Protein AF-A0A9W6WMD6-F1 (afdb_monomer)

Nearest PDB structures (foldseek):
  9f63-assembly1_A  TM=8.349E-01  e=1.220E-15  Saccharomyces cerevisiae
  4ami-assembly1_A  TM=2.349E-01  e=6.934E-01  Meleagris gallopavo
  8pm6-assembly1_A  TM=1.075E-01  e=9.274E-01  Homo sapiens
  7n6g-assembly1_1T  TM=1.368E-01  e=2.967E+00  Chlamydomonas reinhardtii

Structure (mmCIF, N/CA/C/O backbone):
data_AF-A0A9W6WMD6-F1
#
_entry.id   AF-A0A9W6WMD6-F1
#
loop_
_atom_site.group_PDB
_atom_site.id
_atom_site.type_symbol
_atom_site.label_atom_id
_atom_site.label_alt_id
_atom_site.label_comp_id
_atom_site.label_asym_id
_atom_site.label_entity_id
_atom_site.label_seq_id
_atom_site.pdbx_PDB_ins_code
_atom_site.Cartn_x
_atom_site.Cartn_y
_atom_site.Cartn_z
_atom_site.occupancy
_atom_site.B_iso_or_equiv
_atom_site.auth_seq_id
_atom_site.auth_comp_id
_atom_site.auth_asym_id
_atom_site.auth_atom_id
_atom_site.pdbx_PDB_model_num
ATOM 1 N N . MET A 1 1 ? -36.675 10.263 27.219 1.00 34.88 1 MET A N 1
ATOM 2 C CA . MET A 1 1 ? -35.386 9.554 27.094 1.00 34.88 1 MET A CA 1
ATOM 3 C C . MET A 1 1 ? -35.619 8.378 26.158 1.00 34.88 1 MET A C 1
ATOM 5 O O . MET A 1 1 ? -36.039 7.318 26.591 1.00 34.88 1 MET A O 1
ATOM 9 N N . SER A 1 2 ? -35.518 8.624 24.855 1.00 25.06 2 SER A N 1
ATOM 10 C CA . SER A 1 2 ? -35.662 7.608 23.813 1.00 25.06 2 SER A CA 1
ATOM 11 C C . SER A 1 2 ? -34.266 7.113 23.465 1.00 25.06 2 SER A C 1
ATOM 13 O O . SER A 1 2 ? -33.444 7.885 22.971 1.00 25.06 2 SER A O 1
ATOM 15 N N . THR A 1 3 ? -33.990 5.852 23.770 1.00 29.08 3 THR A N 1
ATOM 16 C CA . THR A 1 3 ? -32.829 5.122 23.265 1.00 29.08 3 THR A CA 1
ATOM 17 C C . THR A 1 3 ? -32.753 5.292 21.743 1.00 29.08 3 THR A C 1
ATOM 19 O O . THR A 1 3 ? -33.758 5.073 21.061 1.00 29.08 3 THR A O 1
ATOM 22 N N . PRO A 1 4 ? -31.610 5.698 21.161 1.00 32.50 4 PRO A N 1
ATOM 23 C CA . PRO A 1 4 ? -31.456 5.586 19.725 1.00 32.50 4 PRO A CA 1
ATOM 24 C C . PRO A 1 4 ? -31.417 4.089 19.426 1.00 32.50 4 PRO A C 1
ATOM 26 O O . PRO A 1 4 ? -30.513 3.378 19.859 1.00 32.50 4 PRO A O 1
ATOM 29 N N . SER A 1 5 ? -32.452 3.605 18.741 1.00 28.19 5 SER A N 1
ATOM 30 C CA . SER A 1 5 ? -32.507 2.254 18.201 1.00 28.19 5 SER A CA 1
ATOM 31 C C . SER A 1 5 ? -31.181 1.959 17.506 1.00 28.19 5 SER A C 1
ATOM 33 O O . SER A 1 5 ? -30.829 2.656 16.546 1.00 28.19 5 SER A O 1
ATOM 35 N N . SER A 1 6 ? -30.460 0.944 17.971 1.00 34.94 6 SER A N 1
ATOM 36 C CA . SER A 1 6 ? -29.386 0.323 17.214 1.00 34.94 6 SER A CA 1
ATOM 37 C C . SER A 1 6 ? -29.980 -0.124 15.880 1.00 34.94 6 SER A C 1
ATOM 39 O O . SER A 1 6 ? -30.645 -1.155 15.774 1.00 34.94 6 SER A O 1
ATOM 41 N N . ARG A 1 7 ? -29.808 0.696 14.836 1.00 35.81 7 ARG A N 1
ATOM 42 C CA . ARG A 1 7 ? -30.034 0.253 13.464 1.00 35.81 7 ARG A CA 1
ATOM 43 C C . ARG A 1 7 ? -28.945 -0.766 13.193 1.00 35.81 7 ARG A C 1
ATOM 45 O O . ARG A 1 7 ? -27.846 -0.421 12.780 1.00 35.81 7 ARG A O 1
ATOM 52 N N . THR A 1 8 ? -29.259 -2.016 13.496 1.00 41.47 8 THR A N 1
ATOM 53 C CA . THR A 1 8 ? -28.548 -3.179 12.997 1.00 41.47 8 THR A CA 1
ATOM 54 C C . THR A 1 8 ? -28.477 -3.023 11.484 1.00 41.47 8 THR A C 1
ATOM 56 O O . THR A 1 8 ? -29.483 -3.133 10.782 1.00 41.47 8 THR A O 1
ATOM 59 N N . SER A 1 9 ? -27.294 -2.677 10.974 1.00 45.41 9 SER A N 1
ATOM 60 C CA . SER A 1 9 ? -27.034 -2.748 9.542 1.00 45.41 9 SER A CA 1
ATOM 61 C C . SER A 1 9 ? -27.447 -4.153 9.086 1.00 45.41 9 SER A C 1
ATOM 63 O O . SER A 1 9 ? -27.055 -5.131 9.732 1.00 45.41 9 SER A O 1
ATOM 65 N N . PRO A 1 10 ? -28.312 -4.285 8.063 1.00 44.44 10 PRO A N 1
ATOM 66 C CA . PRO A 1 10 ? -28.894 -5.568 7.707 1.00 44.44 10 PRO A CA 1
ATOM 67 C C . PRO A 1 10 ? -27.770 -6.551 7.387 1.00 44.44 10 PRO A C 1
ATOM 69 O O . PRO A 1 10 ? -27.011 -6.346 6.438 1.00 44.44 10 PRO A O 1
ATOM 72 N N . ARG A 1 11 ? -27.663 -7.602 8.210 1.00 51.34 11 ARG A N 1
ATOM 73 C CA . ARG A 1 11 ? -26.670 -8.672 8.074 1.00 51.34 11 ARG A CA 1
ATOM 74 C C . ARG A 1 11 ? -26.679 -9.145 6.620 1.00 51.34 11 ARG A C 1
ATOM 76 O O . ARG A 1 11 ? -27.739 -9.502 6.101 1.00 51.34 11 ARG A O 1
ATOM 83 N N . ALA A 1 12 ? -25.525 -9.094 5.953 1.00 56.69 12 ALA A N 1
ATOM 84 C CA . ALA A 1 12 ? -25.414 -9.499 4.557 1.00 56.69 12 ALA A CA 1
ATOM 85 C C . ALA A 1 12 ? -25.984 -10.918 4.391 1.00 56.69 12 ALA A C 1
ATOM 87 O O . ALA A 1 12 ? -25.672 -11.810 5.183 1.00 56.69 12 ALA A O 1
ATOM 88 N N . LYS A 1 13 ? -26.837 -11.133 3.380 1.00 53.50 13 LYS A N 1
ATOM 89 C CA . LYS A 1 13 ? -27.330 -12.478 3.046 1.00 53.50 13 LYS A CA 1
ATOM 90 C C . LYS A 1 13 ? -26.119 -13.380 2.788 1.00 53.50 13 LYS A C 1
ATOM 92 O O . LYS A 1 13 ? -25.241 -12.997 2.017 1.00 53.50 13 LYS A O 1
ATOM 97 N N . ALA A 1 14 ? -26.078 -14.548 3.430 1.00 56.84 14 ALA A N 1
ATOM 98 C CA . ALA A 1 14 ? -25.009 -15.527 3.266 1.00 56.84 14 ALA A CA 1
ATOM 99 C C . ALA A 1 14 ? -24.943 -15.987 1.797 1.00 56.84 14 ALA A C 1
ATOM 101 O O . ALA A 1 14 ? -25.773 -16.770 1.346 1.00 56.84 14 ALA A O 1
ATOM 102 N N . GLY A 1 15 ? -23.997 -15.444 1.032 1.00 68.69 15 GLY A N 1
ATOM 103 C CA 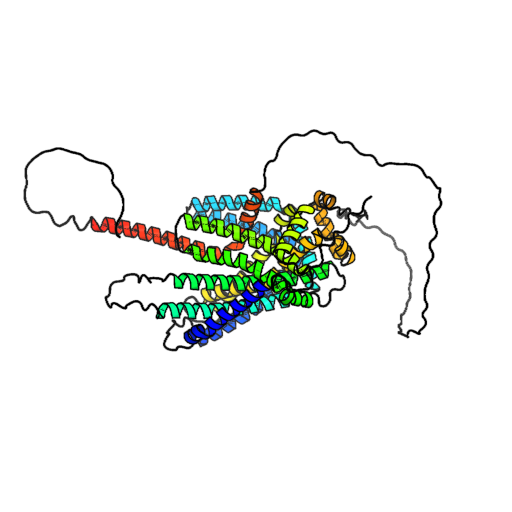. GLY A 1 15 ? -23.802 -15.739 -0.385 1.00 68.69 15 GLY A CA 1
ATOM 104 C C . GLY A 1 15 ? -22.586 -15.002 -0.943 1.00 68.69 15 GLY A C 1
ATOM 105 O O . GLY A 1 15 ? -22.137 -14.014 -0.358 1.00 68.69 15 GLY A O 1
ATOM 106 N N . CYS A 1 16 ? -22.042 -15.490 -2.062 1.00 77.19 16 CYS A N 1
ATOM 107 C CA . CYS A 1 16 ? -20.940 -14.831 -2.762 1.00 77.19 16 CYS A CA 1
ATOM 108 C C . CYS A 1 16 ? -21.403 -13.475 -3.306 1.00 77.19 16 CYS A C 1
ATOM 110 O O . CYS A 1 16 ? -22.264 -13.406 -4.188 1.00 77.19 16 CYS A O 1
ATOM 112 N N . GLN A 1 17 ? -20.841 -12.397 -2.767 1.00 82.00 17 GLN A N 1
ATOM 113 C CA . GLN A 1 17 ? -21.137 -11.044 -3.213 1.00 82.00 17 GLN A CA 1
ATOM 114 C C . GLN A 1 17 ? -20.379 -10.746 -4.503 1.00 82.00 17 GLN A C 1
ATOM 116 O O . GLN A 1 17 ? -19.211 -11.107 -4.642 1.00 82.00 17 GLN A O 1
ATOM 121 N N . ASP A 1 18 ? -21.063 -10.092 -5.445 1.00 87.94 18 ASP A N 1
ATOM 122 C CA . ASP A 1 18 ? -20.480 -9.613 -6.702 1.00 87.94 18 ASP A CA 1
ATOM 123 C C . ASP A 1 18 ? -19.714 -10.717 -7.480 1.00 87.94 18 ASP A C 1
ATOM 125 O O . ASP A 1 18 ? -18.700 -10.467 -8.130 1.00 87.94 18 ASP A O 1
ATOM 129 N N . TRP A 1 19 ? -20.227 -11.959 -7.430 1.00 91.12 19 TRP A N 1
ATOM 130 C CA . TRP A 1 19 ? -19.601 -13.155 -8.017 1.00 91.12 19 TRP A CA 1
ATOM 131 C C . TRP A 1 19 ? -19.220 -13.055 -9.510 1.00 91.12 19 TRP A C 1
ATOM 133 O O . TRP A 1 19 ? -18.208 -13.663 -9.869 1.00 91.12 19 TRP A O 1
ATOM 143 N N . PRO A 1 20 ? -19.916 -12.293 -10.389 1.00 94.50 20 PRO A N 1
ATOM 144 C CA . PRO A 1 20 ? -19.503 -12.186 -11.789 1.00 94.50 20 PRO A CA 1
ATOM 145 C C . PRO A 1 20 ? -18.105 -11.580 -11.948 1.00 94.50 20 PRO A C 1
ATOM 147 O O . PRO A 1 20 ? -17.362 -11.977 -12.839 1.00 94.50 20 PRO A O 1
ATOM 150 N N . PHE A 1 21 ? -17.707 -10.667 -11.056 1.00 94.44 21 PHE A N 1
ATOM 151 C CA . PHE A 1 21 ? -16.378 -10.054 -11.096 1.00 94.44 21 PHE A CA 1
ATOM 152 C C . PHE A 1 21 ? -15.286 -10.996 -10.593 1.00 94.44 21 PHE A C 1
ATOM 154 O O . PHE A 1 21 ? -14.163 -10.938 -11.089 1.00 94.44 21 PHE A O 1
ATOM 161 N N . ALA A 1 22 ? -15.619 -11.896 -9.663 1.00 93.75 22 ALA A N 1
ATOM 162 C CA . ALA A 1 22 ? -14.725 -12.986 -9.283 1.00 93.75 22 ALA A CA 1
ATOM 163 C C . ALA A 1 22 ? -14.488 -13.935 -10.466 1.00 93.75 22 ALA A C 1
ATOM 165 O O . ALA A 1 22 ? -13.342 -14.262 -10.763 1.00 93.75 22 ALA A O 1
ATOM 166 N N . LEU A 1 23 ? -15.554 -14.328 -11.178 1.00 95.50 23 LEU A N 1
ATOM 167 C CA . LEU A 1 23 ? -15.430 -15.164 -12.373 1.00 95.50 23 LEU A CA 1
ATOM 168 C C . LEU A 1 23 ? -14.595 -14.466 -13.454 1.00 95.50 23 LEU A C 1
ATOM 170 O O . LEU A 1 23 ? -13.681 -15.074 -14.004 1.00 95.50 23 LEU A O 1
ATOM 174 N N . LEU A 1 24 ? -14.862 -13.183 -13.717 1.00 96.12 24 LEU A N 1
ATOM 175 C CA . LEU A 1 24 ? -14.116 -12.394 -14.698 1.00 96.12 24 LEU A CA 1
ATOM 176 C C . LEU A 1 24 ? -12.618 -12.334 -14.363 1.00 96.12 24 LEU A C 1
ATOM 178 O O . LEU A 1 24 ? -11.784 -12.456 -15.256 1.00 96.12 24 LEU A O 1
ATOM 182 N N . PHE A 1 25 ? -12.270 -12.185 -13.082 1.00 96.50 25 PHE A N 1
ATOM 183 C CA . PHE A 1 25 ? -10.875 -12.174 -12.652 1.00 96.50 25 PHE A CA 1
ATOM 184 C C . PHE A 1 25 ? -10.200 -13.536 -12.848 1.00 96.50 25 PHE A C 1
ATOM 186 O O . PHE A 1 25 ? -9.080 -13.596 -13.349 1.00 96.50 25 PHE A O 1
ATOM 193 N N . VAL A 1 26 ? -10.885 -14.635 -12.519 1.00 96.06 26 VAL A N 1
ATOM 194 C CA . VAL A 1 26 ? -10.361 -15.994 -12.740 1.00 96.06 26 VAL A CA 1
ATOM 195 C C . VAL A 1 26 ? -10.146 -16.267 -14.230 1.00 96.06 26 VAL A C 1
ATOM 197 O O . VAL A 1 26 ? -9.105 -16.804 -14.604 1.00 96.06 26 VAL A O 1
ATOM 200 N N . VAL A 1 27 ? -11.078 -15.843 -15.090 1.00 96.75 27 VAL A N 1
ATOM 201 C CA . VAL A 1 27 ? -10.913 -15.925 -16.551 1.00 96.75 27 VAL A CA 1
ATOM 202 C C . VAL A 1 27 ? -9.700 -15.114 -17.002 1.00 96.75 27 VAL A C 1
ATOM 204 O O . VAL A 1 27 ? -8.876 -15.632 -17.748 1.00 96.75 27 VAL A O 1
ATOM 207 N N . ASN A 1 28 ? -9.536 -13.883 -16.509 1.00 96.38 28 ASN A N 1
ATOM 208 C CA . ASN A 1 28 ? -8.366 -13.058 -16.808 1.00 96.38 28 ASN A CA 1
ATOM 209 C C . ASN A 1 28 ? -7.047 -13.749 -16.415 1.00 96.38 28 ASN A C 1
ATOM 211 O O . ASN A 1 28 ? -6.125 -13.806 -17.224 1.00 96.38 28 ASN A O 1
ATOM 215 N N . VAL A 1 29 ? -6.966 -14.324 -15.211 1.00 95.94 29 VAL A N 1
ATOM 216 C CA . VAL A 1 29 ? -5.791 -15.096 -14.769 1.00 95.94 29 VAL A CA 1
ATOM 217 C C . VAL A 1 29 ? -5.531 -16.280 -15.708 1.00 95.94 29 VAL A C 1
ATOM 219 O O . VAL A 1 29 ? -4.394 -16.481 -16.130 1.00 95.94 29 VAL A O 1
ATOM 222 N N . GLY A 1 30 ? -6.577 -17.021 -16.088 1.00 96.06 30 GLY A N 1
ATOM 223 C CA . GLY A 1 30 ? -6.475 -18.130 -17.039 1.00 96.06 30 GLY A CA 1
ATOM 224 C C . GLY A 1 30 ? -5.957 -17.701 -18.414 1.00 96.06 30 GLY A C 1
ATOM 225 O O . GLY A 1 30 ? -5.091 -18.372 -18.971 1.00 96.06 30 GLY A O 1
ATOM 226 N N . VAL A 1 31 ? -6.418 -16.557 -18.932 1.00 95.38 31 VAL A N 1
ATOM 227 C CA . VAL A 1 31 ? -5.947 -15.991 -20.208 1.00 95.38 31 VAL A CA 1
ATOM 228 C C . VAL A 1 31 ? -4.462 -15.634 -20.142 1.00 95.38 31 VAL A C 1
ATOM 230 O O . VAL A 1 31 ? -3.716 -16.016 -21.037 1.00 95.38 31 VAL A O 1
ATOM 233 N N . ILE A 1 32 ? -3.999 -14.959 -19.085 1.00 95.38 32 ILE A N 1
ATOM 234 C CA . ILE A 1 32 ? -2.576 -14.599 -18.956 1.00 95.38 32 ILE A CA 1
ATOM 235 C C . ILE A 1 32 ? -1.691 -15.844 -18.832 1.00 95.38 32 ILE A C 1
ATOM 237 O O . ILE A 1 32 ? -0.639 -15.911 -19.466 1.00 95.38 32 ILE A O 1
ATOM 241 N N . ILE A 1 33 ? -2.121 -16.850 -18.065 1.00 94.12 33 ILE A N 1
ATOM 242 C CA . ILE A 1 33 ? -1.393 -18.122 -17.958 1.00 94.12 33 ILE A CA 1
ATOM 243 C C . ILE A 1 33 ? -1.339 -18.829 -19.319 1.00 94.12 33 ILE A C 1
ATOM 245 O O . ILE A 1 33 ? -0.288 -19.351 -19.684 1.00 94.12 33 ILE A O 1
ATOM 249 N N . ALA A 1 34 ? -2.430 -18.813 -20.091 1.00 93.62 34 ALA A N 1
ATOM 250 C CA . ALA A 1 34 ? -2.449 -19.378 -21.436 1.00 93.62 34 ALA A CA 1
ATOM 251 C C . ALA A 1 34 ? -1.499 -18.633 -22.389 1.00 93.62 34 ALA A C 1
ATOM 253 O O . ALA A 1 34 ? -0.728 -19.282 -23.089 1.00 93.62 34 ALA A O 1
ATOM 254 N N . LEU A 1 35 ? -1.486 -17.294 -22.381 1.00 91.38 35 LEU A N 1
ATOM 255 C CA . LEU A 1 35 ? -0.550 -16.493 -23.187 1.00 91.38 35 LEU A CA 1
ATOM 256 C C . LEU A 1 35 ? 0.912 -16.782 -22.820 1.00 91.38 35 LEU A C 1
ATOM 258 O O . LEU A 1 35 ? 1.757 -16.958 -23.699 1.00 91.38 35 LEU A O 1
ATOM 262 N N . MET A 1 36 ? 1.201 -16.894 -21.523 1.00 90.31 36 MET A N 1
ATOM 263 C CA . MET A 1 36 ? 2.520 -17.285 -21.031 1.00 90.31 36 MET A CA 1
ATOM 264 C C . MET A 1 36 ? 2.911 -18.687 -21.517 1.00 90.31 36 MET A C 1
ATOM 266 O O . MET A 1 36 ? 4.003 -18.853 -22.049 1.00 90.31 36 MET A O 1
ATOM 270 N N . ALA A 1 37 ? 2.027 -19.680 -21.400 1.00 89.31 37 ALA A N 1
ATOM 271 C CA . ALA A 1 37 ? 2.329 -21.055 -21.794 1.00 89.31 37 ALA A CA 1
ATOM 272 C C . ALA A 1 37 ? 2.463 -21.233 -23.317 1.00 89.31 37 ALA A C 1
ATOM 274 O O . ALA A 1 37 ? 3.301 -22.006 -23.776 1.00 89.31 37 ALA A O 1
ATOM 275 N N . LEU A 1 38 ? 1.641 -20.535 -24.105 1.00 88.62 38 LEU A N 1
ATOM 276 C CA . LEU A 1 38 ? 1.599 -20.691 -25.560 1.00 88.62 38 LEU A CA 1
ATOM 277 C C . LEU A 1 38 ? 2.711 -19.915 -26.269 1.00 88.62 38 LEU A C 1
ATOM 279 O O . LEU A 1 38 ? 3.313 -20.451 -27.203 1.00 88.62 38 LEU A O 1
ATOM 283 N N . TRP A 1 39 ? 2.956 -18.669 -25.855 1.00 83.81 39 TRP A N 1
ATOM 284 C CA . TRP A 1 39 ? 3.850 -17.735 -26.553 1.00 83.81 39 TRP A CA 1
ATOM 285 C C . TRP A 1 39 ? 5.066 -17.344 -25.707 1.00 83.81 39 TRP A C 1
ATOM 287 O O . TRP A 1 39 ? 6.182 -17.281 -26.220 1.00 83.81 39 TRP A O 1
ATOM 297 N N . GLY A 1 40 ? 4.877 -17.139 -24.400 1.00 79.69 40 GLY A N 1
ATOM 298 C CA . GLY A 1 40 ? 5.961 -16.759 -23.486 1.00 79.69 40 GLY A CA 1
ATOM 299 C C . GLY A 1 40 ? 7.013 -17.856 -23.298 1.00 79.69 40 GLY A C 1
ATOM 300 O O . GLY A 1 40 ? 8.206 -17.580 -23.376 1.00 79.69 40 GLY A O 1
ATOM 301 N N . ALA A 1 41 ? 6.593 -19.108 -23.100 1.00 77.38 41 ALA A N 1
ATOM 302 C CA . ALA A 1 41 ? 7.511 -20.226 -22.880 1.00 77.38 41 ALA A CA 1
ATOM 303 C C . ALA A 1 41 ? 8.403 -20.479 -24.103 1.00 77.38 41 ALA A C 1
ATOM 305 O O . ALA A 1 41 ? 9.611 -20.602 -23.945 1.00 77.38 41 ALA A O 1
ATOM 306 N N . LYS A 1 42 ? 7.820 -20.464 -25.311 1.00 77.00 42 LYS A N 1
ATOM 307 C CA . LYS A 1 42 ? 8.557 -20.639 -26.573 1.00 77.00 42 LYS A CA 1
ATOM 308 C C . LYS A 1 42 ? 9.631 -19.572 -26.755 1.00 77.00 42 LYS A C 1
ATOM 310 O O . LYS A 1 42 ? 10.782 -19.901 -27.003 1.00 77.00 42 LYS A O 1
ATOM 315 N N . THR A 1 43 ? 9.255 -18.318 -26.505 1.00 71.06 43 THR A N 1
ATOM 316 C CA . THR A 1 43 ? 10.150 -17.156 -26.570 1.00 71.06 43 THR A CA 1
ATOM 317 C C . THR A 1 43 ? 11.389 -17.313 -25.687 1.00 71.06 43 THR A C 1
ATOM 319 O O . THR A 1 43 ? 12.474 -16.910 -26.087 1.00 71.06 43 THR A O 1
ATOM 322 N N . VAL A 1 44 ? 11.237 -17.881 -24.487 1.00 69.75 44 VAL A N 1
ATOM 323 C CA . VAL A 1 44 ? 12.347 -18.062 -23.536 1.00 69.75 44 VAL A CA 1
ATOM 324 C C . VAL A 1 44 ? 13.192 -19.297 -23.868 1.00 69.75 44 VAL A C 1
ATOM 326 O O . VAL A 1 44 ? 14.366 -19.343 -23.517 1.00 69.75 44 VAL A O 1
ATOM 329 N N . THR A 1 45 ? 12.612 -20.311 -24.515 1.00 68.81 45 THR A N 1
ATOM 330 C CA . THR A 1 45 ? 13.302 -21.574 -24.822 1.00 68.81 45 THR A CA 1
ATOM 331 C C . THR A 1 45 ? 13.967 -21.622 -26.194 1.00 68.81 45 THR A C 1
ATOM 333 O O . THR A 1 45 ? 14.757 -22.538 -26.416 1.00 68.81 45 THR A O 1
ATOM 336 N N . ASP A 1 46 ? 13.649 -20.705 -27.113 1.00 66.81 46 ASP A N 1
ATOM 337 C CA . ASP A 1 46 ? 14.219 -20.719 -28.464 1.00 66.81 46 ASP A CA 1
ATOM 338 C C . ASP A 1 46 ? 15.692 -20.259 -28.465 1.00 66.81 46 ASP A C 1
ATOM 340 O O . ASP A 1 46 ? 15.969 -19.100 -28.153 1.00 66.81 46 ASP A O 1
ATOM 344 N N . PRO A 1 47 ? 16.646 -21.132 -28.849 1.00 54.09 47 PRO A N 1
ATOM 345 C CA . PRO A 1 47 ? 18.081 -20.838 -28.801 1.00 54.09 47 PRO A CA 1
ATOM 346 C C . PRO A 1 47 ? 18.545 -19.826 -29.863 1.00 54.09 47 PRO A C 1
ATOM 348 O O . PRO A 1 47 ? 19.629 -19.266 -29.731 1.00 54.09 47 PRO A O 1
ATOM 351 N N . ASP A 1 48 ? 17.739 -19.582 -30.902 1.00 55.72 48 ASP A N 1
ATOM 352 C CA . ASP A 1 48 ? 18.066 -18.654 -31.995 1.00 55.72 48 ASP A CA 1
ATOM 353 C C . ASP A 1 48 ? 17.703 -17.195 -31.670 1.00 55.72 48 ASP A C 1
ATOM 355 O O . ASP A 1 48 ? 18.256 -16.259 -32.261 1.00 55.72 48 ASP A O 1
ATOM 359 N N . ASN A 1 49 ? 16.824 -16.979 -30.685 1.00 53.72 49 ASN A N 1
ATOM 360 C CA . ASN A 1 49 ? 16.568 -15.659 -30.128 1.00 53.72 49 ASN A CA 1
ATOM 361 C C . ASN A 1 49 ? 17.718 -15.307 -29.185 1.00 53.72 49 ASN A C 1
ATOM 363 O O . ASN A 1 49 ? 17.623 -15.446 -27.969 1.00 53.72 49 ASN A O 1
ATOM 367 N N . ASN A 1 50 ? 18.809 -14.808 -29.768 1.00 44.31 50 ASN A N 1
ATOM 368 C CA . ASN A 1 50 ? 19.870 -14.099 -29.059 1.00 44.31 50 ASN A CA 1
ATOM 369 C C . ASN A 1 50 ? 19.303 -12.802 -28.450 1.00 44.31 50 ASN A C 1
ATOM 371 O O . ASN A 1 50 ? 19.665 -11.695 -28.855 1.00 44.31 50 ASN A O 1
ATOM 375 N N . SER A 1 51 ? 18.386 -12.904 -27.485 1.00 46.06 51 SER A N 1
ATOM 376 C CA . SER A 1 51 ? 18.192 -11.834 -26.523 1.00 46.06 51 SER A CA 1
ATOM 377 C C . SER A 1 51 ? 19.544 -11.674 -25.863 1.00 46.06 51 SER A C 1
ATOM 379 O O . SER A 1 51 ? 20.006 -12.617 -25.228 1.00 46.06 51 SER A O 1
ATOM 381 N N . SER A 1 52 ? 20.200 -10.540 -26.098 1.00 43.81 52 SER A N 1
ATOM 382 C CA . SER A 1 52 ? 21.473 -10.172 -25.493 1.00 43.81 52 SER A CA 1
ATOM 383 C C . SER A 1 52 ? 21.455 -10.601 -24.027 1.00 43.81 52 SER A C 1
ATOM 385 O O . SER A 1 52 ? 20.786 -9.948 -23.224 1.00 43.81 52 SER A O 1
ATOM 387 N N . GLU A 1 53 ? 22.086 -11.735 -23.698 1.00 52.34 53 GLU A N 1
ATOM 388 C CA . GLU A 1 53 ? 22.141 -12.240 -22.330 1.00 52.34 53 GLU A CA 1
ATOM 389 C C . GLU A 1 53 ? 22.914 -11.181 -21.555 1.00 52.34 53 GLU A C 1
ATOM 391 O O . GLU A 1 53 ? 24.134 -11.062 -21.638 1.00 52.34 53 GLU A O 1
ATOM 396 N N . LEU A 1 54 ? 22.166 -10.308 -20.885 1.00 50.06 54 LEU A N 1
ATOM 397 C CA . LEU A 1 54 ? 22.713 -9.154 -20.186 1.00 50.06 54 LEU A CA 1
ATOM 398 C C . LEU A 1 54 ? 23.548 -9.607 -18.973 1.00 50.06 54 LEU A C 1
ATOM 400 O O . LEU A 1 54 ? 24.284 -8.810 -18.401 1.00 50.06 54 LEU A O 1
ATOM 404 N N . LEU A 1 55 ? 23.433 -10.889 -18.606 1.00 58.97 55 LEU A N 1
ATOM 405 C CA . LEU A 1 55 ? 24.156 -11.594 -17.559 1.00 58.97 55 LEU A CA 1
ATOM 406 C C . LEU A 1 55 ? 24.494 -13.005 -18.055 1.00 58.97 55 LEU A C 1
ATOM 408 O O . LEU A 1 55 ? 23.628 -13.671 -18.618 1.00 58.97 55 LEU A O 1
ATOM 412 N N . SER A 1 56 ? 25.716 -13.477 -17.797 1.00 66.69 56 SER A N 1
ATOM 413 C CA . SER A 1 56 ? 26.078 -14.881 -18.023 1.00 66.69 56 SER A CA 1
ATOM 414 C C . SER A 1 56 ? 25.211 -15.801 -17.150 1.00 66.69 56 SER A C 1
ATOM 416 O O . SER A 1 56 ? 24.770 -15.411 -16.062 1.00 66.69 56 SER A O 1
ATOM 418 N N . GLY A 1 57 ? 24.968 -17.042 -17.581 1.00 70.75 57 GLY A N 1
ATOM 419 C CA . GLY A 1 57 ? 24.177 -18.014 -16.813 1.00 70.75 57 GLY A CA 1
ATOM 420 C C . GLY A 1 57 ? 24.700 -18.255 -15.386 1.00 70.75 57 GLY A C 1
ATOM 421 O O . GLY A 1 57 ? 23.914 -18.524 -14.474 1.00 70.75 57 GLY A O 1
ATOM 422 N N . ASP A 1 58 ? 26.008 -18.102 -15.161 1.00 75.12 58 ASP A N 1
ATOM 423 C CA . ASP A 1 58 ? 26.609 -18.191 -13.825 1.00 75.12 58 ASP A CA 1
ATOM 424 C C . ASP A 1 58 ? 26.434 -16.901 -13.005 1.00 75.12 58 ASP A C 1
ATOM 426 O O . ASP A 1 58 ? 26.078 -16.982 -11.826 1.00 75.12 58 ASP A O 1
ATOM 430 N N . ASP A 1 59 ? 26.524 -15.722 -13.630 1.00 76.56 59 ASP A N 1
ATOM 431 C CA . ASP A 1 59 ? 26.220 -14.436 -12.981 1.00 76.56 59 ASP A CA 1
ATOM 432 C C . ASP A 1 59 ? 24.748 -14.359 -12.565 1.00 76.56 59 ASP A C 1
ATOM 434 O O . ASP A 1 59 ? 24.416 -13.860 -11.491 1.00 76.56 59 ASP A O 1
ATOM 438 N N . THR A 1 60 ? 23.845 -14.917 -13.375 1.00 79.06 60 THR A N 1
ATOM 439 C CA . THR A 1 60 ? 22.408 -14.957 -13.077 1.00 79.06 60 THR A CA 1
ATOM 440 C C . THR A 1 60 ? 22.121 -15.754 -11.803 1.00 79.06 60 THR A C 1
ATOM 442 O O . THR A 1 60 ? 21.341 -15.306 -10.960 1.00 79.06 60 THR A O 1
ATOM 445 N N . LYS A 1 61 ? 22.784 -16.903 -11.598 1.00 81.94 61 LYS A N 1
ATOM 446 C CA . LYS A 1 61 ? 22.638 -17.695 -10.359 1.00 81.94 61 LYS A CA 1
ATOM 447 C C . LYS A 1 61 ? 23.113 -16.909 -9.138 1.00 81.94 61 LYS A C 1
ATOM 449 O O . LYS A 1 61 ? 22.437 -16.915 -8.108 1.00 81.94 61 LYS A O 1
ATOM 454 N N . VAL A 1 62 ? 24.247 -16.220 -9.262 1.00 84.81 62 VAL A N 1
ATOM 455 C CA . VAL A 1 62 ? 24.813 -15.386 -8.192 1.00 84.81 62 VAL A CA 1
ATOM 456 C C . VAL A 1 62 ? 23.886 -14.211 -7.875 1.00 84.81 62 VAL A C 1
ATOM 458 O O . VAL A 1 62 ? 23.541 -14.002 -6.712 1.00 84.81 62 VAL A O 1
ATOM 461 N N . VAL A 1 63 ? 23.401 -13.492 -8.889 1.00 84.94 63 VAL A N 1
ATOM 462 C CA . VAL A 1 63 ? 22.469 -12.364 -8.728 1.00 84.94 63 VAL A CA 1
ATOM 463 C C . VAL A 1 63 ? 21.162 -12.812 -8.074 1.00 84.94 63 VAL A C 1
ATOM 465 O O . VAL A 1 63 ? 20.670 -12.132 -7.173 1.00 84.94 63 VAL A O 1
ATOM 468 N N . VAL A 1 64 ? 20.616 -13.970 -8.456 1.00 86.31 64 VAL A N 1
ATOM 469 C CA . VAL A 1 64 ? 19.414 -14.534 -7.819 1.00 86.31 64 VAL A CA 1
ATOM 470 C C . VAL A 1 64 ? 19.680 -14.894 -6.354 1.00 86.31 64 VAL A C 1
ATOM 472 O O . VAL A 1 64 ? 18.861 -14.571 -5.492 1.00 86.31 64 VAL A O 1
ATOM 475 N N . ALA A 1 65 ? 20.827 -15.499 -6.034 1.00 87.19 65 ALA A N 1
ATOM 476 C CA . ALA A 1 65 ? 21.194 -15.805 -4.650 1.00 87.19 65 ALA A CA 1
ATOM 477 C C . ALA A 1 65 ? 21.336 -14.529 -3.793 1.00 87.19 65 ALA A C 1
ATOM 479 O O . ALA A 1 65 ? 20.822 -14.462 -2.668 1.00 87.19 65 ALA A O 1
ATOM 480 N N . ILE A 1 66 ? 21.965 -13.484 -4.340 1.00 87.44 66 ILE A N 1
ATOM 481 C CA . ILE A 1 66 ? 22.071 -12.166 -3.699 1.00 87.44 66 ILE A CA 1
ATOM 482 C C . ILE A 1 66 ? 20.676 -11.542 -3.521 1.00 87.44 66 ILE A C 1
ATOM 484 O O . ILE A 1 66 ? 20.346 -11.076 -2.433 1.00 87.44 66 ILE A O 1
ATOM 488 N N . ALA A 1 67 ? 19.803 -11.597 -4.527 1.00 88.06 67 ALA A N 1
ATOM 489 C CA . ALA A 1 67 ? 18.439 -11.074 -4.433 1.00 88.06 67 ALA A CA 1
ATOM 490 C C . ALA A 1 67 ? 17.612 -11.765 -3.333 1.00 88.06 67 ALA A C 1
ATOM 492 O O . ALA A 1 67 ? 16.953 -11.091 -2.536 1.00 88.06 67 ALA A O 1
ATOM 493 N N . VAL A 1 68 ? 17.673 -13.098 -3.244 1.00 88.62 68 VAL A N 1
ATOM 494 C CA . VAL A 1 68 ? 16.956 -13.874 -2.217 1.00 88.62 68 VAL A CA 1
ATOM 495 C C . VAL A 1 68 ? 17.499 -13.568 -0.820 1.00 88.62 68 VAL A C 1
ATOM 497 O O . VAL A 1 68 ? 16.716 -13.323 0.100 1.00 88.62 68 VAL A O 1
ATOM 500 N N . SER A 1 69 ? 18.823 -13.522 -0.648 1.00 88.88 69 SER A N 1
ATOM 501 C CA . SER A 1 69 ? 19.423 -13.159 0.644 1.00 88.88 69 SER A CA 1
ATOM 502 C C . SER A 1 69 ? 19.058 -11.729 1.072 1.00 88.88 69 SER A C 1
ATOM 504 O O . SER A 1 69 ? 18.655 -11.521 2.219 1.00 88.88 69 SER A O 1
ATOM 506 N N . MET A 1 70 ? 19.071 -10.760 0.150 1.00 90.19 70 MET A N 1
ATOM 507 C CA . MET A 1 70 ? 18.611 -9.390 0.413 1.00 90.19 70 MET A CA 1
ATOM 508 C C . MET A 1 70 ? 17.120 -9.330 0.762 1.00 90.19 70 MET A C 1
ATOM 510 O O . MET A 1 70 ? 16.728 -8.543 1.625 1.00 90.19 70 MET A O 1
ATOM 514 N N . ALA A 1 71 ? 16.275 -10.168 0.157 1.00 90.44 71 ALA A N 1
ATOM 515 C CA . ALA A 1 71 ? 14.855 -10.247 0.505 1.00 90.44 71 ALA A CA 1
ATOM 516 C C . ALA A 1 71 ? 14.641 -10.728 1.955 1.00 90.44 71 ALA A C 1
ATOM 518 O O . ALA A 1 71 ? 13.802 -10.188 2.677 1.00 90.44 71 ALA A O 1
ATOM 519 N N . VAL A 1 72 ? 15.439 -11.691 2.423 1.00 90.88 72 VAL A N 1
ATOM 520 C CA . VAL A 1 72 ? 15.380 -12.168 3.817 1.00 90.88 72 VAL A CA 1
ATOM 521 C C . VAL A 1 72 ? 15.868 -11.091 4.792 1.00 90.88 72 VAL A C 1
ATOM 523 O O . VAL A 1 72 ? 15.192 -10.803 5.784 1.00 90.88 72 VAL A O 1
ATOM 526 N N . VAL A 1 73 ? 17.004 -10.450 4.497 1.00 91.88 73 VAL A N 1
ATOM 527 C CA . VAL A 1 73 ? 17.563 -9.373 5.335 1.00 91.88 73 VAL A CA 1
ATOM 528 C C . VAL A 1 73 ? 16.618 -8.169 5.393 1.00 91.88 73 VAL A C 1
ATOM 530 O O . VAL A 1 73 ? 16.353 -7.642 6.475 1.00 91.88 73 VAL A O 1
ATOM 533 N N . SER A 1 74 ? 16.057 -7.759 4.254 1.00 93.25 74 SER A N 1
ATOM 534 C CA . SER A 1 74 ? 15.092 -6.655 4.189 1.00 93.25 74 SER A CA 1
ATOM 535 C C . SER A 1 74 ? 13.807 -6.959 4.955 1.00 93.25 74 SER A C 1
ATOM 537 O O . SER A 1 74 ? 13.284 -6.062 5.611 1.00 93.25 74 SER A O 1
ATOM 539 N N . MET A 1 75 ? 13.328 -8.209 4.965 1.00 92.31 75 MET A N 1
ATOM 540 C CA . MET A 1 75 ? 12.170 -8.598 5.778 1.00 92.31 75 MET A CA 1
ATOM 541 C C . MET A 1 75 ? 12.459 -8.451 7.274 1.00 92.31 75 MET A C 1
ATOM 543 O O . MET A 1 75 ? 11.652 -7.876 8.007 1.00 92.31 75 MET A O 1
ATOM 547 N N . ALA A 1 76 ? 13.620 -8.923 7.735 1.00 92.56 76 ALA A N 1
ATOM 548 C CA . ALA A 1 76 ? 14.028 -8.764 9.129 1.00 92.56 76 ALA A CA 1
ATOM 549 C C . ALA A 1 76 ? 14.140 -7.277 9.513 1.00 92.56 76 ALA A C 1
ATOM 551 O O . ALA A 1 76 ? 13.609 -6.854 10.544 1.00 92.56 76 ALA A O 1
ATOM 552 N N . LEU A 1 77 ? 14.754 -6.469 8.644 1.00 93.25 77 LEU A N 1
ATOM 553 C CA . LEU A 1 77 ? 14.874 -5.025 8.828 1.00 93.25 77 LEU A CA 1
ATOM 554 C C . LEU A 1 77 ? 13.507 -4.322 8.821 1.00 93.25 77 LEU A C 1
ATOM 556 O O . LEU A 1 77 ? 13.280 -3.415 9.619 1.00 93.25 77 LEU A O 1
ATOM 560 N N . ALA A 1 78 ? 12.568 -4.755 7.982 1.00 93.00 78 ALA A N 1
ATOM 561 C CA . ALA A 1 78 ? 11.218 -4.204 7.929 1.00 93.00 78 ALA A CA 1
ATOM 562 C C . ALA A 1 78 ? 10.413 -4.502 9.203 1.00 93.00 78 ALA A C 1
ATOM 564 O O . ALA A 1 78 ? 9.750 -3.609 9.734 1.00 93.00 78 ALA A O 1
ATOM 565 N N . LEU A 1 79 ? 10.501 -5.724 9.738 1.00 91.56 79 LEU A N 1
ATOM 566 C CA . LEU A 1 79 ? 9.875 -6.081 11.017 1.00 91.56 79 LEU A CA 1
ATOM 567 C C . LEU A 1 79 ? 10.491 -5.298 12.188 1.00 91.56 79 LEU A C 1
ATOM 569 O O . LEU A 1 79 ? 9.763 -4.833 13.072 1.00 91.56 79 LEU A O 1
ATOM 573 N N . LEU A 1 80 ? 11.812 -5.090 12.168 1.00 92.44 80 LEU A N 1
ATOM 574 C CA . LEU A 1 80 ? 12.497 -4.219 13.124 1.00 92.44 80 LEU A CA 1
ATOM 575 C C . LEU A 1 80 ? 12.001 -2.771 13.010 1.00 92.44 80 LEU A C 1
ATOM 577 O O . LEU A 1 80 ? 11.686 -2.153 14.027 1.00 92.44 80 LEU A O 1
ATOM 581 N N . MET A 1 81 ? 11.871 -2.246 11.788 1.00 91.00 81 MET A N 1
ATOM 582 C CA . MET A 1 81 ? 11.350 -0.897 11.551 1.00 91.00 81 MET A CA 1
ATOM 583 C C . MET A 1 81 ? 9.916 -0.743 12.042 1.00 91.00 81 MET A C 1
ATOM 585 O O . MET A 1 81 ? 9.598 0.269 12.655 1.00 91.00 81 MET A O 1
ATOM 589 N N . VAL A 1 82 ? 9.063 -1.751 11.871 1.00 91.12 82 VAL A N 1
ATOM 590 C CA . VAL A 1 82 ? 7.717 -1.745 12.456 1.00 91.12 82 VAL A CA 1
ATOM 591 C C . VAL A 1 82 ? 7.767 -1.612 13.979 1.00 91.12 82 VAL A C 1
ATOM 593 O O . VAL A 1 82 ? 7.080 -0.758 14.545 1.00 91.12 82 VAL A O 1
ATOM 596 N N . LYS A 1 83 ? 8.605 -2.407 14.652 1.00 90.50 83 LYS A N 1
ATOM 597 C CA . LYS A 1 83 ? 8.764 -2.316 16.111 1.00 90.50 83 LYS A CA 1
ATOM 598 C C . LYS A 1 83 ? 9.298 -0.951 16.543 1.00 90.50 83 LYS A C 1
ATOM 600 O O . LYS A 1 83 ? 8.801 -0.387 17.517 1.00 90.50 83 LYS A O 1
ATOM 605 N N . LEU A 1 84 ? 10.237 -0.387 15.789 1.00 91.44 84 LEU A N 1
ATOM 606 C CA . LEU A 1 84 ? 10.793 0.942 16.033 1.00 91.44 84 LEU A CA 1
ATOM 607 C C . LEU A 1 84 ? 9.753 2.059 15.836 1.00 91.44 84 LEU A C 1
ATOM 609 O O . LEU A 1 84 ? 9.668 2.961 16.671 1.00 91.44 84 LEU A O 1
ATOM 613 N N . ILE A 1 85 ? 8.923 1.974 14.789 1.00 90.69 85 ILE A N 1
ATOM 614 C CA . ILE A 1 85 ? 7.830 2.922 14.524 1.00 90.69 85 ILE A CA 1
ATOM 615 C C . ILE A 1 85 ? 6.828 2.917 15.667 1.00 90.69 85 ILE A C 1
ATOM 617 O O . ILE A 1 85 ? 6.396 3.985 16.077 1.00 90.69 85 ILE A O 1
ATOM 621 N N . VAL A 1 86 ? 6.459 1.757 16.208 1.00 88.00 86 VAL A N 1
ATOM 622 C CA . VAL A 1 86 ? 5.489 1.714 17.310 1.00 88.00 86 VAL A CA 1
ATOM 623 C C . VAL A 1 86 ? 6.121 2.182 18.625 1.00 88.00 86 VAL A C 1
ATOM 625 O O . VAL A 1 86 ? 5.523 3.000 19.330 1.00 88.00 86 VAL A O 1
ATOM 628 N N . ALA A 1 87 ? 7.342 1.736 18.936 1.00 90.69 87 ALA A N 1
ATOM 629 C CA . ALA A 1 87 ? 8.039 2.106 20.169 1.00 90.69 87 ALA A CA 1
ATOM 630 C C . ALA A 1 87 ? 8.313 3.617 20.254 1.00 90.69 87 ALA A C 1
ATOM 632 O O . ALA A 1 87 ? 8.091 4.241 21.294 1.00 90.69 87 ALA A O 1
ATOM 633 N N . TYR A 1 88 ? 8.733 4.224 19.141 1.00 92.00 88 TYR A N 1
ATOM 634 C CA . TYR A 1 88 ? 9.101 5.637 19.057 1.00 92.00 88 TYR A CA 1
ATOM 635 C C . TYR A 1 88 ? 8.189 6.427 18.110 1.00 92.00 88 TYR A C 1
ATOM 637 O O . TYR A 1 88 ? 8.639 7.371 17.458 1.00 92.00 88 TYR A O 1
ATOM 645 N N . ALA A 1 89 ? 6.893 6.095 18.070 1.00 90.44 89 ALA A N 1
ATOM 646 C CA . ALA A 1 89 ? 5.923 6.668 17.129 1.00 90.44 89 ALA A CA 1
ATOM 647 C C . ALA A 1 89 ? 5.955 8.199 17.073 1.00 90.44 89 ALA A C 1
ATOM 649 O O . ALA A 1 89 ? 6.037 8.784 15.995 1.00 90.44 89 ALA A O 1
ATOM 650 N N . ARG A 1 90 ? 5.985 8.869 18.234 1.00 91.69 90 ARG A N 1
ATOM 651 C CA . ARG A 1 90 ? 6.062 10.337 18.299 1.00 91.69 90 ARG A CA 1
ATOM 652 C C . ARG A 1 90 ? 7.333 10.879 17.640 1.00 91.69 90 ARG A C 1
ATOM 654 O O . ARG A 1 90 ? 7.256 11.850 16.892 1.00 91.69 90 ARG A O 1
ATOM 661 N N . ALA A 1 91 ? 8.485 10.276 17.930 1.00 91.56 91 ALA A N 1
ATOM 662 C CA . ALA A 1 91 ? 9.768 10.719 17.394 1.00 91.56 91 ALA A CA 1
ATOM 663 C C . ALA A 1 91 ? 9.860 10.452 15.887 1.00 91.56 91 ALA A C 1
ATOM 665 O O . ALA A 1 91 ? 10.289 11.331 15.150 1.00 91.56 91 ALA A O 1
ATOM 666 N N . MET A 1 92 ? 9.385 9.293 15.422 1.00 90.00 92 MET A N 1
ATOM 667 C CA . MET A 1 92 ? 9.359 8.940 13.999 1.00 90.00 92 MET A CA 1
ATOM 668 C C . MET A 1 92 ? 8.438 9.853 13.188 1.00 90.00 92 MET A C 1
ATOM 670 O O . MET A 1 92 ? 8.856 10.371 12.154 1.00 90.00 92 MET A O 1
ATOM 674 N N . ILE A 1 93 ? 7.218 10.126 13.672 1.00 90.12 93 ILE A N 1
ATOM 675 C CA . ILE A 1 93 ? 6.296 11.062 13.007 1.00 90.12 93 ILE A CA 1
ATOM 676 C C . ILE A 1 93 ? 6.931 12.461 12.909 1.00 90.12 93 ILE A C 1
ATOM 678 O O . ILE A 1 93 ? 6.880 13.085 11.849 1.00 90.12 93 ILE A O 1
ATOM 682 N N . LEU A 1 94 ? 7.562 12.946 13.988 1.00 91.69 94 LEU A N 1
ATOM 683 C CA . LEU A 1 94 ? 8.264 14.235 13.988 1.00 91.69 94 LEU A CA 1
ATOM 684 C C . LEU A 1 94 ? 9.459 14.241 13.032 1.00 91.69 94 LEU A C 1
ATOM 686 O O . LEU A 1 94 ? 9.621 15.203 12.282 1.00 91.69 94 LEU A O 1
ATOM 690 N N . PHE A 1 95 ? 10.269 13.181 13.043 1.00 91.12 95 PHE A N 1
ATOM 691 C CA . PHE A 1 95 ? 11.420 13.034 12.161 1.00 91.12 95 PHE A CA 1
ATOM 692 C C . PHE A 1 95 ? 10.991 13.107 10.699 1.00 91.12 95 PHE A C 1
ATOM 694 O O . PHE A 1 95 ? 11.490 13.960 9.979 1.00 91.12 95 PHE A O 1
ATOM 701 N N . VAL A 1 96 ? 10.018 12.295 10.276 1.00 88.75 96 VAL A N 1
ATOM 702 C CA . VAL A 1 96 ? 9.528 12.271 8.887 1.00 88.75 96 VAL A CA 1
ATOM 703 C C . VAL A 1 96 ? 9.015 13.641 8.447 1.00 88.75 96 VAL A C 1
ATOM 705 O O . VAL A 1 96 ? 9.320 14.113 7.352 1.00 88.75 96 VAL A O 1
ATOM 708 N N . LEU A 1 97 ? 8.256 14.305 9.314 1.00 89.19 97 LEU A N 1
ATOM 709 C CA . LEU A 1 97 ? 7.669 15.607 9.033 1.00 89.19 97 LEU A CA 1
ATOM 710 C C . LEU A 1 97 ? 8.737 16.699 8.868 1.00 89.19 97 LEU A C 1
ATOM 712 O O . LEU A 1 97 ? 8.680 17.460 7.903 1.00 89.19 97 LEU A O 1
ATOM 716 N N . TRP A 1 98 ? 9.737 16.754 9.751 1.00 91.62 98 TRP A N 1
ATOM 717 C CA . TRP A 1 98 ? 10.834 17.723 9.640 1.00 91.62 98 TRP A CA 1
ATOM 718 C C . TRP A 1 98 ? 11.839 17.368 8.547 1.00 91.62 98 TRP A C 1
ATOM 720 O O . TRP A 1 98 ? 12.355 18.263 7.882 1.00 91.62 98 TRP A O 1
ATOM 730 N N . PHE A 1 99 ? 12.082 16.082 8.314 1.00 90.81 99 PHE A N 1
ATOM 731 C CA . PHE A 1 99 ? 12.939 15.598 7.240 1.00 90.81 99 PHE A CA 1
ATOM 732 C C . PHE A 1 99 ? 12.373 15.977 5.867 1.00 90.81 99 PHE A C 1
ATOM 734 O O . PHE A 1 99 ? 13.103 16.486 5.023 1.00 90.81 99 PHE A O 1
ATOM 741 N N . ASN A 1 100 ? 11.058 15.842 5.672 1.00 88.75 100 ASN A N 1
ATOM 742 C CA . ASN A 1 100 ? 10.371 16.294 4.460 1.00 88.75 100 ASN A CA 1
ATOM 743 C C . ASN A 1 100 ? 10.513 17.817 4.241 1.00 88.75 100 ASN A C 1
ATOM 745 O O . ASN A 1 100 ? 10.830 18.274 3.138 1.00 88.75 100 ASN A O 1
ATOM 749 N N . VAL A 1 101 ? 10.367 18.614 5.307 1.00 91.50 101 VAL A N 1
ATOM 750 C CA . VAL A 1 101 ? 10.651 20.060 5.258 1.00 91.50 101 VAL A CA 1
ATOM 751 C C . VAL A 1 101 ? 12.110 20.307 4.856 1.00 91.50 101 VAL A C 1
ATOM 753 O O . VAL A 1 101 ? 12.361 21.098 3.950 1.00 91.50 101 VAL A O 1
ATOM 756 N N . GLY A 1 102 ? 13.058 19.592 5.466 1.00 92.75 102 GLY A N 1
ATOM 757 C CA . GLY A 1 102 ? 14.488 19.686 5.162 1.00 92.75 102 GLY A CA 1
ATOM 758 C C . GLY A 1 102 ? 14.817 19.379 3.700 1.00 92.75 102 GLY A C 1
ATOM 759 O O . GLY A 1 102 ? 15.479 20.186 3.051 1.00 92.75 102 GLY A O 1
ATOM 760 N N . ILE A 1 103 ? 14.292 18.276 3.151 1.00 90.50 103 ILE A N 1
ATOM 761 C CA . ILE A 1 103 ? 14.449 17.920 1.728 1.00 90.50 103 ILE A CA 1
ATOM 762 C C . ILE A 1 103 ? 13.896 19.025 0.825 1.00 90.50 103 ILE A C 1
ATOM 764 O O . ILE A 1 103 ? 14.522 19.383 -0.170 1.00 90.50 103 ILE A O 1
ATOM 768 N N . SER A 1 104 ? 12.746 19.601 1.176 1.00 90.69 104 SER A N 1
ATOM 769 C CA . SER A 1 104 ? 12.135 20.670 0.379 1.00 90.69 104 SER A CA 1
ATOM 770 C C . SER A 1 104 ? 13.009 21.930 0.342 1.00 90.69 104 SER A C 1
ATOM 772 O O . SER A 1 104 ? 13.172 22.542 -0.713 1.00 90.69 104 SER A O 1
ATOM 774 N N . PHE A 1 105 ? 13.619 22.300 1.474 1.00 93.50 105 PHE A N 1
ATOM 775 C CA . PHE A 1 105 ? 14.587 23.401 1.527 1.00 93.50 105 PHE A CA 1
ATOM 776 C C . PHE A 1 105 ? 15.874 23.083 0.758 1.00 93.50 105 PHE A C 1
ATOM 778 O O . PHE A 1 105 ? 16.393 23.957 0.065 1.00 93.50 105 PHE A O 1
ATOM 785 N N . ALA A 1 106 ? 16.364 21.843 0.830 1.00 93.50 106 ALA A N 1
ATOM 786 C CA . ALA A 1 106 ? 17.532 21.407 0.067 1.00 93.50 106 ALA A CA 1
ATOM 787 C C . ALA A 1 106 ? 17.285 21.496 -1.449 1.00 93.50 106 ALA A C 1
ATOM 789 O O . ALA A 1 106 ? 18.140 21.996 -2.177 1.00 93.50 106 ALA A O 1
ATOM 790 N N . LEU A 1 107 ? 16.094 21.103 -1.917 1.00 90.38 107 LEU A N 1
ATOM 791 C CA . LEU A 1 107 ? 15.699 21.238 -3.322 1.00 90.38 107 LEU A CA 1
ATOM 792 C C . LEU A 1 107 ? 15.659 22.708 -3.770 1.00 90.38 107 LEU A C 1
ATOM 794 O O . LEU A 1 107 ? 16.131 23.036 -4.858 1.00 90.38 107 LEU A O 1
ATOM 798 N N . ALA A 1 108 ? 15.145 23.607 -2.923 1.00 92.88 108 ALA A N 1
ATOM 799 C CA . ALA A 1 108 ? 15.150 25.042 -3.204 1.00 92.88 108 ALA A CA 1
ATOM 800 C C . ALA A 1 108 ? 16.585 25.590 -3.321 1.00 92.88 108 ALA A C 1
ATOM 802 O O . ALA A 1 108 ? 16.905 26.279 -4.290 1.00 92.88 108 ALA A O 1
ATOM 803 N N . ALA A 1 109 ? 17.461 25.240 -2.371 1.00 93.88 109 ALA A N 1
ATOM 804 C CA . ALA A 1 109 ? 18.868 25.641 -2.373 1.00 93.88 109 ALA A CA 1
ATOM 805 C C . ALA A 1 109 ? 19.626 25.105 -3.599 1.00 93.88 109 ALA A C 1
ATOM 807 O O . ALA A 1 109 ? 20.389 25.842 -4.221 1.00 93.88 109 ALA A O 1
ATOM 808 N N . TYR A 1 110 ? 19.366 23.856 -3.990 1.00 93.19 110 TYR A N 1
ATOM 809 C CA . TYR A 1 110 ? 19.928 23.251 -5.197 1.00 93.19 110 TYR A CA 1
ATOM 810 C C . TYR A 1 110 ? 19.508 24.002 -6.471 1.00 93.19 110 TYR A C 1
ATOM 812 O O . TYR A 1 110 ? 20.344 24.278 -7.331 1.00 93.19 110 TYR A O 1
ATOM 820 N N . GLY A 1 111 ? 18.241 24.424 -6.561 1.00 91.62 111 GLY A N 1
ATOM 821 C CA . GLY A 1 111 ? 17.759 25.268 -7.658 1.00 91.62 111 GLY A CA 1
ATOM 822 C C . GLY A 1 111 ? 18.509 26.601 -7.761 1.00 91.62 111 GLY A C 1
ATOM 823 O O . GLY A 1 111 ? 18.886 27.010 -8.861 1.00 91.62 111 GLY A O 1
ATOM 824 N N . PHE A 1 112 ? 18.786 27.248 -6.621 1.00 93.19 112 PHE A N 1
ATOM 825 C CA . PHE A 1 112 ? 19.603 28.467 -6.582 1.00 93.19 112 PHE A CA 1
ATOM 826 C C . PHE A 1 112 ? 21.058 28.210 -6.992 1.00 93.19 112 PHE A C 1
ATOM 828 O O . PHE A 1 112 ? 21.619 29.012 -7.734 1.00 93.19 112 PHE A O 1
ATOM 835 N N . ALA A 1 113 ? 21.653 27.091 -6.566 1.00 94.38 113 ALA A N 1
ATOM 836 C CA . ALA A 1 113 ? 23.040 26.746 -6.883 1.00 94.38 113 ALA A CA 1
ATOM 837 C C . ALA A 1 113 ? 23.280 26.530 -8.389 1.00 94.38 113 ALA A C 1
ATOM 839 O O . ALA A 1 113 ? 24.325 26.915 -8.904 1.00 94.38 113 ALA A O 1
ATOM 840 N N . ILE A 1 114 ? 22.303 25.964 -9.106 1.00 93.38 114 ILE A N 1
ATOM 841 C CA . ILE A 1 114 ? 22.368 25.753 -10.567 1.00 93.38 114 ILE A CA 1
ATOM 842 C C . ILE A 1 114 ? 22.014 27.028 -11.358 1.00 93.38 114 ILE A C 1
ATOM 844 O O . ILE A 1 114 ? 22.188 27.082 -12.573 1.00 93.38 114 ILE A O 1
ATOM 848 N N . GLY A 1 115 ? 21.518 28.076 -10.692 1.00 91.88 115 GLY A N 1
ATOM 849 C CA . GLY A 1 115 ? 21.038 29.297 -11.347 1.00 91.88 115 GLY A CA 1
ATOM 850 C C . GLY A 1 115 ? 19.670 29.139 -12.025 1.00 91.88 115 GLY A C 1
ATOM 851 O O . GLY A 1 115 ? 19.226 30.036 -12.743 1.00 91.88 115 GLY A O 1
ATOM 852 N N . ASN A 1 116 ? 18.963 28.026 -11.793 1.00 92.50 116 ASN A N 1
ATOM 853 C CA . ASN A 1 116 ? 17.635 27.795 -12.353 1.00 92.50 116 ASN A CA 1
ATOM 854 C C . ASN A 1 116 ? 16.550 28.384 -11.438 1.00 92.50 116 ASN A C 1
ATOM 856 O O . ASN A 1 116 ? 16.037 27.731 -10.524 1.00 92.50 116 ASN A O 1
ATOM 860 N N . ILE A 1 117 ? 16.168 29.629 -11.733 1.00 92.50 117 ILE A N 1
ATOM 861 C CA . ILE A 1 117 ? 15.182 30.404 -10.963 1.00 92.50 117 ILE A CA 1
ATOM 862 C C . ILE A 1 117 ? 13.828 29.679 -10.864 1.00 92.50 117 ILE A C 1
ATOM 864 O O . ILE A 1 117 ? 13.153 29.772 -9.840 1.00 92.50 117 ILE A O 1
ATOM 868 N N . PHE A 1 118 ? 13.427 28.915 -11.884 1.00 90.31 118 PHE A N 1
ATOM 869 C CA . PHE A 1 118 ? 12.139 28.216 -11.884 1.00 90.31 118 PHE A CA 1
ATOM 870 C C . PHE A 1 118 ? 12.082 27.112 -10.818 1.00 90.31 118 PHE A C 1
ATOM 872 O O . PHE A 1 118 ? 11.140 27.067 -10.024 1.00 90.31 118 PHE A O 1
ATOM 879 N N . ILE A 1 119 ? 13.115 26.264 -10.756 1.00 89.94 119 ILE A N 1
ATOM 880 C CA . ILE A 1 119 ? 13.227 25.204 -9.738 1.00 89.94 119 ILE A CA 1
ATOM 881 C C . ILE A 1 119 ? 13.347 25.827 -8.346 1.00 89.94 119 ILE A C 1
ATOM 883 O O . ILE A 1 119 ? 12.700 25.362 -7.409 1.00 89.94 119 ILE A O 1
ATOM 887 N N . ALA A 1 120 ? 14.110 26.915 -8.220 1.00 91.56 120 ALA A N 1
ATOM 888 C CA . ALA A 1 120 ? 14.279 27.622 -6.957 1.00 91.56 120 ALA A CA 1
ATOM 889 C C . ALA A 1 120 ? 12.947 28.174 -6.408 1.00 91.56 120 ALA A C 1
ATOM 891 O O . ALA A 1 120 ? 12.632 27.959 -5.237 1.00 91.56 120 ALA A O 1
ATOM 892 N N . ILE A 1 121 ? 12.129 28.825 -7.249 1.00 93.12 121 ILE A N 1
ATOM 893 C CA . ILE A 1 121 ? 10.822 29.373 -6.842 1.00 93.12 121 ILE A CA 1
ATOM 894 C C . ILE A 1 121 ? 9.851 28.253 -6.452 1.00 93.12 121 ILE A C 1
ATOM 896 O O . ILE A 1 121 ? 9.207 28.338 -5.403 1.00 93.12 121 ILE A O 1
ATOM 900 N N . ILE A 1 122 ? 9.747 27.196 -7.264 1.00 91.94 122 ILE A N 1
ATOM 901 C CA . ILE A 1 122 ? 8.857 26.064 -6.964 1.00 91.94 122 ILE A CA 1
ATOM 902 C C . ILE A 1 122 ? 9.303 25.356 -5.683 1.00 91.94 122 ILE A C 1
ATOM 904 O O . ILE A 1 122 ? 8.474 25.097 -4.809 1.00 91.94 122 ILE A O 1
ATOM 908 N N . GLY A 1 123 ? 10.603 25.096 -5.536 1.00 90.81 123 GLY A N 1
ATOM 909 C CA . GLY A 1 123 ? 11.178 24.497 -4.336 1.00 90.81 123 GLY A CA 1
ATOM 910 C C . GLY A 1 123 ? 10.901 25.335 -3.089 1.00 90.81 123 GLY A C 1
ATOM 911 O O . GLY A 1 123 ? 10.460 24.795 -2.076 1.00 90.81 123 GLY A O 1
ATOM 912 N N . ALA A 1 124 ? 11.067 26.659 -3.167 1.00 92.56 124 ALA A N 1
ATOM 913 C CA . ALA A 1 124 ? 10.779 27.567 -2.057 1.00 92.56 124 ALA A CA 1
ATOM 914 C C . ALA A 1 124 ? 9.287 27.578 -1.678 1.00 92.56 124 ALA A C 1
ATOM 916 O O . ALA A 1 124 ? 8.954 27.543 -0.491 1.00 92.56 124 ALA A O 1
ATOM 917 N N . LEU A 1 125 ? 8.382 27.567 -2.665 1.00 93.75 125 LEU A N 1
ATOM 918 C CA . LEU A 1 125 ? 6.937 27.486 -2.430 1.00 93.75 125 LEU A CA 1
ATOM 919 C C . LEU A 1 125 ? 6.556 26.171 -1.731 1.00 93.75 125 LEU A C 1
ATOM 921 O O . LEU A 1 125 ? 5.812 26.188 -0.746 1.00 93.75 125 LEU A O 1
ATOM 925 N N . ILE A 1 126 ? 7.087 25.042 -2.210 1.00 91.12 126 ILE A N 1
ATOM 926 C CA . ILE A 1 126 ? 6.864 23.718 -1.610 1.00 91.12 126 ILE A CA 1
ATOM 927 C C . ILE A 1 126 ? 7.435 23.674 -0.188 1.00 91.12 126 ILE A C 1
ATOM 929 O O . ILE A 1 126 ? 6.751 23.215 0.725 1.00 91.12 126 ILE A O 1
ATOM 933 N N . ALA A 1 127 ? 8.643 24.199 0.034 1.00 92.31 127 ALA A N 1
ATOM 934 C CA . ALA A 1 127 ? 9.269 24.254 1.353 1.00 92.31 127 ALA A CA 1
ATOM 935 C C . ALA A 1 127 ? 8.452 25.089 2.348 1.00 92.31 127 ALA A C 1
ATOM 937 O O . ALA A 1 127 ? 8.224 24.653 3.479 1.00 92.31 127 ALA A O 1
ATOM 938 N N . MET A 1 128 ? 7.944 26.250 1.922 1.00 93.56 128 MET A N 1
ATOM 939 C CA . MET A 1 128 ? 7.080 27.091 2.751 1.00 93.56 128 MET A CA 1
ATOM 940 C C . MET A 1 128 ? 5.764 26.382 3.087 1.00 93.56 128 MET A C 1
ATOM 942 O O . MET A 1 128 ? 5.344 26.376 4.246 1.00 93.56 128 MET A O 1
ATOM 946 N N . LEU A 1 129 ? 5.139 25.727 2.104 1.00 91.31 129 LEU A N 1
ATOM 947 C CA . LEU A 1 129 ? 3.909 24.964 2.310 1.00 91.31 129 LEU A CA 1
ATOM 948 C C . LEU A 1 129 ? 4.126 23.782 3.265 1.00 91.31 129 LEU A C 1
ATOM 950 O O . LEU A 1 129 ? 3.336 23.601 4.195 1.00 91.31 129 LEU A O 1
ATOM 954 N N . ASN A 1 130 ? 5.218 23.031 3.095 1.00 89.44 130 ASN A N 1
ATOM 955 C CA . ASN A 1 130 ? 5.587 21.927 3.979 1.00 89.44 130 ASN A CA 1
ATOM 956 C C . ASN A 1 130 ? 5.905 22.415 5.396 1.00 89.44 130 ASN A C 1
ATOM 958 O O . ASN A 1 130 ? 5.497 21.767 6.356 1.00 89.44 130 ASN A O 1
ATOM 962 N N . LEU A 1 131 ? 6.544 23.577 5.562 1.00 92.81 131 LEU A N 1
ATOM 963 C CA . LEU A 1 131 ? 6.793 24.176 6.877 1.00 92.81 131 LEU A CA 1
ATOM 964 C C . LEU A 1 131 ? 5.491 24.616 7.568 1.00 92.81 131 LEU A C 1
ATOM 966 O O . LEU A 1 131 ? 5.302 24.371 8.764 1.00 92.81 131 LEU A O 1
ATOM 970 N N . CYS A 1 132 ? 4.574 25.245 6.829 1.00 92.00 132 CYS A N 1
ATOM 971 C CA . CYS A 1 132 ? 3.252 25.605 7.342 1.00 92.00 132 CYS A CA 1
ATOM 972 C C . CYS A 1 132 ? 2.456 24.358 7.751 1.00 92.00 132 CYS A C 1
ATOM 974 O O . CYS A 1 132 ? 1.865 24.333 8.832 1.00 92.00 132 CYS A O 1
ATOM 976 N N . TYR A 1 133 ? 2.480 23.311 6.924 1.00 88.69 133 TYR A N 1
ATOM 977 C CA . TYR A 1 133 ? 1.844 22.027 7.213 1.00 88.69 133 TYR A CA 1
ATOM 978 C C . TYR A 1 133 ? 2.447 21.351 8.450 1.00 88.69 133 TYR A C 1
ATOM 980 O O . TYR A 1 133 ? 1.717 20.960 9.363 1.00 88.69 133 TYR A O 1
ATOM 988 N N . ALA A 1 134 ? 3.778 21.292 8.514 1.00 88.00 134 ALA A N 1
ATOM 989 C CA . ALA A 1 134 ? 4.545 20.728 9.614 1.00 88.00 134 ALA A CA 1
ATOM 990 C C . ALA A 1 134 ? 4.141 21.330 10.960 1.00 88.00 134 ALA A C 1
ATOM 992 O O . ALA A 1 134 ? 3.915 20.590 11.914 1.00 88.00 134 ALA A O 1
ATOM 993 N N . ARG A 1 135 ? 3.991 22.659 11.033 1.00 89.88 135 ARG A N 1
ATOM 994 C CA . ARG A 1 135 ? 3.520 23.337 12.250 1.00 89.88 135 ARG A CA 1
ATOM 995 C C . ARG A 1 135 ? 2.036 23.122 12.516 1.00 89.88 135 ARG A C 1
ATOM 997 O O . ARG A 1 135 ? 1.655 22.907 13.662 1.00 89.88 135 ARG A O 1
ATOM 1004 N N . ALA A 1 136 ? 1.205 23.150 11.476 1.00 87.44 136 ALA A N 1
ATOM 1005 C CA . ALA A 1 136 ? -0.234 22.979 11.628 1.00 87.44 136 ALA A CA 1
ATOM 1006 C C . ALA A 1 136 ? -0.600 21.601 12.190 1.00 87.44 136 ALA A C 1
ATOM 1008 O O . ALA A 1 136 ? -1.562 21.503 12.938 1.00 87.44 136 ALA A O 1
ATOM 1009 N N . VAL A 1 137 ? 0.148 20.545 11.870 1.00 87.06 137 VAL A N 1
ATOM 1010 C CA . VAL A 1 137 ? -0.259 19.167 12.180 1.00 87.06 137 VAL A CA 1
ATOM 1011 C C . VAL A 1 137 ? 0.302 18.613 13.502 1.00 87.06 137 VAL A C 1
ATOM 1013 O O . VAL A 1 137 ? -0.117 17.547 13.946 1.00 87.06 137 VAL A O 1
ATOM 1016 N N . GLN A 1 138 ? 1.192 19.342 14.191 1.00 85.44 138 GLN A N 1
ATOM 1017 C CA . GLN A 1 138 ? 1.854 18.855 15.419 1.00 85.44 138 GLN A CA 1
ATOM 1018 C C . GLN A 1 138 ? 0.874 18.467 16.532 1.00 85.44 138 GLN A C 1
ATOM 1020 O O . GLN A 1 138 ? 1.102 17.494 17.249 1.00 85.44 138 GLN A O 1
ATOM 1025 N N . HIS A 1 139 ? -0.238 19.195 16.643 1.00 86.62 139 HIS A N 1
ATOM 1026 C CA . HIS A 1 139 ? -1.278 18.929 17.636 1.00 86.62 139 HIS A CA 1
ATOM 1027 C C . HIS A 1 139 ? -1.987 17.577 17.424 1.00 86.62 139 HIS A C 1
ATOM 1029 O O . HIS A 1 139 ? -2.607 17.065 18.348 1.00 86.62 139 HIS A O 1
ATOM 1035 N N . ARG A 1 140 ? -1.858 16.963 16.238 1.00 86.06 140 ARG A N 1
ATOM 1036 C CA . ARG A 1 140 ? -2.492 15.683 15.875 1.00 86.06 140 ARG A CA 1
ATOM 1037 C C . ARG A 1 140 ? -1.599 14.463 16.107 1.00 86.06 140 ARG A C 1
ATOM 1039 O O . ARG A 1 140 ? -2.044 13.329 15.960 1.00 86.06 140 ARG A O 1
ATOM 1046 N N . ILE A 1 141 ? -0.331 14.670 16.462 1.00 89.50 141 ILE A N 1
ATOM 1047 C CA . ILE A 1 141 ? 0.636 13.578 16.641 1.00 89.50 141 ILE A CA 1
ATOM 1048 C C . ILE A 1 141 ? 0.237 12.630 17.789 1.00 89.50 141 ILE A C 1
ATOM 1050 O O . ILE A 1 141 ? 0.287 11.422 17.566 1.00 89.50 141 ILE A O 1
ATOM 1054 N N . PRO A 1 142 ? -0.191 13.103 18.982 1.00 90.06 142 PRO A N 1
ATOM 1055 C CA . PRO A 1 142 ? -0.602 12.208 20.073 1.00 90.06 142 PRO A CA 1
ATOM 1056 C C . PRO A 1 142 ? -1.748 11.270 19.675 1.00 90.06 142 PRO A C 1
ATOM 1058 O O . PRO A 1 142 ? -1.706 10.073 19.952 1.00 90.06 142 PRO A O 1
ATOM 1061 N N . PHE A 1 143 ? -2.704 11.795 18.910 1.00 89.38 143 PHE A N 1
ATOM 1062 C CA . PHE A 1 143 ? -3.806 11.035 18.337 1.00 89.38 143 PHE A CA 1
ATOM 1063 C C . PHE A 1 143 ? -3.330 9.925 17.388 1.00 89.38 143 PHE A C 1
ATOM 1065 O O . PHE A 1 143 ? -3.748 8.773 17.514 1.00 89.38 143 PHE A O 1
ATOM 1072 N N . ALA A 1 144 ? -2.412 10.228 16.465 1.00 90.50 144 ALA A N 1
ATOM 1073 C CA . ALA A 1 144 ? -1.832 9.214 15.581 1.00 90.50 144 ALA A CA 1
ATOM 1074 C C . ALA A 1 144 ? -1.079 8.126 16.373 1.00 90.50 144 ALA A C 1
ATOM 1076 O O . ALA A 1 144 ? -1.202 6.939 16.071 1.00 90.50 144 ALA A O 1
ATOM 1077 N N . VAL A 1 145 ? -0.354 8.512 17.430 1.00 92.06 145 VAL A N 1
ATOM 1078 C CA . VAL A 1 145 ? 0.362 7.578 18.317 1.00 92.06 145 VAL A CA 1
ATOM 1079 C C . VAL A 1 145 ? -0.601 6.628 19.034 1.00 92.06 145 VAL A C 1
ATOM 1081 O O . VAL A 1 145 ? -0.315 5.434 19.119 1.00 92.06 145 VAL A O 1
ATOM 1084 N N . ALA A 1 146 ? -1.741 7.118 19.527 1.00 92.06 146 ALA A N 1
ATOM 1085 C CA . ALA A 1 146 ? -2.734 6.271 20.187 1.00 92.06 146 ALA A CA 1
ATOM 1086 C C . ALA A 1 146 ? -3.313 5.212 19.234 1.00 92.06 146 ALA A C 1
ATOM 1088 O O . ALA A 1 146 ? -3.350 4.031 19.578 1.00 92.06 146 ALA A O 1
ATOM 1089 N N . ASN A 1 147 ? -3.665 5.604 18.005 1.00 93.19 147 ASN A N 1
ATOM 1090 C CA . ASN A 1 147 ? -4.153 4.669 16.986 1.00 93.19 147 ASN A CA 1
ATOM 1091 C C . ASN A 1 147 ? -3.088 3.625 16.596 1.00 93.19 147 ASN A C 1
ATOM 1093 O O . ASN A 1 147 ? -3.403 2.444 16.464 1.00 93.19 147 ASN A O 1
ATOM 1097 N N . LEU A 1 148 ? -1.816 4.029 16.479 1.00 93.25 148 LEU A N 1
ATOM 1098 C CA . LEU A 1 148 ? -0.705 3.107 16.207 1.00 93.25 148 LEU A CA 1
ATOM 1099 C C . LEU A 1 148 ? -0.495 2.075 17.322 1.00 93.25 148 LEU A C 1
ATOM 1101 O O . LEU A 1 148 ? -0.197 0.919 17.029 1.00 93.25 148 LEU A O 1
ATOM 1105 N N . ARG A 1 149 ? -0.673 2.458 18.592 1.00 92.88 149 ARG A N 1
ATOM 1106 C CA . ARG A 1 149 ? -0.566 1.525 19.729 1.00 92.88 149 ARG A CA 1
ATOM 1107 C C . ARG A 1 149 ? -1.683 0.489 19.733 1.00 92.88 149 ARG A C 1
ATOM 1109 O O . ARG A 1 149 ? -1.422 -0.684 19.974 1.00 92.88 149 ARG A O 1
ATOM 1116 N N . VAL A 1 150 ? -2.912 0.901 19.426 1.00 94.12 150 VAL A N 1
ATOM 1117 C CA . VAL A 1 150 ? -4.038 -0.038 19.297 1.00 94.12 150 VAL A CA 1
ATOM 1118 C C . VAL A 1 150 ? -3.823 -0.976 18.108 1.00 94.12 150 VAL A C 1
ATOM 1120 O O . VAL A 1 150 ? -4.048 -2.181 18.230 1.00 94.12 150 VAL A O 1
ATOM 1123 N N . ALA A 1 151 ? -3.318 -0.452 16.986 1.00 94.50 151 ALA A N 1
ATOM 1124 C CA . ALA A 1 151 ? -2.957 -1.265 15.829 1.00 94.50 151 ALA A CA 1
ATOM 1125 C C . ALA A 1 151 ? -1.885 -2.302 16.186 1.00 94.50 151 ALA A C 1
ATOM 1127 O O . ALA A 1 151 ? -2.013 -3.466 15.809 1.00 94.50 151 ALA A O 1
ATOM 1128 N N . GLU A 1 152 ? -0.860 -1.917 16.951 1.00 92.50 152 GLU A N 1
ATOM 1129 C CA . GLU A 1 152 ? 0.149 -2.865 17.421 1.00 92.50 152 GLU A CA 1
ATOM 1130 C C . GLU A 1 152 ? -0.435 -3.913 18.368 1.00 92.50 152 GLU A C 1
ATOM 1132 O O . GLU A 1 152 ? -0.131 -5.087 18.193 1.00 92.50 152 GLU A O 1
ATOM 1137 N N . GLY A 1 153 ? -1.308 -3.536 19.306 1.00 92.06 153 GLY A N 1
ATOM 1138 C CA . GLY A 1 153 ? -1.982 -4.492 20.190 1.00 92.06 153 GLY A CA 1
ATOM 1139 C C . GLY A 1 153 ? -2.757 -5.561 19.410 1.00 92.06 153 GLY A C 1
ATOM 1140 O O . GLY A 1 153 ? -2.611 -6.758 19.673 1.00 92.06 153 GLY A O 1
ATOM 1141 N N . ALA A 1 154 ? -3.498 -5.142 18.379 1.00 93.38 154 ALA A N 1
ATOM 1142 C CA . ALA A 1 154 ? -4.229 -6.051 17.498 1.00 93.38 154 ALA A CA 1
ATOM 1143 C C . ALA A 1 154 ? -3.290 -6.998 16.729 1.00 93.38 154 ALA A C 1
ATOM 1145 O O . ALA A 1 154 ? -3.532 -8.205 16.643 1.00 93.38 154 ALA A O 1
ATOM 1146 N N . ILE A 1 155 ? -2.194 -6.461 16.186 1.00 93.19 155 ILE A N 1
ATOM 1147 C CA . ILE A 1 155 ? -1.230 -7.229 15.392 1.00 93.19 155 ILE A CA 1
ATOM 1148 C C . ILE A 1 155 ? -0.380 -8.158 16.273 1.00 93.19 155 ILE A C 1
ATOM 1150 O O . ILE A 1 155 ? -0.100 -9.287 15.876 1.00 93.19 155 ILE A O 1
ATOM 1154 N N . ALA A 1 156 ? 0.010 -7.729 17.474 1.00 91.31 156 ALA A N 1
ATOM 1155 C CA . ALA A 1 156 ? 0.796 -8.525 18.415 1.00 91.31 156 ALA A CA 1
ATOM 1156 C C . ALA A 1 156 ? 0.031 -9.778 18.858 1.00 91.31 156 ALA A C 1
ATOM 1158 O O . ALA A 1 156 ? 0.616 -10.858 18.950 1.00 91.31 156 ALA A O 1
ATOM 1159 N N . LYS A 1 157 ? -1.289 -9.661 19.048 1.00 91.94 157 LYS A N 1
ATOM 1160 C CA . LYS A 1 157 ? -2.159 -10.811 19.323 1.00 91.94 157 LYS A CA 1
ATOM 1161 C C . LYS A 1 157 ? -2.356 -11.712 18.098 1.00 91.94 157 LYS A C 1
ATOM 1163 O O . LYS A 1 157 ? -2.524 -12.923 18.235 1.00 91.94 157 LYS A O 1
ATOM 1168 N N . HIS A 1 158 ? -2.308 -11.143 16.892 1.00 93.19 158 HIS A N 1
ATOM 1169 C CA . HIS A 1 158 ? -2.511 -11.851 15.627 1.00 93.19 158 HIS A CA 1
ATOM 1170 C C . HIS A 1 158 ? -1.312 -11.726 14.680 1.00 93.19 158 HIS A C 1
ATOM 1172 O O . HIS A 1 158 ? -1.437 -11.212 13.567 1.00 93.19 158 HIS A O 1
ATOM 1178 N N . TRP A 1 159 ? -0.160 -12.280 15.077 1.00 91.88 159 TRP A N 1
ATOM 1179 C CA . TRP A 1 159 ? 1.054 -12.293 14.243 1.00 91.88 159 TRP A CA 1
ATOM 1180 C C . TRP A 1 159 ? 0.848 -12.966 12.872 1.00 91.88 159 TRP A C 1
ATOM 1182 O O . TRP A 1 159 ? 1.548 -12.661 11.908 1.00 91.88 159 TRP A O 1
ATOM 1192 N N . SER A 1 160 ? -0.167 -13.832 12.760 1.00 92.94 160 SER A N 1
ATOM 1193 C CA . SER A 1 160 ? -0.602 -14.454 11.506 1.00 92.94 160 SER A CA 1
ATOM 1194 C C . SER A 1 160 ? -1.014 -13.447 10.425 1.00 92.94 160 SER A C 1
ATOM 1196 O O . SER A 1 160 ? -0.982 -13.793 9.247 1.00 92.94 160 SER A O 1
ATOM 1198 N N . THR A 1 161 ? -1.339 -12.200 10.780 1.00 92.81 161 THR A N 1
ATOM 1199 C CA . THR A 1 161 ? -1.580 -11.117 9.806 1.00 92.81 161 THR A CA 1
ATOM 1200 C C . THR A 1 161 ? -0.340 -10.796 8.968 1.00 92.81 161 THR A C 1
ATOM 1202 O O . THR A 1 161 ? -0.469 -10.573 7.763 1.00 92.81 161 THR A O 1
ATOM 1205 N N . TYR A 1 162 ? 0.864 -10.862 9.552 1.00 92.50 162 TYR A N 1
ATOM 1206 C CA . TYR A 1 162 ? 2.108 -10.722 8.793 1.00 92.50 162 TYR A CA 1
ATOM 1207 C C . TYR A 1 162 ? 2.315 -11.885 7.833 1.00 92.50 162 TYR A C 1
ATOM 1209 O O . TYR A 1 162 ? 2.673 -11.650 6.685 1.00 92.50 162 TYR A O 1
ATOM 1217 N N . ILE A 1 163 ? 2.029 -13.119 8.262 1.00 92.81 163 ILE A N 1
ATOM 1218 C CA . ILE A 1 163 ? 2.138 -14.300 7.392 1.00 92.81 163 ILE A CA 1
ATOM 1219 C C . ILE A 1 163 ? 1.227 -14.137 6.175 1.00 92.81 163 ILE A C 1
ATOM 1221 O O . ILE A 1 163 ? 1.674 -14.339 5.051 1.00 92.81 163 ILE A O 1
ATOM 1225 N N . VAL A 1 164 ? -0.029 -13.722 6.382 1.00 93.81 164 VAL A N 1
ATOM 1226 C CA . VAL A 1 164 ? -0.959 -13.460 5.275 1.00 93.81 164 VAL A CA 1
ATOM 1227 C C . VAL A 1 164 ? -0.397 -12.398 4.333 1.00 93.81 164 VAL A C 1
ATOM 1229 O O . VAL A 1 164 ? -0.394 -12.618 3.125 1.00 93.81 164 VAL A O 1
ATOM 1232 N N . SER A 1 165 ? 0.113 -11.283 4.863 1.00 92.38 165 SER A N 1
ATOM 1233 C CA . SER A 1 165 ? 0.709 -10.226 4.037 1.00 92.38 165 SER A CA 1
ATOM 1234 C C . SER A 1 165 ? 1.880 -10.758 3.200 1.00 92.38 165 SER A C 1
ATOM 1236 O O . SER A 1 165 ? 1.897 -10.576 1.987 1.00 92.38 165 SER A O 1
ATOM 1238 N N . VAL A 1 166 ? 2.800 -11.517 3.810 1.00 91.38 166 VAL A N 1
ATOM 1239 C CA . VAL A 1 166 ? 3.944 -12.135 3.114 1.00 91.38 166 VAL A CA 1
ATOM 1240 C C . VAL A 1 166 ? 3.491 -13.105 2.027 1.00 91.38 166 VAL A C 1
ATOM 1242 O O . VAL A 1 166 ? 4.010 -13.051 0.914 1.00 91.38 166 VAL A O 1
ATOM 1245 N N . VAL A 1 167 ? 2.501 -13.957 2.304 1.00 93.88 167 VAL A N 1
ATOM 1246 C CA . VAL A 1 167 ? 1.958 -14.895 1.311 1.00 93.88 167 VAL A CA 1
ATOM 1247 C C . VAL A 1 167 ? 1.383 -14.144 0.110 1.00 93.88 167 VAL A C 1
ATOM 1249 O O . VAL A 1 167 ? 1.705 -14.488 -1.024 1.00 93.88 167 VAL A O 1
ATOM 1252 N N . PHE A 1 168 ? 0.583 -13.095 0.326 1.00 93.50 168 PHE A N 1
ATOM 1253 C CA . PHE A 1 168 ? 0.034 -12.313 -0.786 1.00 93.50 168 PHE A CA 1
ATOM 1254 C C . PHE A 1 168 ? 1.094 -11.497 -1.529 1.00 93.50 168 PHE A C 1
ATOM 1256 O O . PHE A 1 168 ? 0.975 -11.358 -2.744 1.00 93.50 168 PHE A O 1
ATOM 1263 N N . THR A 1 169 ? 2.156 -11.040 -0.861 1.00 89.81 169 THR A N 1
ATOM 1264 C CA . THR A 1 169 ? 3.316 -10.438 -1.536 1.00 89.81 169 THR A CA 1
ATOM 1265 C C . THR A 1 169 ? 4.025 -11.454 -2.433 1.00 89.81 169 THR A C 1
ATOM 1267 O O . THR A 1 169 ? 4.342 -11.138 -3.577 1.00 89.81 169 THR A O 1
ATOM 1270 N N . VAL A 1 170 ? 4.229 -12.694 -1.975 1.00 90.56 170 VAL A N 1
ATOM 1271 C CA . VAL A 1 170 ? 4.809 -13.761 -2.813 1.00 90.56 170 VAL A CA 1
ATOM 1272 C C . VAL A 1 170 ? 3.906 -14.062 -4.010 1.00 90.56 170 VAL A C 1
ATOM 1274 O O . VAL A 1 170 ? 4.391 -14.120 -5.138 1.00 90.56 170 VAL A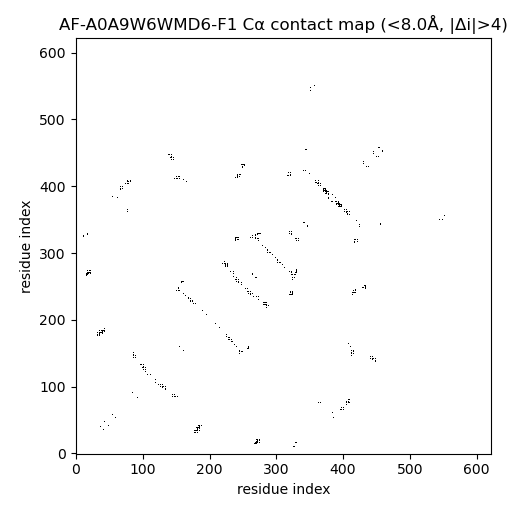 O 1
ATOM 1277 N N . VAL A 1 171 ? 2.591 -14.175 -3.800 1.00 93.31 171 VAL A N 1
ATOM 1278 C CA . VAL A 1 171 ? 1.616 -14.343 -4.893 1.00 93.31 171 VAL A CA 1
ATOM 1279 C C . VAL A 1 171 ? 1.686 -13.174 -5.880 1.00 93.31 171 VAL A C 1
ATOM 1281 O O . VAL A 1 171 ? 1.635 -13.388 -7.089 1.00 93.31 171 VAL A O 1
ATOM 1284 N N . GLN A 1 172 ? 1.858 -11.946 -5.389 1.00 91.44 172 GLN A N 1
ATOM 1285 C CA . GLN A 1 172 ? 2.009 -10.758 -6.224 1.00 91.44 172 GLN A CA 1
ATOM 1286 C C . GLN A 1 172 ? 3.299 -10.799 -7.057 1.00 91.44 172 GLN A C 1
ATOM 1288 O O . GLN A 1 172 ? 3.257 -10.463 -8.237 1.00 91.44 172 GLN A O 1
ATOM 1293 N N . ILE A 1 173 ? 4.423 -11.253 -6.492 1.00 88.94 173 ILE A N 1
ATOM 1294 C CA . ILE A 1 173 ? 5.682 -11.444 -7.234 1.00 88.94 173 ILE A CA 1
ATOM 1295 C C . ILE A 1 173 ? 5.502 -12.504 -8.326 1.00 88.94 173 ILE A C 1
ATOM 1297 O O . ILE A 1 173 ? 5.849 -12.260 -9.480 1.00 88.94 173 ILE A O 1
ATOM 1301 N N . VAL A 1 174 ? 4.906 -13.652 -7.989 1.00 91.62 174 VAL A N 1
ATOM 1302 C CA . VAL A 1 174 ? 4.611 -14.721 -8.959 1.00 91.62 174 VAL A CA 1
ATOM 1303 C C . VAL A 1 174 ? 3.723 -14.196 -10.088 1.00 91.62 174 VAL A C 1
ATOM 1305 O O . VAL A 1 174 ? 3.991 -14.466 -11.257 1.00 91.62 174 VAL A O 1
ATOM 1308 N N . TRP A 1 175 ? 2.711 -13.391 -9.764 1.00 94.62 175 TRP A N 1
ATOM 1309 C CA . TRP A 1 175 ? 1.863 -12.743 -10.761 1.00 94.62 175 TRP A CA 1
ATOM 1310 C C . TRP A 1 175 ? 2.646 -11.821 -11.699 1.00 94.62 175 TRP A C 1
ATOM 1312 O O . TRP A 1 175 ? 2.453 -11.896 -12.909 1.00 94.62 175 TRP A O 1
ATOM 1322 N N . VAL A 1 176 ? 3.547 -10.986 -11.168 1.00 91.44 176 VAL A N 1
ATOM 1323 C CA . VAL A 1 176 ? 4.402 -10.104 -11.982 1.00 91.44 176 VAL A CA 1
ATOM 1324 C C . VAL A 1 176 ? 5.274 -10.921 -12.936 1.00 91.44 176 VAL A C 1
ATOM 1326 O O . VAL A 1 176 ? 5.377 -10.560 -14.104 1.00 91.44 176 VAL A O 1
ATOM 1329 N N . VAL A 1 177 ? 5.854 -12.033 -12.473 1.00 88.94 177 VAL A N 1
ATOM 1330 C CA . VAL A 1 177 ? 6.688 -12.919 -13.303 1.00 88.94 177 VAL A CA 1
ATOM 1331 C C . VAL A 1 177 ? 5.865 -13.578 -14.413 1.00 88.94 177 VAL A C 1
ATOM 1333 O O . VAL A 1 177 ? 6.247 -13.509 -15.580 1.00 88.94 177 VAL A O 1
ATOM 1336 N N . ILE A 1 178 ? 4.708 -14.161 -14.077 1.00 91.12 178 ILE A N 1
ATOM 1337 C CA . ILE A 1 178 ? 3.791 -14.763 -15.060 1.00 91.12 178 ILE A CA 1
ATOM 1338 C C . ILE A 1 178 ? 3.363 -13.723 -16.101 1.00 91.12 178 ILE A C 1
ATOM 1340 O O . ILE A 1 178 ? 3.390 -13.995 -17.302 1.00 91.12 178 ILE A O 1
ATOM 1344 N N . TRP A 1 179 ? 3.000 -12.523 -15.649 1.00 94.75 179 TRP A N 1
ATOM 1345 C CA . TRP A 1 179 ? 2.595 -11.435 -16.527 1.00 94.75 179 TRP A CA 1
ATOM 1346 C C . TRP A 1 179 ? 3.740 -10.946 -17.424 1.00 94.75 179 TRP A C 1
ATOM 1348 O O . TRP A 1 179 ? 3.517 -10.719 -18.610 1.00 94.75 179 TRP A O 1
ATOM 1358 N N . ALA A 1 180 ? 4.961 -10.824 -16.896 1.00 88.44 180 ALA A N 1
ATOM 1359 C CA . ALA A 1 180 ? 6.126 -10.399 -17.669 1.00 88.44 180 ALA A CA 1
ATOM 1360 C C . ALA A 1 180 ? 6.445 -11.395 -18.794 1.00 88.44 180 ALA A C 1
ATOM 1362 O O . ALA A 1 180 ? 6.664 -10.980 -19.929 1.00 88.44 180 ALA A O 1
ATOM 1363 N N . MET A 1 181 ? 6.386 -12.702 -18.516 1.00 85.81 181 MET A N 1
ATOM 1364 C CA . MET A 1 181 ? 6.554 -13.737 -19.545 1.00 85.81 181 MET A CA 1
ATOM 1365 C C . MET A 1 181 ? 5.449 -13.678 -20.609 1.00 85.81 181 MET A C 1
ATOM 1367 O O . MET A 1 181 ? 5.734 -13.811 -21.798 1.00 85.81 181 MET A O 1
ATOM 1371 N N . ALA A 1 182 ? 4.195 -13.440 -20.207 1.00 90.44 182 ALA A N 1
ATOM 1372 C CA . ALA A 1 182 ? 3.095 -13.250 -21.153 1.00 90.44 182 ALA A CA 1
ATOM 1373 C C . ALA A 1 182 ? 3.299 -12.004 -22.034 1.00 90.44 182 ALA A C 1
ATOM 1375 O O . ALA A 1 182 ? 3.079 -12.072 -23.241 1.00 90.44 182 ALA A O 1
ATOM 1376 N N . LEU A 1 183 ? 3.751 -10.885 -21.454 1.00 89.38 183 LEU A N 1
ATOM 1377 C CA . LEU A 1 183 ? 4.059 -9.662 -22.196 1.00 89.38 183 LEU A CA 1
ATOM 1378 C C . LEU A 1 183 ? 5.155 -9.901 -23.238 1.00 89.38 183 LEU A C 1
ATOM 1380 O O . LEU A 1 183 ? 4.981 -9.491 -24.381 1.00 89.38 183 LEU A O 1
ATOM 1384 N N . LEU A 1 184 ? 6.254 -10.560 -22.854 1.00 85.19 184 LEU A N 1
ATOM 1385 C CA . LEU A 1 184 ? 7.353 -10.879 -23.769 1.00 85.19 184 LEU A CA 1
ATOM 1386 C C . LEU A 1 184 ? 6.873 -11.752 -24.935 1.00 85.19 184 LEU A C 1
ATOM 1388 O O . LEU A 1 184 ? 7.153 -11.432 -26.087 1.00 85.19 184 LEU A O 1
ATOM 1392 N N . GLY A 1 185 ? 6.083 -12.793 -24.652 1.00 85.25 185 GLY A N 1
ATOM 1393 C CA . GLY A 1 185 ? 5.520 -13.659 -25.691 1.00 85.25 185 GLY A CA 1
ATOM 1394 C C . GLY A 1 185 ? 4.605 -12.915 -26.668 1.00 85.25 185 GLY A C 1
ATOM 1395 O O . GLY A 1 185 ? 4.721 -13.085 -27.877 1.00 85.25 185 GLY A O 1
ATOM 1396 N N . VAL A 1 186 ? 3.720 -12.049 -26.161 1.00 87.44 186 VAL A N 1
ATOM 1397 C CA . VAL A 1 186 ? 2.836 -11.229 -27.010 1.00 87.44 186 VAL A CA 1
ATOM 1398 C C . VAL A 1 186 ? 3.635 -10.207 -27.825 1.00 87.44 186 VAL A C 1
ATOM 1400 O O . VAL A 1 186 ? 3.342 -10.004 -29.001 1.00 87.44 186 VAL A O 1
ATOM 1403 N N . ALA A 1 187 ? 4.644 -9.570 -27.227 1.00 84.12 187 ALA A N 1
ATOM 1404 C CA . ALA A 1 187 ? 5.481 -8.591 -27.914 1.00 84.12 187 ALA A CA 1
ATOM 1405 C C . ALA A 1 187 ? 6.264 -9.221 -29.078 1.00 84.12 187 ALA A C 1
ATOM 1407 O O . ALA A 1 187 ? 6.308 -8.636 -30.161 1.00 84.12 187 ALA A O 1
ATOM 1408 N N . ASN A 1 188 ? 6.814 -10.422 -28.879 1.00 82.56 188 ASN A N 1
ATOM 1409 C CA . ASN A 1 188 ? 7.535 -11.151 -29.920 1.00 82.56 188 ASN A CA 1
ATOM 1410 C C . ASN A 1 188 ? 6.615 -11.621 -31.046 1.00 82.56 188 ASN A C 1
ATOM 1412 O O . ASN A 1 188 ? 6.926 -11.382 -32.207 1.00 82.56 188 ASN A O 1
ATOM 1416 N N . GLN A 1 189 ? 5.447 -12.183 -30.722 1.00 82.38 189 GLN A N 1
ATOM 1417 C CA . GLN A 1 189 ? 4.479 -12.605 -31.739 1.00 82.38 189 GLN A CA 1
ATOM 1418 C C . GLN A 1 189 ? 4.053 -11.434 -32.642 1.00 82.38 189 GLN A C 1
ATOM 1420 O O . GLN A 1 189 ? 4.028 -11.554 -33.862 1.00 82.38 189 GLN A O 1
ATOM 1425 N N . ILE A 1 190 ? 3.780 -10.262 -32.054 1.00 80.06 190 ILE A N 1
ATOM 1426 C CA . ILE A 1 190 ? 3.417 -9.058 -32.819 1.00 80.06 190 ILE A CA 1
ATOM 1427 C C . ILE A 1 190 ? 4.573 -8.594 -33.723 1.00 80.06 190 ILE A C 1
ATOM 1429 O O . ILE A 1 190 ? 4.322 -8.065 -34.812 1.00 80.06 190 ILE A O 1
ATOM 1433 N N . ALA A 1 191 ? 5.822 -8.762 -33.278 1.00 76.06 191 ALA A N 1
ATOM 1434 C CA . ALA A 1 191 ? 7.008 -8.430 -34.063 1.00 76.06 191 ALA A CA 1
ATOM 1435 C C . ALA A 1 191 ? 7.217 -9.406 -35.234 1.00 76.06 191 ALA A C 1
ATOM 1437 O O . ALA A 1 191 ? 7.553 -8.962 -36.332 1.00 76.06 191 ALA A O 1
ATOM 1438 N N . GLU A 1 192 ? 6.970 -10.701 -35.025 1.00 75.75 192 GLU A N 1
ATOM 1439 C CA . GLU A 1 192 ? 7.039 -11.735 -36.067 1.00 75.75 192 GLU A CA 1
ATOM 1440 C C . GLU A 1 192 ? 5.948 -11.571 -37.130 1.00 75.75 192 GLU A C 1
ATOM 1442 O O . GLU A 1 192 ? 6.238 -11.691 -38.319 1.00 75.75 192 GLU A O 1
ATOM 1447 N N . ASP A 1 193 ? 4.718 -11.233 -36.727 1.00 71.88 193 ASP A N 1
ATOM 1448 C CA . ASP A 1 193 ? 3.586 -11.037 -37.645 1.00 71.88 193 ASP A CA 1
ATOM 1449 C C . ASP A 1 193 ? 3.722 -9.756 -38.496 1.00 71.88 193 ASP A C 1
ATOM 1451 O O . ASP A 1 193 ? 3.070 -9.613 -39.534 1.00 71.88 193 ASP A O 1
ATOM 1455 N N . ASN A 1 194 ? 4.590 -8.820 -38.091 1.00 64.75 194 ASN A N 1
ATOM 1456 C CA . ASN A 1 194 ? 4.912 -7.599 -38.834 1.00 64.75 194 ASN A CA 1
ATOM 1457 C C . ASN A 1 194 ? 6.415 -7.534 -39.145 1.00 64.75 194 ASN A C 1
ATOM 1459 O O . ASN A 1 194 ? 7.092 -6.613 -38.668 1.00 64.75 194 ASN A O 1
ATOM 1463 N N . PRO A 1 195 ? 6.958 -8.465 -39.955 1.00 59.00 195 PRO A N 1
ATOM 1464 C CA . PRO A 1 195 ? 8.364 -8.433 -40.300 1.00 59.00 195 PRO A CA 1
ATOM 1465 C C . PRO A 1 195 ? 8.605 -7.139 -41.068 1.00 59.00 195 PRO A C 1
ATOM 1467 O O . PRO A 1 195 ? 8.073 -6.928 -42.162 1.00 59.00 195 PRO A O 1
ATOM 1470 N N . SER A 1 196 ? 9.375 -6.225 -40.477 1.00 52.50 196 SER A N 1
ATOM 1471 C CA . SER A 1 196 ? 9.848 -5.054 -41.201 1.00 52.50 196 SER A CA 1
ATOM 1472 C C . SER A 1 196 ? 10.505 -5.562 -42.478 1.00 52.50 196 SER A C 1
ATOM 1474 O O . SER A 1 196 ? 11.460 -6.334 -42.402 1.00 52.50 196 SER A O 1
ATOM 1476 N N . SER A 1 197 ? 9.973 -5.176 -43.638 1.00 42.00 197 SER A N 1
ATOM 1477 C CA . SER A 1 197 ? 10.596 -5.468 -44.920 1.00 42.00 197 SER A CA 1
ATOM 1478 C C . SER A 1 197 ? 12.012 -4.908 -44.862 1.00 42.00 197 SER A C 1
ATOM 1480 O O . SER A 1 197 ? 12.204 -3.690 -44.891 1.00 42.00 197 SER A O 1
ATOM 1482 N N . SER A 1 198 ? 12.993 -5.791 -44.716 1.00 41.34 198 SER A N 1
ATOM 1483 C CA . SER A 1 198 ? 14.409 -5.481 -44.784 1.00 41.34 198 SER A CA 1
ATOM 1484 C C . SER A 1 198 ? 14.740 -5.078 -46.218 1.00 41.34 198 SER A C 1
ATOM 1486 O O . SER A 1 198 ? 15.254 -5.853 -47.017 1.00 41.34 198 SER A O 1
ATOM 1488 N N . SER A 1 199 ? 14.437 -3.832 -46.579 1.00 37.31 199 SER A N 1
ATOM 1489 C CA . SER A 1 199 ? 15.086 -3.208 -47.721 1.00 37.31 199 SER A CA 1
ATOM 1490 C C . SER A 1 199 ? 16.517 -2.898 -47.301 1.00 37.31 199 SER A C 1
ATOM 1492 O O . SER A 1 199 ? 16.781 -1.921 -46.598 1.00 37.31 199 SER A O 1
ATOM 1494 N N . THR A 1 200 ? 17.435 -3.770 -47.706 1.00 40.78 200 THR A N 1
ATOM 1495 C CA . THR A 1 200 ? 18.879 -3.559 -47.690 1.00 40.78 200 THR A CA 1
ATOM 1496 C C . THR A 1 200 ? 19.211 -2.245 -48.393 1.00 40.78 200 THR A C 1
ATOM 1498 O O . THR A 1 200 ? 19.389 -2.210 -49.605 1.00 40.78 200 THR A O 1
ATOM 1501 N N . THR A 1 201 ? 19.289 -1.135 -47.665 1.00 36.94 201 THR A N 1
ATOM 1502 C CA . THR A 1 201 ? 20.065 0.035 -48.085 1.00 36.94 201 THR A CA 1
ATOM 1503 C C . THR A 1 201 ? 20.507 0.799 -46.846 1.00 36.94 201 THR A C 1
ATOM 1505 O O . THR A 1 201 ? 19.706 1.297 -46.060 1.00 36.94 201 THR A O 1
ATOM 1508 N N . THR A 1 202 ? 21.821 0.869 -46.677 1.00 41.31 202 THR A N 1
ATOM 1509 C CA . THR A 1 202 ? 22.558 1.713 -45.740 1.00 41.31 202 THR A CA 1
ATOM 1510 C C . THR A 1 202 ? 22.126 3.176 -45.848 1.00 41.31 202 THR A C 1
ATOM 1512 O O . THR A 1 202 ? 22.711 3.939 -46.606 1.00 41.31 202 THR A O 1
ATOM 1515 N N . THR A 1 203 ? 21.108 3.591 -45.098 1.00 41.97 203 THR A N 1
ATOM 1516 C CA . THR A 1 203 ? 20.925 4.967 -44.613 1.00 41.97 203 THR A CA 1
ATOM 1517 C C . THR A 1 203 ? 19.997 4.910 -43.403 1.00 41.97 203 THR A C 1
ATOM 1519 O O . THR A 1 203 ? 18.878 4.409 -43.494 1.00 41.97 203 THR A O 1
ATOM 1522 N N . SER A 1 204 ? 20.484 5.395 -42.261 1.00 44.78 204 SER A N 1
ATOM 1523 C CA . SER A 1 204 ? 19.834 5.411 -40.949 1.00 44.78 204 SER A CA 1
ATOM 1524 C C . SER A 1 204 ? 18.467 6.102 -40.982 1.00 44.78 204 SER A C 1
ATOM 1526 O O . SER A 1 204 ? 18.337 7.280 -40.652 1.00 44.78 204 SER A O 1
ATOM 1528 N N . THR A 1 205 ? 17.433 5.362 -41.367 1.00 37.59 205 THR A N 1
ATOM 1529 C CA . THR A 1 205 ? 16.049 5.826 -41.364 1.00 37.59 205 THR A CA 1
ATOM 1530 C C . THR A 1 205 ? 15.326 5.025 -40.299 1.00 37.59 205 THR A C 1
ATOM 1532 O O . THR A 1 205 ? 15.195 3.810 -40.402 1.00 37.59 205 THR A O 1
ATOM 1535 N N . ARG A 1 206 ? 14.935 5.715 -39.224 1.00 39.78 206 ARG A N 1
ATOM 1536 C CA . ARG A 1 206 ? 14.149 5.198 -38.101 1.00 39.78 206 ARG A CA 1
ATOM 1537 C C . ARG A 1 206 ? 13.010 4.321 -38.639 1.00 39.78 206 ARG A C 1
ATOM 1539 O O . ARG A 1 206 ? 12.070 4.837 -39.239 1.00 39.78 206 ARG A O 1
ATOM 1546 N N . SER A 1 207 ? 13.112 3.011 -38.423 1.00 38.56 207 SER A N 1
ATOM 1547 C CA . SER A 1 207 ? 12.067 2.036 -38.723 1.00 38.56 207 SER A CA 1
ATOM 1548 C C . SER A 1 207 ? 10.796 2.456 -37.991 1.00 38.56 207 SER A C 1
ATOM 1550 O O . SER A 1 207 ? 10.700 2.372 -36.766 1.00 38.56 207 SER A O 1
ATOM 1552 N N . THR A 1 208 ? 9.844 3.003 -38.741 1.00 41.06 208 THR A N 1
ATOM 1553 C CA . THR A 1 208 ? 8.547 3.410 -38.208 1.00 41.06 208 THR A CA 1
ATOM 1554 C C . THR A 1 208 ? 7.666 2.176 -38.290 1.00 41.06 208 THR A C 1
ATOM 1556 O O . THR A 1 208 ? 7.119 1.872 -39.347 1.00 41.06 208 THR A O 1
ATOM 1559 N N . TYR A 1 209 ? 7.618 1.407 -37.200 1.00 45.81 209 TYR A N 1
ATOM 1560 C CA . TYR A 1 209 ? 6.696 0.285 -37.059 1.00 45.81 209 TYR A CA 1
ATOM 1561 C C . TYR A 1 209 ? 5.283 0.795 -37.344 1.00 45.81 209 TYR A C 1
ATOM 1563 O O . TYR A 1 209 ? 4.783 1.682 -36.649 1.00 45.81 209 TYR A O 1
ATOM 1571 N N . LYS A 1 210 ? 4.645 0.278 -38.397 1.00 41.28 210 LYS A N 1
ATOM 1572 C CA . LYS A 1 210 ? 3.252 0.594 -38.712 1.00 41.28 210 LYS A CA 1
ATOM 1573 C C . LYS A 1 210 ? 2.382 -0.210 -37.745 1.00 41.28 210 LYS A C 1
ATOM 1575 O O . LYS A 1 210 ? 1.930 -1.301 -38.062 1.00 41.28 210 LYS A O 1
ATOM 1580 N N . GLN A 1 211 ? 2.257 0.292 -36.521 1.00 55.09 211 GLN A N 1
ATOM 1581 C CA . GLN A 1 211 ? 1.582 -0.398 -35.428 1.00 55.09 211 GLN A CA 1
ATOM 1582 C C . GLN A 1 211 ? 0.086 -0.540 -35.747 1.00 55.09 211 GLN A C 1
ATOM 1584 O O . GLN A 1 211 ? -0.623 0.457 -35.892 1.00 55.09 211 GLN A O 1
ATOM 1589 N N . SER A 1 212 ? -0.389 -1.776 -35.911 1.00 61.34 212 SER A N 1
ATOM 1590 C CA . SER A 1 212 ? -1.805 -2.068 -36.150 1.00 61.34 212 SER A CA 1
ATOM 1591 C C . SER A 1 212 ? -2.645 -1.706 -34.915 1.00 61.34 212 SER A C 1
ATOM 1593 O O . SER A 1 212 ? -2.181 -1.808 -33.778 1.00 61.34 212 SER A O 1
ATOM 1595 N N . GLY A 1 213 ? -3.903 -1.289 -35.113 1.00 65.12 213 GLY A N 1
ATOM 1596 C CA . GLY A 1 213 ? -4.820 -0.969 -34.005 1.00 65.12 213 GLY A CA 1
ATOM 1597 C C . GLY A 1 213 ? -5.024 -2.137 -33.027 1.00 65.12 213 GLY A C 1
ATOM 1598 O O . GLY A 1 213 ? -5.242 -1.923 -31.837 1.00 65.12 213 GLY A O 1
ATOM 1599 N N . GLU A 1 214 ? -4.870 -3.370 -33.508 1.00 71.69 214 GLU A N 1
ATOM 1600 C CA . GLU A 1 214 ? -4.962 -4.603 -32.718 1.00 71.69 214 GLU A CA 1
ATOM 1601 C C . GLU A 1 214 ? -3.839 -4.719 -31.676 1.00 71.69 214 GLU A C 1
ATOM 1603 O O . GLU A 1 214 ? -4.084 -5.138 -30.543 1.00 71.69 214 GLU A O 1
ATOM 1608 N N . SER A 1 215 ? -2.631 -4.250 -32.007 1.00 79.38 215 SER A N 1
ATOM 1609 C CA . SER A 1 215 ? -1.491 -4.230 -31.086 1.00 79.38 215 SER A CA 1
ATOM 1610 C C . SER A 1 215 ? -1.758 -3.335 -29.868 1.00 79.38 215 SER A C 1
ATOM 1612 O O . SER A 1 215 ? -1.477 -3.722 -28.733 1.00 79.38 215 SER A O 1
ATOM 1614 N N . TYR A 1 216 ? -2.381 -2.169 -30.068 1.00 82.19 216 TYR A N 1
ATOM 1615 C CA . TYR A 1 216 ? -2.738 -1.263 -28.969 1.00 82.19 216 TYR A CA 1
ATOM 1616 C C . TYR A 1 216 ? -3.772 -1.869 -28.016 1.00 82.19 216 TYR A C 1
ATOM 1618 O O . TYR A 1 216 ? -3.651 -1.717 -26.799 1.00 82.19 216 TYR A O 1
ATOM 1626 N N . VAL A 1 217 ? -4.766 -2.584 -28.552 1.00 87.12 217 VAL A N 1
ATOM 1627 C CA . VAL A 1 217 ? -5.791 -3.256 -27.740 1.00 87.12 217 VAL A CA 1
ATOM 1628 C C . VAL A 1 217 ? -5.170 -4.375 -26.900 1.00 87.12 217 VAL A C 1
ATOM 1630 O O . VAL A 1 217 ? -5.478 -4.481 -25.710 1.00 87.12 217 VAL A O 1
ATOM 1633 N N . ALA A 1 218 ? -4.253 -5.160 -27.475 1.00 87.75 218 ALA A N 1
ATOM 1634 C CA . ALA A 1 218 ? -3.540 -6.213 -26.755 1.00 87.75 218 ALA A CA 1
ATOM 1635 C C . ALA A 1 218 ? -2.695 -5.650 -25.597 1.00 87.75 218 ALA A C 1
ATOM 1637 O O . ALA A 1 218 ? -2.815 -6.117 -24.461 1.00 87.75 218 ALA A O 1
ATOM 1638 N N . TYR A 1 219 ? -1.905 -4.596 -25.841 1.00 88.75 219 TYR A N 1
ATOM 1639 C CA . TYR A 1 219 ? -1.109 -3.952 -24.788 1.00 88.75 219 TYR A CA 1
ATOM 1640 C C . TYR A 1 219 ? -1.977 -3.324 -23.696 1.00 88.75 219 TYR A C 1
ATOM 1642 O O . TYR A 1 219 ? -1.662 -3.458 -22.512 1.00 88.75 219 TYR A O 1
ATOM 1650 N N . PHE A 1 220 ? -3.094 -2.689 -24.060 1.00 91.25 220 PHE A N 1
ATOM 1651 C CA . PHE A 1 220 ? -4.033 -2.147 -23.080 1.00 91.25 220 PHE A CA 1
ATOM 1652 C C . PHE A 1 220 ? -4.621 -3.249 -22.190 1.00 91.25 220 PHE A C 1
ATOM 1654 O O . PHE A 1 220 ? -4.662 -3.094 -20.968 1.00 91.25 220 PHE A O 1
ATOM 1661 N N . PHE A 1 221 ? -5.040 -4.374 -22.779 1.00 92.88 221 PHE A N 1
ATOM 1662 C CA . PHE A 1 221 ? -5.554 -5.516 -22.023 1.00 92.88 221 PHE A CA 1
ATOM 1663 C C . PHE A 1 221 ? -4.494 -6.099 -21.079 1.00 92.88 221 PHE A C 1
ATOM 1665 O O . PHE A 1 221 ? -4.793 -6.362 -19.913 1.00 92.88 221 PHE A O 1
ATOM 1672 N N . LEU A 1 222 ? -3.244 -6.234 -21.538 1.00 92.88 222 LEU A N 1
ATOM 1673 C CA . LEU A 1 222 ? -2.134 -6.676 -20.693 1.00 92.88 222 LEU A CA 1
ATOM 1674 C C . LEU A 1 222 ? -1.895 -5.712 -19.524 1.00 92.88 222 LEU A C 1
ATOM 1676 O O . LEU A 1 222 ? -1.787 -6.168 -18.387 1.00 92.88 222 LEU A O 1
ATOM 1680 N N . LEU A 1 223 ? -1.873 -4.397 -19.761 1.00 92.94 223 LEU A N 1
ATOM 1681 C CA . LEU A 1 223 ? -1.726 -3.393 -18.699 1.00 92.94 223 LEU A CA 1
ATOM 1682 C C . LEU A 1 223 ? -2.888 -3.430 -17.704 1.00 92.94 223 LEU A C 1
ATOM 1684 O O . LEU A 1 223 ? -2.671 -3.386 -16.491 1.00 92.94 223 LEU A O 1
ATOM 1688 N N . LEU A 1 224 ? -4.122 -3.541 -18.199 1.00 95.69 224 LEU A N 1
ATOM 1689 C CA . LEU A 1 224 ? -5.301 -3.691 -17.354 1.00 95.69 224 LEU A CA 1
ATOM 1690 C C . LEU A 1 224 ? -5.179 -4.936 -16.474 1.00 95.69 224 LEU A C 1
ATOM 1692 O O . LEU A 1 224 ? -5.390 -4.849 -15.266 1.00 95.69 224 LEU A O 1
ATOM 1696 N N . SER A 1 225 ? -4.787 -6.068 -17.060 1.00 96.12 225 SER A N 1
ATOM 1697 C CA . SER A 1 225 ? -4.587 -7.325 -16.342 1.00 96.12 225 SER A CA 1
ATOM 1698 C C . SER A 1 225 ? -3.503 -7.210 -15.266 1.00 96.12 225 SER A C 1
ATOM 1700 O O . SER A 1 225 ? -3.722 -7.629 -14.126 1.00 96.12 225 SER A O 1
ATOM 1702 N N . PHE A 1 226 ? -2.376 -6.564 -15.589 1.00 94.94 226 PHE A N 1
ATOM 1703 C CA . PHE A 1 226 ? -1.278 -6.311 -14.655 1.00 94.94 226 PHE A CA 1
ATOM 1704 C C . PHE A 1 226 ? -1.766 -5.589 -13.404 1.00 94.94 226 PHE A C 1
ATOM 1706 O O . PHE A 1 226 ? -1.701 -6.139 -12.300 1.00 94.94 226 PHE A O 1
ATOM 1713 N N . TYR A 1 227 ? -2.310 -4.381 -13.585 1.00 95.06 227 TYR A N 1
ATOM 1714 C CA . TYR A 1 227 ? -2.781 -3.555 -12.480 1.00 95.06 227 TYR A CA 1
ATOM 1715 C C . TYR A 1 227 ? -3.931 -4.221 -11.733 1.00 95.06 227 TYR A C 1
ATOM 1717 O O . TYR A 1 227 ? -4.005 -4.113 -10.508 1.00 95.06 227 TYR A O 1
ATOM 1725 N N . TRP A 1 228 ? -4.801 -4.953 -12.433 1.00 97.50 228 TRP A N 1
ATOM 1726 C CA . TRP A 1 228 ? -5.924 -5.627 -11.797 1.00 97.50 228 TRP A CA 1
ATOM 1727 C C . TRP A 1 228 ? -5.461 -6.725 -10.843 1.00 97.50 228 TRP A C 1
ATOM 1729 O O . TRP A 1 228 ? -5.917 -6.747 -9.699 1.00 97.50 228 TRP A O 1
ATOM 1739 N N . GLY A 1 229 ? -4.494 -7.555 -11.244 1.00 95.94 229 GLY A N 1
ATOM 1740 C CA . GLY A 1 229 ? -3.895 -8.549 -10.352 1.00 95.94 229 GLY A CA 1
ATOM 1741 C C . GLY A 1 229 ? -3.217 -7.916 -9.134 1.00 95.94 229 GLY A C 1
ATOM 1742 O O . GLY A 1 229 ? -3.531 -8.291 -8.003 1.00 95.94 229 GLY A O 1
ATOM 1743 N N . LEU A 1 230 ? -2.372 -6.893 -9.332 1.00 93.50 230 LEU A N 1
ATOM 1744 C CA . LEU A 1 230 ? -1.700 -6.203 -8.217 1.00 93.50 230 LEU A CA 1
ATOM 1745 C C . LEU A 1 230 ? -2.702 -5.621 -7.207 1.00 93.50 230 LEU A C 1
ATOM 1747 O O . LEU A 1 230 ? -2.514 -5.753 -5.996 1.00 93.50 230 LEU A O 1
ATOM 1751 N N . GLN A 1 231 ? -3.776 -5.000 -7.700 1.00 95.25 231 GLN A N 1
ATOM 1752 C CA . GLN A 1 231 ? -4.826 -4.441 -6.852 1.00 95.25 231 GLN A CA 1
ATOM 1753 C C . GLN A 1 231 ? -5.585 -5.536 -6.099 1.00 95.25 231 GLN A C 1
ATOM 1755 O O . GLN A 1 231 ? -5.800 -5.397 -4.896 1.00 95.25 231 GLN A O 1
ATOM 1760 N N . VAL A 1 232 ? -5.955 -6.639 -6.758 1.00 97.19 232 VAL A N 1
ATOM 1761 C CA . VAL A 1 232 ? -6.691 -7.732 -6.106 1.00 97.19 232 VAL A CA 1
ATOM 1762 C C . VAL A 1 232 ? -5.879 -8.328 -4.959 1.00 97.19 232 VAL A C 1
ATOM 1764 O O . VAL A 1 232 ? -6.394 -8.394 -3.844 1.00 97.19 232 VAL A O 1
ATOM 1767 N N . PHE A 1 233 ? -4.609 -8.689 -5.167 1.00 95.31 233 PHE A N 1
ATOM 1768 C CA . PHE A 1 233 ? -3.798 -9.298 -4.102 1.00 95.31 233 PHE A CA 1
ATOM 1769 C C . PHE A 1 233 ? -3.590 -8.355 -2.911 1.00 95.31 233 PHE A C 1
ATOM 1771 O O . PHE A 1 233 ? -3.811 -8.756 -1.764 1.00 95.31 233 PHE A O 1
ATOM 1778 N N . LYS A 1 234 ? -3.280 -7.078 -3.176 1.00 93.94 234 LYS A N 1
ATOM 1779 C CA . LYS A 1 234 ? -3.172 -6.039 -2.139 1.00 93.94 234 LYS A CA 1
ATOM 1780 C C . LYS A 1 234 ? -4.470 -5.902 -1.337 1.00 93.94 234 LYS A C 1
ATOM 1782 O O . LYS A 1 234 ? -4.446 -5.837 -0.107 1.00 93.94 234 LYS A O 1
ATOM 1787 N N . ASN A 1 235 ? -5.612 -5.862 -2.021 1.00 96.06 235 ASN A N 1
ATOM 1788 C CA . ASN A 1 235 ? -6.904 -5.619 -1.385 1.00 96.06 235 ASN A CA 1
ATOM 1789 C C . ASN A 1 235 ? -7.446 -6.865 -0.659 1.00 96.06 235 ASN A C 1
ATOM 1791 O O . ASN A 1 235 ? -8.133 -6.720 0.353 1.00 96.06 235 ASN A O 1
ATOM 1795 N N . VAL A 1 236 ? -7.095 -8.086 -1.086 1.00 97.00 236 VAL A N 1
ATOM 1796 C CA . VAL A 1 236 ? -7.381 -9.313 -0.316 1.00 97.00 236 VAL A CA 1
ATOM 1797 C C . VAL A 1 236 ? -6.607 -9.323 1.007 1.00 97.00 236 VAL A C 1
ATOM 1799 O O . VAL A 1 236 ? -7.186 -9.636 2.050 1.00 97.00 236 VAL A O 1
ATOM 1802 N N . ALA A 1 237 ? -5.335 -8.915 1.007 1.00 96.38 237 ALA A N 1
ATOM 1803 C CA . ALA A 1 237 ? -4.574 -8.765 2.247 1.00 96.38 237 ALA A CA 1
ATOM 1804 C C . ALA A 1 237 ? -5.192 -7.686 3.160 1.00 96.38 237 ALA A C 1
ATOM 1806 O O . ALA A 1 237 ? -5.456 -7.951 4.333 1.00 96.38 237 ALA A O 1
ATOM 1807 N N . HIS A 1 238 ? -5.517 -6.508 2.612 1.00 96.69 238 HIS A N 1
ATOM 1808 C CA . HIS A 1 238 ? -6.135 -5.406 3.360 1.00 96.69 238 HIS A CA 1
ATOM 1809 C C . HIS A 1 238 ? -7.478 -5.797 4.005 1.00 96.69 238 HIS A C 1
ATOM 1811 O O . HIS A 1 238 ? -7.680 -5.590 5.201 1.00 96.69 238 HIS A O 1
ATOM 1817 N N . THR A 1 239 ? -8.379 -6.425 3.242 1.00 96.75 239 THR A N 1
ATOM 1818 C CA . THR A 1 239 ? -9.678 -6.910 3.752 1.00 96.75 239 THR A CA 1
ATOM 1819 C C . THR A 1 239 ? -9.527 -7.998 4.814 1.00 96.75 239 THR A C 1
ATOM 1821 O O . THR A 1 239 ? -10.282 -8.013 5.789 1.00 96.75 239 THR A O 1
ATOM 1824 N N . THR A 1 240 ? -8.523 -8.868 4.677 1.00 97.31 240 THR A N 1
ATOM 1825 C CA . THR A 1 240 ? -8.213 -9.899 5.676 1.00 97.31 240 THR A CA 1
ATOM 1826 C C . THR A 1 240 ? -7.727 -9.284 6.987 1.00 97.31 240 THR A C 1
ATOM 1828 O O . THR A 1 240 ? -8.201 -9.670 8.060 1.00 97.31 240 THR A O 1
ATOM 1831 N N . VAL A 1 241 ? -6.816 -8.306 6.922 1.00 97.19 241 VAL A N 1
ATOM 1832 C CA . VAL A 1 241 ? -6.344 -7.578 8.111 1.00 97.19 241 VAL A CA 1
ATOM 1833 C C . VAL A 1 241 ? -7.502 -6.824 8.761 1.00 97.19 241 VAL A C 1
ATOM 1835 O O . VAL A 1 241 ? -7.678 -6.931 9.972 1.00 97.19 241 VAL A O 1
ATOM 1838 N N . ALA A 1 242 ? -8.355 -6.166 7.973 1.00 97.25 242 ALA A N 1
ATOM 1839 C CA . ALA A 1 242 ? -9.522 -5.460 8.492 1.00 97.25 242 ALA A CA 1
ATOM 1840 C C . ALA A 1 242 ? -10.501 -6.380 9.239 1.00 97.25 242 ALA A C 1
ATOM 1842 O O . ALA A 1 242 ? -10.913 -6.073 10.357 1.00 97.25 242 ALA A O 1
ATOM 1843 N N . GLY A 1 243 ? -10.823 -7.552 8.683 1.00 95.94 243 GLY A N 1
ATOM 1844 C CA . GLY A 1 243 ? -11.650 -8.542 9.383 1.00 95.94 243 GLY A CA 1
ATOM 1845 C C . GLY A 1 243 ? -11.008 -9.047 10.683 1.00 95.94 243 GLY A C 1
ATOM 1846 O O . GLY A 1 243 ? -11.691 -9.226 11.695 1.00 95.94 243 GLY A O 1
ATOM 1847 N N . THR A 1 244 ? -9.682 -9.213 10.686 1.00 96.50 244 THR A N 1
ATOM 1848 C CA . THR A 1 244 ? -8.927 -9.678 11.859 1.00 96.50 244 THR A CA 1
ATOM 1849 C C . THR A 1 244 ? -8.941 -8.640 12.978 1.00 96.50 244 THR A C 1
ATOM 1851 O O . THR A 1 244 ? -9.270 -8.963 14.119 1.00 96.50 244 THR A O 1
ATOM 1854 N N . VAL A 1 245 ? -8.638 -7.384 12.646 1.00 96.75 245 VAL A N 1
ATOM 1855 C CA . VAL A 1 245 ? -8.580 -6.269 13.601 1.00 96.75 245 VAL A CA 1
ATOM 1856 C C . VAL A 1 245 ? -9.968 -5.931 14.137 1.00 96.75 245 VAL A C 1
ATOM 1858 O O . VAL A 1 245 ? -10.106 -5.670 15.326 1.00 96.75 245 VAL A O 1
ATOM 1861 N N . ALA A 1 246 ? -11.016 -6.024 13.318 1.00 95.75 246 ALA A N 1
ATOM 1862 C CA . ALA A 1 246 ? -12.381 -5.881 13.814 1.00 95.75 246 ALA A CA 1
ATOM 1863 C C . ALA A 1 246 ? -12.775 -7.029 14.756 1.00 95.75 246 ALA A C 1
ATOM 1865 O O . ALA A 1 246 ? -13.412 -6.801 15.779 1.00 95.75 246 ALA A O 1
ATOM 1866 N N . THR A 1 247 ? -12.360 -8.266 14.472 1.00 94.81 247 THR A N 1
ATOM 1867 C CA . THR A 1 247 ? -12.617 -9.388 15.392 1.00 94.81 247 THR A CA 1
ATOM 1868 C C . THR A 1 247 ? -11.930 -9.170 16.742 1.00 94.81 247 THR A C 1
ATOM 1870 O O . THR A 1 247 ? -12.543 -9.449 17.771 1.00 94.81 247 THR A O 1
ATOM 1873 N N . PHE A 1 248 ? -10.706 -8.629 16.737 1.00 95.12 248 PHE A N 1
ATOM 1874 C CA . PHE A 1 248 ? -9.996 -8.173 17.936 1.00 95.12 248 PHE A CA 1
ATOM 1875 C C . PHE A 1 248 ? -10.733 -7.030 18.653 1.00 95.12 248 PHE A C 1
ATOM 1877 O O . PHE A 1 248 ? -10.881 -7.063 19.867 1.00 95.12 248 PHE A O 1
ATOM 1884 N N . TRP A 1 249 ? -11.254 -6.051 17.909 1.00 94.75 249 TRP A N 1
ATOM 1885 C CA . TRP A 1 249 ? -11.995 -4.919 18.470 1.00 94.75 249 TRP A CA 1
ATOM 1886 C C . TRP A 1 249 ? -13.214 -5.362 19.287 1.00 94.75 249 TRP A C 1
ATOM 1888 O O . TRP A 1 249 ? -13.429 -4.875 20.396 1.00 94.75 249 TRP A O 1
ATOM 1898 N N . TYR A 1 250 ? -13.997 -6.303 18.753 1.00 92.56 250 TYR A N 1
ATOM 1899 C CA . TYR A 1 250 ? -15.266 -6.725 19.351 1.00 92.56 250 TYR A CA 1
ATOM 1900 C C . TYR A 1 250 ? -15.139 -7.889 20.343 1.00 92.56 250 TYR A C 1
ATOM 1902 O O . TYR A 1 250 ? -16.082 -8.128 21.092 1.00 92.56 250 TYR A O 1
ATOM 1910 N N . ASN A 1 251 ? -14.018 -8.623 20.367 1.00 90.94 251 ASN A N 1
ATOM 1911 C CA . ASN A 1 251 ? -13.873 -9.815 21.207 1.00 90.94 251 ASN A CA 1
ATOM 1912 C C . ASN A 1 251 ? -12.538 -9.844 21.963 1.00 90.94 251 ASN A C 1
ATOM 1914 O O . ASN A 1 251 ? -11.466 -9.816 21.358 1.00 90.94 251 ASN A O 1
ATOM 1918 N N . ALA A 1 252 ? -12.616 -10.034 23.284 1.00 81.19 252 ALA A N 1
ATOM 1919 C CA . ALA A 1 252 ? -11.448 -10.228 24.148 1.00 81.19 252 ALA A CA 1
ATOM 1920 C C . ALA A 1 252 ? -10.690 -11.533 23.846 1.00 81.19 252 ALA A C 1
ATO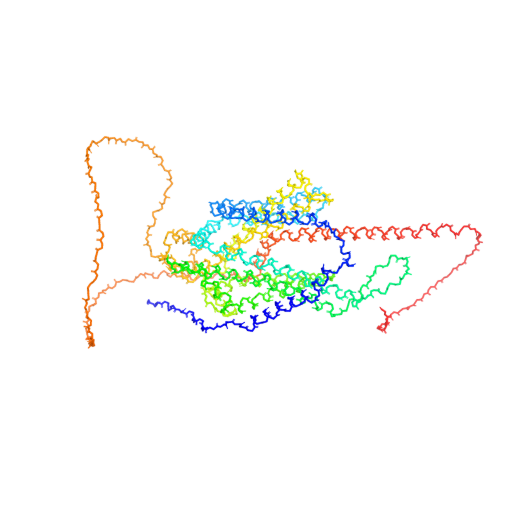M 1922 O O . ALA A 1 252 ? -9.479 -11.588 24.024 1.00 81.19 252 ALA A O 1
ATOM 1923 N N . GLU A 1 253 ? -11.365 -12.561 23.326 1.00 81.75 253 GLU A N 1
ATOM 1924 C CA . GLU A 1 253 ? -10.766 -13.803 22.827 1.00 81.75 253 GLU A CA 1
ATOM 1925 C C . GLU A 1 253 ? -11.034 -13.922 21.326 1.00 81.75 253 GLU A C 1
ATOM 1927 O O . GLU A 1 253 ? -12.180 -13.945 20.883 1.00 81.75 253 GLU A O 1
ATOM 1932 N N . SER A 1 254 ? -9.972 -13.956 20.524 1.00 81.12 254 SER A N 1
ATOM 1933 C CA . SER A 1 254 ? -10.052 -13.790 19.064 1.00 81.12 254 SER A CA 1
ATOM 1934 C C . SER A 1 254 ? -9.241 -14.846 18.301 1.00 81.12 254 SER A C 1
ATOM 1936 O O . SER A 1 254 ? -8.704 -14.595 17.220 1.00 81.12 254 SER A O 1
ATOM 1938 N N . SER A 1 255 ? -9.121 -16.054 18.857 1.00 83.00 255 SER A N 1
ATOM 1939 C CA . SER A 1 255 ? -8.378 -17.150 18.227 1.00 83.00 255 SER A CA 1
ATOM 1940 C C . SER A 1 255 ? -8.931 -17.485 16.829 1.00 83.00 255 SER A C 1
ATOM 1942 O O . SER A 1 255 ? -10.131 -17.458 16.572 1.00 83.00 255 SER A O 1
ATOM 1944 N N . GLY A 1 256 ? -8.036 -17.733 15.868 1.00 86.38 256 GLY A N 1
ATOM 1945 C CA . GLY A 1 256 ? -8.420 -18.060 14.487 1.00 86.38 256 GLY A CA 1
ATOM 1946 C C . GLY A 1 256 ? -9.018 -16.911 13.654 1.00 86.38 256 GLY A C 1
ATOM 1947 O O . GLY A 1 256 ? -9.377 -17.147 12.497 1.00 86.38 256 GLY A O 1
ATOM 1948 N N . ALA A 1 257 ? -9.077 -15.675 14.174 1.00 92.62 257 ALA A N 1
ATOM 1949 C CA . ALA A 1 257 ? -9.663 -14.517 13.484 1.00 92.62 257 ALA A CA 1
ATOM 1950 C C . ALA A 1 257 ? -9.085 -14.279 12.077 1.00 92.62 257 ALA A C 1
ATOM 1952 O O . ALA A 1 257 ? -9.837 -14.058 11.123 1.00 92.62 257 ALA A O 1
ATOM 1953 N N . THR A 1 258 ? -7.762 -14.393 11.923 1.00 93.62 258 THR A N 1
ATOM 1954 C CA . THR A 1 258 ? -7.078 -14.199 10.636 1.00 93.62 258 THR A CA 1
ATOM 1955 C C . THR A 1 258 ? -7.496 -15.229 9.594 1.00 93.62 258 THR A C 1
ATOM 1957 O O . THR A 1 258 ? -7.776 -14.871 8.455 1.00 93.62 258 THR A O 1
ATOM 1960 N N . GLY A 1 259 ? -7.597 -16.506 9.976 1.00 93.19 259 GLY A N 1
ATOM 1961 C CA . GLY A 1 259 ? -7.995 -17.579 9.062 1.00 93.19 259 GLY A CA 1
ATOM 1962 C C . GLY A 1 259 ? -9.452 -17.449 8.617 1.00 93.19 259 GLY A C 1
ATOM 1963 O O . GLY A 1 259 ? -9.756 -17.592 7.433 1.00 93.19 259 GLY A O 1
ATOM 1964 N N . ALA A 1 260 ? -10.352 -17.106 9.545 1.00 92.69 260 ALA A N 1
ATOM 1965 C CA . ALA A 1 260 ? -11.757 -16.851 9.229 1.00 92.69 260 ALA A CA 1
ATOM 1966 C C . ALA A 1 260 ? -11.924 -15.633 8.300 1.00 92.69 260 ALA A C 1
ATOM 1968 O O . ALA A 1 260 ? -12.682 -15.692 7.327 1.00 92.69 260 ALA A O 1
ATOM 1969 N N . SER A 1 261 ? -11.176 -14.558 8.562 1.00 95.00 261 SER A N 1
ATOM 1970 C CA . SER A 1 261 ? -11.177 -13.339 7.743 1.00 95.00 261 SER A CA 1
ATOM 1971 C C . SER A 1 261 ? -10.579 -13.580 6.359 1.00 95.00 261 SER A C 1
ATOM 1973 O O . SER A 1 261 ? -11.126 -13.099 5.364 1.00 95.00 261 SER A O 1
ATOM 1975 N N . LEU A 1 262 ? -9.516 -14.384 6.271 1.00 96.12 262 LEU A N 1
ATOM 1976 C CA . LEU A 1 262 ? -8.908 -14.775 5.004 1.00 96.12 262 LEU A CA 1
ATOM 1977 C C . LEU A 1 262 ? -9.885 -15.599 4.170 1.00 96.12 262 LEU A C 1
ATOM 1979 O O . LEU A 1 262 ? -10.145 -15.255 3.021 1.00 96.12 262 LEU A O 1
ATOM 1983 N N . LYS A 1 263 ? -10.485 -16.637 4.770 1.00 95.12 263 LYS A N 1
ATOM 1984 C CA . LYS A 1 263 ? -11.489 -17.479 4.108 1.00 95.12 263 LYS A CA 1
ATOM 1985 C C . LYS A 1 263 ? -12.634 -16.632 3.568 1.00 95.12 263 LYS A C 1
ATOM 1987 O O . LYS A 1 263 ? -13.049 -16.829 2.433 1.00 95.12 263 LYS A O 1
ATOM 1992 N N . ARG A 1 264 ? -13.141 -15.674 4.346 1.00 93.19 264 ARG A N 1
ATOM 1993 C CA . ARG A 1 264 ? -14.192 -14.752 3.893 1.00 93.19 264 ARG A CA 1
ATOM 1994 C C . ARG A 1 264 ? -13.730 -13.895 2.708 1.00 93.19 264 ARG A C 1
ATOM 1996 O O . ARG A 1 264 ? -14.463 -13.778 1.726 1.00 93.19 264 ARG A O 1
ATOM 2003 N N . SER A 1 265 ? -12.524 -13.336 2.786 1.00 95.00 265 SER A N 1
ATOM 2004 C CA . SER A 1 265 ? -11.952 -12.454 1.758 1.00 95.00 265 SER A CA 1
ATOM 2005 C C . SER A 1 265 ? -11.695 -13.182 0.435 1.00 95.00 265 SER A C 1
ATOM 2007 O O . SER A 1 265 ? -11.907 -12.603 -0.626 1.00 95.00 265 SER A O 1
ATOM 2009 N N . THR A 1 266 ? -11.324 -14.464 0.476 1.00 93.81 266 THR A N 1
ATOM 2010 C CA . THR A 1 266 ? -11.063 -15.287 -0.720 1.00 93.81 266 THR A CA 1
ATOM 2011 C C . THR A 1 266 ? -12.277 -16.058 -1.238 1.00 93.81 266 THR A C 1
ATOM 2013 O O . THR A 1 266 ? -12.204 -16.634 -2.319 1.00 93.81 266 THR A O 1
ATOM 2016 N N . THR A 1 267 ? -13.404 -16.064 -0.516 1.00 93.06 267 THR A N 1
ATOM 2017 C CA . THR A 1 267 ? -14.626 -16.771 -0.942 1.00 93.06 267 THR A CA 1
ATOM 2018 C C . THR A 1 267 ? -15.800 -15.815 -1.124 1.00 93.06 267 THR A C 1
ATOM 2020 O O . THR A 1 267 ? -16.078 -15.365 -2.233 1.00 93.06 267 THR A O 1
ATOM 2023 N N . THR A 1 268 ? -16.492 -15.463 -0.042 1.00 91.25 268 THR A N 1
ATOM 2024 C CA . THR A 1 268 ? -17.757 -14.722 -0.097 1.00 91.25 268 THR A CA 1
ATOM 2025 C C . THR A 1 268 ? -17.583 -13.264 -0.502 1.00 91.25 268 THR A C 1
ATOM 2027 O O . THR A 1 268 ? -18.472 -12.710 -1.143 1.00 91.25 268 THR A O 1
ATOM 2030 N N . SER A 1 269 ? -16.457 -12.646 -0.134 1.00 93.69 269 SER A N 1
ATOM 2031 C CA . SER A 1 269 ? -16.164 -11.232 -0.404 1.00 93.69 269 SER A CA 1
ATOM 2032 C C . SER A 1 269 ? -15.248 -11.018 -1.613 1.00 93.69 269 SER A C 1
ATOM 2034 O O . SER A 1 269 ? -14.988 -9.874 -1.986 1.00 93.69 269 SER A O 1
ATOM 2036 N N . PHE A 1 270 ? -14.767 -12.094 -2.244 1.00 95.44 270 PHE A N 1
ATOM 2037 C CA . PHE A 1 270 ? -13.764 -12.010 -3.305 1.00 95.44 270 PHE A CA 1
ATOM 2038 C C . PHE A 1 270 ? -14.262 -11.233 -4.532 1.00 95.44 270 PHE A C 1
ATOM 2040 O O . PHE A 1 270 ? -13.524 -10.424 -5.090 1.00 95.44 270 PHE A O 1
ATOM 2047 N N . GLY A 1 271 ? -15.537 -11.396 -4.907 1.00 94.56 271 GLY A N 1
ATOM 2048 C CA . GLY A 1 271 ? -16.148 -10.644 -6.008 1.00 94.56 271 GLY A CA 1
ATOM 2049 C C . GLY A 1 271 ? -16.182 -9.136 -5.754 1.00 94.56 271 GLY A C 1
ATOM 2050 O O . GLY A 1 271 ? -15.788 -8.360 -6.624 1.00 94.56 271 GLY A O 1
ATOM 2051 N N . SER A 1 272 ? -16.545 -8.717 -4.535 1.00 95.94 272 SER A N 1
ATOM 2052 C CA . SER A 1 272 ? -16.518 -7.306 -4.122 1.00 95.94 272 SER A CA 1
ATOM 2053 C C . SER A 1 272 ? -15.104 -6.719 -4.209 1.00 95.94 272 SER A C 1
ATOM 2055 O O . SER A 1 272 ? -14.926 -5.577 -4.638 1.00 95.94 272 SER A O 1
ATOM 2057 N N . ILE A 1 273 ? -14.089 -7.505 -3.826 1.00 96.56 273 ILE A N 1
ATOM 2058 C CA . ILE A 1 273 ? -12.676 -7.107 -3.905 1.00 96.56 273 ILE A CA 1
ATOM 2059 C C . ILE A 1 273 ? -12.230 -6.967 -5.364 1.00 96.56 273 ILE A C 1
ATOM 2061 O O . ILE A 1 273 ? -11.593 -5.973 -5.721 1.00 96.56 273 ILE A O 1
ATOM 2065 N N . CYS A 1 274 ? -12.608 -7.918 -6.221 1.00 96.81 274 CYS A N 1
ATOM 2066 C CA . CYS A 1 274 ? -12.309 -7.882 -7.653 1.00 96.81 274 CYS A CA 1
ATOM 2067 C C . CYS A 1 274 ? -12.943 -6.668 -8.338 1.00 96.81 274 CYS A C 1
ATOM 2069 O O . CYS A 1 274 ? -12.265 -5.993 -9.114 1.00 96.81 274 CYS A O 1
ATOM 2071 N N . PHE A 1 275 ? -14.204 -6.357 -8.019 1.00 96.19 275 PHE A N 1
ATOM 2072 C CA . PHE A 1 275 ? -14.919 -5.216 -8.590 1.00 96.19 275 PHE A CA 1
ATOM 2073 C C . PHE A 1 275 ? -14.272 -3.875 -8.225 1.00 96.19 275 PHE A C 1
ATOM 2075 O O . PHE A 1 275 ? -13.970 -3.080 -9.114 1.00 96.19 275 PHE A O 1
ATOM 2082 N N . GLY A 1 276 ? -14.002 -3.632 -6.938 1.00 94.88 276 GLY A N 1
ATOM 2083 C CA . GLY A 1 276 ? -13.338 -2.395 -6.514 1.00 94.88 276 GLY A CA 1
ATOM 2084 C C . GLY A 1 276 ? -11.941 -2.243 -7.129 1.00 94.88 276 GLY A C 1
ATOM 2085 O O . GLY A 1 276 ? -11.547 -1.145 -7.531 1.00 94.88 276 GLY A O 1
ATOM 2086 N N . SER A 1 277 ? -11.212 -3.357 -7.255 1.00 96.81 277 SER A N 1
ATOM 2087 C CA . SER A 1 277 ? -9.848 -3.393 -7.792 1.00 96.81 277 SER A CA 1
ATOM 2088 C C . SER A 1 277 ? -9.827 -3.118 -9.293 1.00 96.81 277 SER A C 1
ATOM 2090 O O . SER A 1 277 ? -8.917 -2.443 -9.769 1.00 96.81 277 SER A O 1
ATOM 2092 N N . LEU A 1 278 ? -10.850 -3.577 -10.022 1.00 96.25 278 LEU A N 1
ATOM 2093 C CA . LEU A 1 278 ? -10.996 -3.355 -11.461 1.00 96.25 278 LEU A CA 1
ATOM 2094 C C . LEU A 1 278 ? -11.124 -1.866 -11.793 1.00 96.25 278 LEU A C 1
ATOM 2096 O O . LEU A 1 278 ? -10.502 -1.401 -12.743 1.00 96.25 278 LEU A O 1
ATOM 2100 N N . ILE A 1 279 ? -11.886 -1.104 -10.999 1.00 94.25 279 ILE A N 1
ATOM 2101 C CA . ILE A 1 279 ? -12.093 0.332 -11.249 1.00 94.25 279 ILE A CA 1
ATOM 2102 C C . ILE A 1 279 ? -10.763 1.091 -11.159 1.00 94.25 279 ILE A C 1
ATOM 2104 O O . ILE A 1 279 ? -10.444 1.895 -12.032 1.00 94.25 279 ILE A O 1
ATOM 2108 N N . VAL A 1 280 ? -9.963 0.815 -10.125 1.00 94.00 280 VAL A N 1
ATOM 2109 C CA . VAL A 1 280 ? -8.648 1.452 -9.957 1.00 94.00 280 VAL A CA 1
ATOM 2110 C C . VAL A 1 280 ? -7.675 0.985 -11.038 1.00 94.00 280 VAL A C 1
ATOM 2112 O O . VAL A 1 280 ? -6.992 1.813 -11.637 1.00 94.00 280 VAL A O 1
ATOM 2115 N N . ALA A 1 281 ? -7.645 -0.315 -11.335 1.00 94.94 281 ALA A N 1
ATOM 2116 C CA . ALA A 1 281 ? -6.781 -0.874 -12.369 1.00 94.94 281 ALA A CA 1
ATOM 2117 C C . ALA A 1 281 ? -7.075 -0.302 -13.762 1.00 94.94 281 ALA A C 1
ATOM 2119 O O . ALA A 1 281 ? -6.152 -0.007 -14.515 1.00 94.94 281 ALA A O 1
ATOM 2120 N N . PHE A 1 282 ? -8.348 -0.075 -14.083 1.00 94.31 282 PHE A N 1
ATOM 2121 C CA . PHE A 1 282 ? -8.758 0.548 -15.336 1.00 94.31 282 PHE A CA 1
ATOM 2122 C C . PHE A 1 282 ? -8.245 1.984 -15.467 1.00 94.31 282 PHE A C 1
ATOM 2124 O O . PHE A 1 282 ? -7.687 2.349 -16.501 1.00 94.31 282 PHE A O 1
ATOM 2131 N N . LEU A 1 283 ? -8.351 2.785 -14.404 1.00 92.50 283 LEU A N 1
ATOM 2132 C CA . LEU A 1 283 ? -7.799 4.143 -14.386 1.00 92.50 283 LEU A CA 1
ATOM 2133 C C . LEU A 1 283 ? -6.270 4.142 -14.517 1.00 92.50 283 LEU A C 1
ATOM 2135 O O . LEU A 1 283 ? -5.718 4.982 -15.229 1.00 92.50 283 LEU A O 1
ATOM 2139 N N . GLN A 1 284 ? -5.595 3.178 -13.884 1.00 91.88 284 GLN A N 1
ATOM 2140 C CA . GLN A 1 284 ? -4.145 2.997 -13.999 1.00 91.88 284 GLN A CA 1
ATOM 2141 C C . GLN A 1 284 ? -3.731 2.616 -15.429 1.00 91.88 284 GLN A C 1
ATOM 2143 O O . GLN A 1 284 ? -2.814 3.225 -15.980 1.00 91.88 284 GLN A O 1
ATOM 2148 N N . ALA A 1 285 ? -4.445 1.686 -16.068 1.00 90.44 285 ALA A N 1
ATOM 2149 C CA . ALA A 1 285 ? -4.187 1.277 -17.448 1.00 90.44 285 ALA A CA 1
ATOM 2150 C C . ALA A 1 285 ? -4.424 2.417 -18.454 1.00 90.44 285 ALA A C 1
ATOM 2152 O O . ALA A 1 285 ? -3.600 2.635 -19.347 1.00 90.44 285 ALA A O 1
ATOM 2153 N N . LEU A 1 286 ? -5.499 3.199 -18.283 1.00 89.50 286 LEU A N 1
ATOM 2154 C CA . LEU A 1 286 ? -5.764 4.387 -19.106 1.00 89.50 286 LEU A CA 1
ATOM 2155 C C . LEU A 1 286 ? -4.646 5.423 -18.979 1.00 89.50 286 LEU A C 1
ATOM 2157 O O . LEU A 1 286 ? -4.157 5.940 -19.983 1.00 89.50 286 LEU A O 1
ATOM 2161 N N . ARG A 1 287 ? -4.210 5.699 -17.747 1.00 86.69 287 ARG A N 1
ATOM 2162 C CA . ARG A 1 287 ? -3.125 6.646 -17.476 1.00 86.69 287 ARG A CA 1
ATOM 2163 C C . ARG A 1 287 ? -1.799 6.181 -18.083 1.00 86.69 287 ARG A C 1
ATOM 2165 O O . ARG A 1 287 ? -1.075 7.002 -18.634 1.00 86.69 287 ARG A O 1
ATOM 2172 N N . ALA A 1 288 ? -1.491 4.887 -18.003 1.00 85.12 288 ALA A N 1
ATOM 2173 C CA . ALA A 1 288 ? -0.284 4.319 -18.600 1.00 85.12 288 ALA A CA 1
ATOM 2174 C C . ALA A 1 288 ? -0.297 4.412 -20.137 1.00 85.12 288 ALA A C 1
ATOM 2176 O O . ALA A 1 288 ? 0.729 4.710 -20.742 1.00 85.12 288 ALA A O 1
ATOM 2177 N N . SER A 1 289 ? -1.465 4.226 -20.755 1.00 80.50 289 SER A N 1
ATOM 2178 C CA . SER A 1 289 ? -1.618 4.232 -22.217 1.00 80.50 289 SER A CA 1
ATOM 2179 C C . SER A 1 289 ? -1.610 5.644 -22.815 1.00 80.50 289 SER A C 1
ATOM 2181 O O . SER A 1 289 ? -1.090 5.851 -23.906 1.00 80.50 289 SER A O 1
ATOM 2183 N N . GLY A 1 290 ? -2.125 6.642 -22.088 1.00 71.06 290 GLY A N 1
ATOM 2184 C CA . GLY A 1 290 ? -2.190 8.038 -22.545 1.00 71.06 290 GLY A CA 1
ATOM 2185 C C . GLY A 1 290 ? -0.856 8.799 -22.559 1.00 71.06 290 GLY A C 1
ATOM 2186 O O . GLY A 1 290 ? -0.823 9.945 -22.997 1.00 71.06 290 GLY A O 1
ATOM 2187 N N . ARG A 1 291 ? 0.247 8.192 -22.095 1.00 66.81 291 ARG A N 1
ATOM 2188 C CA . ARG A 1 291 ? 1.579 8.830 -22.009 1.00 66.81 291 ARG A CA 1
ATOM 2189 C C . ARG A 1 291 ? 2.304 8.982 -23.352 1.00 66.81 291 ARG A C 1
ATOM 2191 O O . ARG A 1 291 ? 3.349 9.625 -23.396 1.00 66.81 291 ARG A O 1
ATOM 2198 N N . GLN A 1 292 ? 1.789 8.389 -24.429 1.00 61.22 292 GLN A N 1
ATOM 2199 C CA . GLN A 1 292 ? 2.458 8.400 -25.736 1.00 61.22 292 GLN A CA 1
ATOM 2200 C C . GLN A 1 292 ? 2.234 9.701 -26.523 1.00 61.22 292 GLN A C 1
ATOM 2202 O O . GLN A 1 292 ? 3.108 10.107 -27.289 1.00 61.22 292 GLN A O 1
ATOM 2207 N N . ASP A 1 293 ? 1.132 10.410 -26.271 1.00 60.94 293 ASP A N 1
ATOM 2208 C CA . ASP A 1 293 ? 0.828 11.665 -26.955 1.00 60.94 293 ASP A CA 1
ATOM 2209 C C . ASP A 1 293 ? 1.354 12.859 -26.153 1.00 60.94 293 ASP A C 1
ATOM 2211 O O . ASP A 1 293 ? 0.813 13.231 -25.118 1.00 60.94 293 ASP A O 1
ATOM 2215 N N . GLY A 1 294 ? 2.389 13.537 -26.653 1.00 62.91 294 GLY A N 1
ATOM 2216 C CA . GLY A 1 294 ? 2.942 14.759 -26.043 1.00 62.91 294 GLY A CA 1
ATOM 2217 C C . GLY A 1 294 ? 2.048 16.005 -26.164 1.00 62.91 294 GLY A C 1
ATOM 2218 O O . GLY A 1 294 ? 2.562 17.126 -26.169 1.00 62.91 294 GLY A O 1
ATOM 2219 N N . SER A 1 295 ? 0.734 15.831 -26.333 1.00 79.12 295 SER A N 1
ATOM 2220 C CA . SER A 1 295 ? -0.229 16.911 -26.553 1.00 79.12 295 SER A CA 1
ATOM 2221 C C . SER A 1 295 ? -0.678 17.559 -25.236 1.00 79.12 295 SER A C 1
ATOM 2223 O O . SER A 1 295 ? -0.707 16.934 -24.174 1.00 79.12 295 SER A O 1
ATOM 2225 N N . ALA A 1 296 ? -1.086 18.831 -25.292 1.00 74.69 296 ALA A N 1
ATOM 2226 C CA . ALA A 1 296 ? -1.632 19.530 -24.124 1.00 74.69 296 ALA A CA 1
ATOM 2227 C C . ALA A 1 296 ? -2.908 18.852 -23.575 1.00 74.69 296 ALA A C 1
ATOM 2229 O O . ALA A 1 296 ? -3.145 18.861 -22.367 1.00 74.69 296 ALA A O 1
ATOM 2230 N N . LEU A 1 297 ? -3.697 18.222 -24.455 1.00 76.75 297 LEU A N 1
ATOM 2231 C CA . LEU A 1 297 ? -4.889 17.456 -24.084 1.00 76.75 297 LEU A CA 1
ATOM 2232 C C . LEU A 1 297 ? -4.535 16.177 -23.317 1.00 76.75 297 LEU A C 1
ATOM 2234 O O . LEU A 1 297 ? -5.188 15.885 -22.316 1.00 76.75 297 LEU A O 1
ATOM 2238 N N . ALA A 1 298 ? -3.482 15.462 -23.721 1.00 77.44 298 ALA A N 1
ATOM 2239 C CA . ALA A 1 298 ? -3.008 14.275 -23.011 1.00 77.44 298 ALA A CA 1
ATOM 2240 C C . ALA A 1 298 ? -2.506 14.615 -21.599 1.00 77.44 298 ALA A C 1
ATOM 2242 O O . ALA A 1 298 ? -2.836 13.915 -20.647 1.00 77.44 298 ALA A O 1
ATOM 2243 N N . CYS A 1 299 ? -1.815 15.747 -21.427 1.00 79.06 299 CYS A N 1
ATOM 2244 C CA . CYS A 1 299 ? -1.389 16.225 -20.107 1.00 79.06 299 CYS A CA 1
ATOM 2245 C C . CYS A 1 299 ? -2.585 16.545 -19.185 1.00 79.06 299 CYS A C 1
ATOM 2247 O O . CYS A 1 299 ? -2.613 16.154 -18.013 1.00 79.06 299 CYS A O 1
ATOM 2249 N N . PHE A 1 300 ? -3.616 17.217 -19.710 1.00 82.44 300 PHE A N 1
ATOM 2250 C CA . PHE A 1 300 ? -4.832 17.508 -18.945 1.00 82.44 300 PHE A CA 1
ATOM 2251 C C . PHE A 1 300 ? -5.607 16.230 -18.589 1.00 82.44 300 PHE A C 1
ATOM 2253 O O . PHE A 1 300 ? -6.033 16.063 -17.442 1.00 82.44 300 PHE A O 1
ATOM 2260 N N . ALA A 1 301 ? -5.730 15.300 -19.540 1.00 81.94 301 ALA A N 1
ATOM 2261 C CA . ALA A 1 301 ? -6.336 13.993 -19.318 1.00 81.94 301 ALA A CA 1
ATOM 2262 C C . ALA A 1 301 ? -5.552 13.167 -18.286 1.00 81.94 301 ALA A C 1
ATOM 2264 O O . ALA A 1 301 ? -6.165 12.588 -17.396 1.00 81.94 301 ALA A O 1
ATOM 2265 N N . GLU A 1 302 ? -4.217 13.170 -18.322 1.00 84.81 302 GLU A N 1
ATOM 2266 C CA . GLU A 1 302 ? -3.369 12.499 -17.329 1.00 84.81 302 GLU A CA 1
ATOM 2267 C C . GLU A 1 302 ? -3.557 13.098 -15.925 1.00 84.81 302 GLU A C 1
ATOM 2269 O O . GLU A 1 302 ? -3.572 12.362 -14.930 1.00 84.81 302 GLU A O 1
ATOM 2274 N N . CYS A 1 303 ? -3.750 14.418 -15.827 1.00 83.50 303 CYS A N 1
ATOM 2275 C CA . CYS A 1 303 ? -4.040 15.093 -14.563 1.00 83.50 303 CYS A CA 1
ATOM 2276 C C . CYS A 1 303 ? -5.406 14.680 -13.994 1.00 83.50 303 CYS A C 1
ATOM 2278 O O . CYS A 1 303 ? -5.471 14.293 -12.823 1.00 83.50 303 CYS A O 1
ATOM 2280 N N . ILE A 1 304 ? -6.471 14.710 -14.812 1.00 87.81 304 ILE A N 1
ATOM 2281 C CA . ILE A 1 304 ? -7.818 14.246 -14.425 1.00 87.81 304 ILE A CA 1
ATOM 2282 C C . ILE A 1 304 ? -7.777 12.763 -14.043 1.00 87.81 304 ILE A C 1
ATOM 2284 O O . ILE A 1 304 ? -8.229 12.407 -12.954 1.00 87.81 304 ILE A O 1
ATOM 2288 N N . LEU A 1 305 ? -7.145 11.964 -14.908 1.00 87.44 305 LEU A N 1
ATOM 2289 C CA . LEU A 1 305 ? -6.632 10.605 -14.723 1.00 87.44 305 LEU A CA 1
ATOM 2290 C C . LEU A 1 305 ? -6.187 10.351 -13.287 1.00 87.44 305 LEU A C 1
ATOM 2292 O O . LEU A 1 305 ? -6.774 9.585 -12.520 1.00 87.44 305 LEU A O 1
ATOM 2296 N N . GLY A 1 306 ? -5.135 11.084 -12.932 1.00 86.12 306 GLY A N 1
ATOM 2297 C CA . GLY A 1 306 ? -4.473 11.001 -11.644 1.00 86.12 306 GLY A CA 1
ATOM 2298 C C . GLY A 1 306 ? -5.388 11.360 -10.479 1.00 86.12 306 GLY A C 1
ATOM 2299 O O . GLY A 1 306 ? -5.419 10.614 -9.506 1.00 86.12 306 GLY A O 1
ATOM 2300 N N . CYS A 1 307 ? -6.167 12.452 -10.547 1.00 86.25 307 CYS A N 1
ATOM 2301 C CA . CYS A 1 307 ? -7.082 12.739 -9.431 1.00 86.25 307 CYS A CA 1
ATOM 2302 C C . CYS A 1 307 ? -8.215 11.726 -9.301 1.00 86.25 307 CYS A C 1
ATOM 2304 O O . CYS A 1 307 ? -8.578 11.417 -8.169 1.00 86.25 307 CYS A O 1
ATOM 2306 N N . LEU A 1 308 ? -8.761 11.204 -10.401 1.00 89.31 308 LEU A N 1
ATOM 2307 C CA . LEU A 1 308 ? -9.817 10.198 -10.323 1.00 89.31 308 LEU A CA 1
ATOM 2308 C C . LEU A 1 308 ? -9.276 8.891 -9.735 1.00 89.31 308 LEU A C 1
ATOM 2310 O O . LEU A 1 308 ? -9.916 8.312 -8.860 1.00 89.31 308 LEU A O 1
ATOM 2314 N N . GLN A 1 309 ? -8.073 8.478 -10.143 1.00 89.75 309 GLN A N 1
ATOM 2315 C CA . GLN A 1 309 ? -7.388 7.325 -9.565 1.00 89.75 309 GLN A CA 1
ATOM 2316 C C . GLN A 1 309 ? -7.176 7.505 -8.057 1.00 89.75 309 GLN A C 1
ATOM 2318 O O . GLN A 1 309 ? -7.604 6.652 -7.283 1.00 89.75 309 GLN A O 1
ATOM 2323 N N . SER A 1 310 ? -6.577 8.622 -7.625 1.00 85.31 310 SER A N 1
ATOM 2324 C CA . SER A 1 310 ? -6.328 8.876 -6.198 1.00 85.31 310 SER A CA 1
ATOM 2325 C C . SER A 1 310 ? -7.620 8.936 -5.382 1.00 85.31 310 SER A C 1
ATOM 2327 O O . SER A 1 310 ? -7.667 8.447 -4.255 1.00 85.31 310 SER A O 1
ATOM 2329 N N . LEU A 1 311 ? -8.681 9.515 -5.948 1.00 87.06 311 LEU A N 1
ATOM 2330 C CA . LEU A 1 311 ? -9.987 9.583 -5.302 1.00 87.06 311 LEU A CA 1
ATOM 2331 C C . LEU A 1 311 ? -10.589 8.184 -5.118 1.00 87.06 311 LEU A C 1
ATOM 2333 O O . LEU A 1 311 ? -11.073 7.857 -4.034 1.00 87.06 311 LEU A O 1
ATOM 2337 N N . MET A 1 312 ? -10.526 7.349 -6.157 1.00 89.88 312 MET A N 1
ATOM 2338 C CA . MET A 1 312 ? -11.009 5.972 -6.094 1.00 89.88 312 MET A CA 1
ATOM 2339 C C . MET A 1 312 ? -10.189 5.123 -5.123 1.00 89.88 312 MET A C 1
ATOM 2341 O O . MET A 1 312 ? -10.775 4.411 -4.317 1.00 89.88 312 MET A O 1
ATOM 2345 N N . GLU A 1 313 ? -8.859 5.223 -5.128 1.00 89.50 313 GLU A N 1
ATOM 2346 C CA . GLU A 1 313 ? -7.996 4.516 -4.170 1.00 89.50 313 GLU A CA 1
ATOM 2347 C C . GLU A 1 313 ? -8.330 4.889 -2.718 1.00 89.50 313 GLU A C 1
ATOM 2349 O O . GLU A 1 313 ? -8.440 4.010 -1.859 1.00 89.50 313 GLU A O 1
ATOM 2354 N N . TYR A 1 314 ? -8.567 6.178 -2.458 1.00 87.69 314 TYR A N 1
ATOM 2355 C CA . TYR A 1 314 ? -8.975 6.660 -1.142 1.00 87.69 314 TYR A CA 1
ATOM 2356 C C . TYR A 1 314 ? -10.327 6.081 -0.707 1.00 87.69 314 TYR A C 1
ATOM 2358 O O . TYR A 1 314 ? -10.433 5.540 0.393 1.00 87.69 314 TYR A O 1
ATOM 2366 N N . PHE A 1 315 ? -11.356 6.140 -1.559 1.00 89.25 315 PHE A N 1
ATOM 2367 C CA . PHE A 1 315 ? -12.667 5.573 -1.226 1.00 89.25 315 PHE A CA 1
ATOM 2368 C C . PHE A 1 315 ? -12.627 4.052 -1.069 1.00 89.25 315 PHE A C 1
ATOM 2370 O O . PHE A 1 315 ? -13.260 3.507 -0.160 1.00 89.25 315 PHE A O 1
ATOM 2377 N N . ASN A 1 316 ? -11.858 3.373 -1.918 1.00 93.38 316 ASN A N 1
ATOM 2378 C CA . ASN A 1 316 ? -11.699 1.928 -1.884 1.00 93.38 316 ASN A CA 1
ATOM 2379 C C . ASN A 1 316 ? -11.109 1.457 -0.552 1.00 93.38 316 ASN A C 1
ATOM 2381 O O . ASN A 1 316 ? -11.619 0.480 -0.008 1.00 93.38 316 ASN A O 1
ATOM 2385 N N . ARG A 1 317 ? -10.112 2.164 0.007 1.00 92.81 317 ARG A N 1
ATOM 2386 C CA . ARG A 1 317 ? -9.523 1.850 1.327 1.00 92.81 317 ARG A CA 1
ATOM 2387 C C . ARG A 1 317 ? -10.616 1.674 2.389 1.00 92.81 317 ARG A C 1
ATOM 2389 O O . ARG A 1 317 ? -10.684 0.642 3.043 1.00 92.81 317 ARG A O 1
ATOM 2396 N N . TRP A 1 318 ? -11.535 2.630 2.504 1.00 93.56 318 TRP A N 1
ATOM 2397 C CA . TRP A 1 318 ? -12.613 2.584 3.501 1.00 93.56 318 TRP A CA 1
ATOM 2398 C C . TRP A 1 318 ? -13.703 1.565 3.165 1.00 93.56 318 TRP A C 1
ATOM 2400 O O . TRP A 1 318 ? -14.202 0.867 4.049 1.00 93.56 318 TRP A O 1
ATOM 2410 N N . ALA A 1 319 ? -14.066 1.449 1.885 1.00 95.50 319 ALA A N 1
ATOM 2411 C CA . ALA A 1 319 ? -15.058 0.475 1.439 1.00 95.50 319 ALA A CA 1
ATOM 2412 C C . ALA A 1 319 ? -14.595 -0.963 1.721 1.00 95.50 319 ALA A C 1
ATOM 2414 O O . ALA A 1 319 ? -15.385 -1.787 2.184 1.00 95.50 319 ALA A O 1
ATOM 2415 N N . TYR A 1 320 ? -13.315 -1.262 1.498 1.00 96.56 320 TYR A N 1
ATOM 2416 C CA . TYR A 1 320 ? -12.761 -2.586 1.747 1.00 96.56 320 TYR A CA 1
ATOM 2417 C C . TYR A 1 320 ? -12.741 -2.966 3.223 1.00 96.56 320 TYR A C 1
ATOM 2419 O O . TYR A 1 320 ? -13.010 -4.126 3.530 1.00 96.56 320 TYR A O 1
ATOM 2427 N N . VAL A 1 321 ? -12.534 -2.021 4.143 1.00 96.56 321 VAL A N 1
ATOM 2428 C CA . VAL A 1 321 ? -12.698 -2.304 5.577 1.00 96.56 321 VAL A CA 1
ATOM 2429 C C . VAL A 1 321 ? -14.097 -2.874 5.845 1.00 96.56 321 VAL A C 1
ATOM 2431 O O . VAL A 1 321 ? -14.225 -3.963 6.400 1.00 96.56 321 VAL A O 1
ATOM 2434 N N . TYR A 1 322 ? -15.155 -2.236 5.337 1.00 94.81 322 TYR A N 1
ATOM 2435 C CA . TYR A 1 322 ? -16.530 -2.744 5.465 1.00 94.81 322 TYR A CA 1
ATOM 2436 C C . TYR A 1 322 ? -16.759 -4.094 4.767 1.00 94.81 322 TYR A C 1
ATOM 2438 O O . TYR A 1 322 ? -17.497 -4.941 5.280 1.00 94.81 322 TYR A O 1
ATOM 2446 N N . VAL A 1 323 ? -16.130 -4.325 3.611 1.00 95.19 323 VAL A N 1
ATOM 2447 C CA . VAL A 1 323 ? -16.165 -5.631 2.925 1.00 95.19 323 VAL A CA 1
ATOM 2448 C C . VAL A 1 323 ? -15.512 -6.724 3.784 1.00 95.19 323 VAL A C 1
ATOM 2450 O O . VAL A 1 323 ? -16.039 -7.836 3.847 1.00 95.19 323 VAL A O 1
ATOM 2453 N N . GLY A 1 324 ? -14.411 -6.421 4.476 1.00 93.81 324 GLY A N 1
ATOM 2454 C CA . GLY A 1 324 ? -13.728 -7.354 5.379 1.00 93.81 324 GLY A CA 1
ATOM 2455 C C . GLY A 1 324 ? -14.546 -7.674 6.635 1.00 93.81 324 GLY A C 1
ATOM 2456 O O . GLY A 1 324 ? -14.725 -8.847 6.987 1.00 93.81 324 GLY A O 1
ATOM 2457 N N . ILE A 1 325 ? -15.107 -6.644 7.277 1.00 93.25 325 ILE A N 1
ATOM 2458 C CA . ILE A 1 325 ? -15.866 -6.783 8.530 1.00 93.25 325 ILE A CA 1
ATOM 2459 C C . ILE A 1 325 ? -17.211 -7.480 8.292 1.00 93.25 325 ILE A C 1
ATOM 2461 O O . ILE A 1 325 ? -17.521 -8.471 8.958 1.00 93.25 325 ILE A O 1
ATOM 2465 N N . TYR A 1 326 ? -17.993 -6.998 7.322 1.00 90.75 326 TYR A N 1
ATOM 2466 C CA . TYR A 1 326 ? -19.396 -7.394 7.149 1.00 90.75 326 TYR A CA 1
ATOM 2467 C C . TYR A 1 326 ? -19.663 -8.292 5.943 1.00 90.75 326 TYR A C 1
ATOM 2469 O O . TYR A 1 326 ? -20.719 -8.921 5.879 1.00 90.75 326 TYR A O 1
ATOM 2477 N N . GLY A 1 327 ? -18.743 -8.363 4.978 1.00 88.88 327 GLY A N 1
ATOM 2478 C CA . GLY A 1 327 ? -18.975 -9.105 3.738 1.00 88.88 327 GLY A CA 1
ATOM 2479 C C . GLY A 1 327 ? -20.062 -8.487 2.858 1.00 88.88 327 GLY A C 1
ATOM 2480 O O . GLY A 1 327 ? -20.828 -9.213 2.231 1.00 88.88 327 GLY A O 1
ATOM 2481 N N . TYR A 1 328 ? -20.175 -7.155 2.831 1.00 89.44 328 TYR A N 1
ATOM 2482 C CA . TYR A 1 328 ? -21.099 -6.463 1.928 1.00 89.44 328 TYR A CA 1
ATOM 2483 C C . TYR A 1 328 ? -20.624 -6.488 0.467 1.00 89.44 328 TYR A C 1
ATOM 2485 O O . TYR A 1 328 ? -19.438 -6.648 0.164 1.00 89.44 328 TYR A O 1
ATOM 2493 N N . LYS A 1 329 ? -21.572 -6.263 -0.453 1.00 92.94 329 LYS A N 1
ATOM 2494 C CA . LYS A 1 329 ? -21.258 -5.873 -1.836 1.00 92.94 329 LYS A CA 1
ATOM 2495 C C . LYS A 1 329 ? -20.445 -4.592 -1.835 1.00 92.94 329 LYS A C 1
ATOM 2497 O O . LYS A 1 329 ? -20.685 -3.724 -0.993 1.00 92.94 329 LYS A O 1
ATOM 2502 N N . PHE A 1 330 ? -19.549 -4.423 -2.797 1.00 93.00 330 PHE A N 1
ATOM 2503 C CA . PHE A 1 330 ? -18.628 -3.283 -2.801 1.00 93.00 330 PHE A CA 1
ATOM 2504 C C . PHE A 1 330 ? -19.353 -1.923 -2.785 1.00 93.00 330 PHE A C 1
ATOM 2506 O O . PHE A 1 330 ? -19.047 -1.049 -1.975 1.00 93.00 330 PHE A O 1
ATOM 2513 N N . THR A 1 331 ? -20.378 -1.751 -3.626 1.00 91.75 331 THR A N 1
ATOM 2514 C CA . THR A 1 331 ? -21.141 -0.490 -3.697 1.00 91.75 331 THR A CA 1
ATOM 2515 C C . THR A 1 331 ? -21.948 -0.219 -2.428 1.00 91.75 331 THR A C 1
ATOM 2517 O O . THR A 1 331 ? -22.100 0.933 -2.022 1.00 91.75 331 THR A O 1
ATOM 2520 N N . GLN A 1 332 ? -22.450 -1.272 -1.779 1.00 93.62 332 GLN A N 1
ATOM 2521 C CA . GLN A 1 332 ? -23.144 -1.175 -0.498 1.00 93.62 332 GLN A CA 1
ATOM 2522 C C . GLN A 1 332 ? -22.166 -0.820 0.627 1.00 93.62 332 GLN A C 1
ATOM 2524 O O . GLN A 1 332 ? -22.472 0.059 1.426 1.00 93.62 332 GLN A O 1
ATOM 2529 N N . ALA A 1 333 ? -20.992 -1.454 0.657 1.00 93.75 333 ALA A N 1
ATOM 2530 C CA . ALA A 1 333 ? -19.932 -1.183 1.621 1.00 93.75 333 ALA A CA 1
ATOM 2531 C C . ALA A 1 333 ? -19.468 0.277 1.547 1.00 93.75 333 ALA A C 1
ATOM 2533 O O . ALA A 1 333 ? -19.454 0.967 2.564 1.00 93.75 333 ALA A O 1
ATOM 2534 N N . GLY A 1 334 ? -19.186 0.772 0.336 1.00 92.12 334 GLY A N 1
ATOM 2535 C CA . GLY A 1 334 ? -18.795 2.164 0.109 1.00 92.12 334 GLY A CA 1
ATOM 2536 C C . GLY A 1 334 ? -19.865 3.165 0.556 1.00 92.12 334 GLY A C 1
ATOM 2537 O O . GLY A 1 334 ? -19.559 4.148 1.224 1.00 92.12 334 GLY A O 1
ATOM 2538 N N . LYS A 1 335 ? -21.145 2.904 0.259 1.00 92.75 335 LYS A N 1
ATOM 2539 C CA . LYS A 1 335 ? -22.245 3.764 0.730 1.00 92.75 335 LYS A CA 1
ATOM 2540 C C . LYS A 1 335 ? -22.391 3.733 2.251 1.00 92.75 335 LYS A C 1
ATOM 2542 O O . LYS A 1 335 ? -22.579 4.787 2.849 1.00 92.75 335 LYS A O 1
ATOM 2547 N N . ALA A 1 336 ? -22.295 2.554 2.863 1.00 92.31 336 ALA A N 1
ATOM 2548 C CA . ALA A 1 336 ? -22.448 2.383 4.303 1.00 92.31 336 ALA A CA 1
ATOM 2549 C C . ALA A 1 336 ? -21.337 3.098 5.083 1.00 92.31 336 ALA A C 1
ATOM 2551 O O . ALA A 1 336 ? -21.642 3.858 5.999 1.00 92.31 336 ALA A O 1
ATOM 2552 N N . VAL A 1 337 ? -20.072 2.935 4.678 1.00 92.50 337 VAL A N 1
ATOM 2553 C CA . VAL A 1 337 ? -18.942 3.582 5.364 1.00 92.50 337 VAL A CA 1
ATOM 2554 C C . VAL A 1 337 ? -18.984 5.106 5.225 1.00 92.50 337 VAL A C 1
ATOM 2556 O O . VAL A 1 337 ? -18.803 5.821 6.207 1.00 92.50 337 VAL A O 1
ATOM 2559 N N . LEU A 1 338 ? -19.324 5.622 4.039 1.00 90.06 338 LEU A N 1
ATOM 2560 C CA . LEU A 1 338 ? -19.474 7.065 3.828 1.00 90.06 338 LEU A CA 1
ATOM 2561 C C . LEU A 1 338 ? -20.658 7.636 4.611 1.00 90.06 338 LEU A C 1
ATOM 2563 O O . LEU A 1 338 ? -20.581 8.740 5.148 1.00 90.06 338 LEU A O 1
ATOM 2567 N N . GLN A 1 339 ? -21.757 6.888 4.700 1.00 91.12 339 GLN A N 1
ATOM 2568 C CA . GLN A 1 339 ? -22.899 7.283 5.511 1.00 91.12 339 GLN A CA 1
ATOM 2569 C C . GLN A 1 339 ? -22.547 7.296 7.002 1.00 91.12 339 GLN A C 1
ATOM 2571 O O . GLN A 1 339 ? -22.943 8.239 7.687 1.00 91.12 339 GLN A O 1
ATOM 2576 N N . LEU A 1 340 ? -21.782 6.314 7.490 1.00 90.06 340 LEU A N 1
ATOM 2577 C CA . LEU A 1 340 ? -21.302 6.285 8.871 1.00 90.06 340 LEU A CA 1
ATOM 2578 C C . LEU A 1 340 ? -20.442 7.518 9.172 1.00 90.06 340 LEU A C 1
ATOM 2580 O O . LEU A 1 340 ? -20.714 8.235 10.136 1.00 90.06 340 LEU A O 1
ATOM 2584 N N . PHE A 1 341 ? -19.453 7.815 8.326 1.00 89.25 341 PHE A N 1
ATOM 2585 C CA . PHE A 1 341 ? -18.570 8.962 8.541 1.00 89.25 341 PHE A CA 1
ATOM 2586 C C . PHE A 1 341 ? -19.314 10.293 8.509 1.00 89.25 341 PHE A C 1
ATOM 2588 O O . PHE A 1 341 ? -19.105 11.125 9.395 1.00 89.25 341 PHE A O 1
ATOM 2595 N N . LYS A 1 342 ? -20.261 10.454 7.581 1.00 87.38 342 LYS A N 1
ATOM 2596 C CA . LYS A 1 342 ? -21.098 11.654 7.505 1.00 87.38 342 LYS A CA 1
ATOM 2597 C C . LYS A 1 342 ? -22.013 11.812 8.721 1.00 87.38 342 LYS A C 1
ATOM 2599 O O . LYS A 1 342 ? -22.203 12.925 9.199 1.00 87.38 342 LYS A O 1
ATOM 2604 N N . GLN A 1 343 ? -22.590 10.719 9.224 1.00 86.44 343 GLN A N 1
ATOM 2605 C CA . GLN A 1 343 ? -23.470 10.749 10.399 1.00 86.44 343 GLN A CA 1
ATOM 2606 C C . GLN A 1 343 ? -22.711 11.045 11.693 1.00 86.44 343 GLN A C 1
ATOM 2608 O O . GLN A 1 343 ? -23.265 11.675 12.589 1.00 86.44 343 GLN A O 1
ATOM 2613 N N . ARG A 1 344 ? -21.456 10.598 11.789 1.00 82.88 344 ARG A N 1
ATOM 2614 C CA . ARG A 1 344 ? -20.609 10.789 12.971 1.00 82.88 344 ARG A CA 1
ATOM 2615 C C . ARG A 1 344 ? -19.730 12.041 12.906 1.00 82.88 344 ARG A C 1
ATOM 2617 O O . ARG A 1 344 ? -19.127 12.381 13.912 1.00 82.88 344 ARG A O 1
ATOM 2624 N N . GLY A 1 345 ? -19.628 12.712 11.755 1.00 80.56 345 GLY A N 1
ATOM 2625 C CA . GLY A 1 345 ? -18.753 13.877 11.559 1.00 80.56 345 GLY A CA 1
ATOM 2626 C C . GLY A 1 345 ? -17.267 13.532 11.371 1.00 80.56 345 GLY A C 1
ATOM 2627 O O . GLY A 1 345 ? -16.404 14.382 11.577 1.00 80.56 345 GLY A O 1
ATOM 2628 N N . PHE A 1 346 ? -16.949 12.295 10.977 1.00 79.19 346 PHE A N 1
ATOM 2629 C CA . PHE A 1 346 ? -15.571 11.784 10.899 1.00 79.19 346 PHE A CA 1
ATOM 2630 C C . PHE A 1 346 ? -14.828 12.192 9.615 1.00 79.19 346 PHE A C 1
ATOM 2632 O O . PHE A 1 346 ? -13.619 11.986 9.526 1.00 79.19 346 PHE A O 1
ATOM 2639 N N . ASP A 1 347 ? -15.506 12.824 8.650 1.00 74.25 347 ASP A N 1
ATOM 2640 C CA . ASP A 1 347 ? -14.908 13.254 7.375 1.00 74.25 347 ASP A CA 1
ATOM 2641 C C . ASP A 1 347 ? -13.667 14.146 7.576 1.00 74.25 347 ASP A C 1
ATOM 2643 O O . ASP A 1 347 ? -12.688 14.045 6.837 1.00 74.25 347 ASP A O 1
ATOM 2647 N N . ALA A 1 348 ? -13.681 15.016 8.593 1.00 66.25 348 ALA A N 1
ATOM 2648 C CA . ALA A 1 348 ? -12.536 15.866 8.918 1.00 66.25 348 ALA A CA 1
ATOM 2649 C C . ALA A 1 348 ? -11.374 15.057 9.516 1.00 66.25 348 ALA A C 1
ATOM 2651 O O . ALA A 1 348 ? -10.233 15.241 9.107 1.00 66.25 348 ALA A O 1
ATOM 2652 N N . ILE A 1 349 ? -11.685 14.124 10.419 1.00 70.81 349 ILE A N 1
ATOM 2653 C CA . ILE A 1 349 ? -10.709 13.322 11.167 1.00 70.81 349 ILE A CA 1
ATOM 2654 C C . ILE A 1 349 ? -9.884 12.443 10.226 1.00 70.81 349 ILE A C 1
ATOM 2656 O O . ILE A 1 349 ? -8.665 12.352 10.348 1.00 70.81 349 ILE A O 1
ATOM 2660 N N . ILE A 1 350 ? -10.549 11.806 9.267 1.00 72.69 350 ILE A N 1
ATOM 2661 C CA . ILE A 1 350 ? -9.916 10.846 8.362 1.00 72.69 350 ILE A CA 1
ATOM 2662 C C . ILE A 1 350 ? -8.938 11.534 7.403 1.00 72.69 350 ILE A C 1
ATOM 2664 O O . ILE A 1 350 ? -7.917 10.964 7.022 1.00 72.69 350 ILE A O 1
ATOM 2668 N N . ASN A 1 351 ? -9.233 12.776 7.018 1.00 71.44 351 ASN A N 1
ATOM 2669 C CA . ASN A 1 351 ? -8.351 13.571 6.166 1.00 71.44 351 ASN A CA 1
ATOM 2670 C C . ASN A 1 351 ? -7.065 14.019 6.875 1.00 71.44 351 ASN A C 1
ATOM 2672 O O . ASN A 1 351 ? -6.147 14.501 6.213 1.00 71.44 351 ASN A O 1
ATOM 2676 N N . ASP A 1 352 ? -6.990 13.852 8.195 1.00 66.50 352 ASP A N 1
ATOM 2677 C CA . ASP A 1 352 ? -5.839 14.218 9.011 1.00 66.50 352 ASP A CA 1
ATOM 2678 C C . ASP A 1 352 ? -4.916 13.020 9.337 1.00 66.50 352 ASP A C 1
ATOM 2680 O O . ASP A 1 352 ? -4.030 13.136 10.187 1.00 66.50 352 ASP A O 1
ATOM 2684 N N . ASP A 1 353 ? -5.099 11.871 8.672 1.00 77.50 353 ASP A N 1
ATOM 2685 C CA . ASP A 1 353 ? -4.258 10.678 8.839 1.00 77.50 353 ASP A CA 1
ATOM 2686 C C . ASP A 1 353 ? -2.817 10.917 8.340 1.00 77.50 353 ASP A C 1
ATOM 2688 O O . ASP A 1 353 ? -2.557 11.093 7.148 1.00 77.50 353 ASP A O 1
ATOM 2692 N N . LEU A 1 354 ? -1.862 10.912 9.275 1.00 81.50 354 LEU A N 1
ATOM 2693 C CA . LEU A 1 354 ? -0.426 11.074 9.008 1.00 81.50 354 LEU A 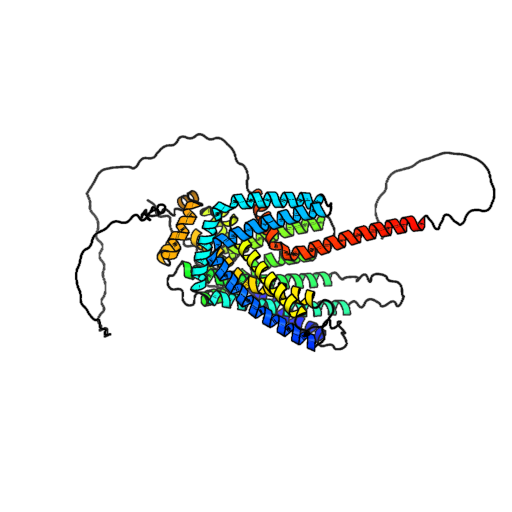CA 1
ATOM 2694 C C . LEU A 1 354 ? 0.312 9.745 8.837 1.00 81.50 354 LEU A C 1
ATOM 2696 O O . LEU A 1 354 ? 1.481 9.743 8.435 1.00 81.50 354 LEU A O 1
ATOM 2700 N N . ILE A 1 355 ? -0.326 8.629 9.194 1.00 86.25 355 ILE A N 1
ATOM 2701 C CA . ILE A 1 355 ? 0.358 7.352 9.406 1.00 86.25 355 ILE A CA 1
ATOM 2702 C C . ILE A 1 355 ? 0.877 6.802 8.080 1.00 86.25 355 ILE A C 1
ATOM 2704 O O . ILE A 1 355 ? 2.040 6.405 8.009 1.00 86.25 355 ILE A O 1
ATOM 2708 N N . GLY A 1 356 ? 0.086 6.896 7.007 1.00 84.94 356 GLY A N 1
ATOM 2709 C CA . GLY A 1 356 ? 0.492 6.443 5.674 1.00 84.94 356 GLY A CA 1
ATOM 2710 C C . GLY A 1 356 ? 1.819 7.048 5.193 1.00 84.94 356 GLY A C 1
ATOM 2711 O O . GLY A 1 356 ? 2.663 6.334 4.654 1.00 84.94 356 GLY A O 1
ATOM 2712 N N . ASN A 1 357 ? 2.067 8.337 5.461 1.00 85.38 357 ASN A N 1
ATOM 2713 C CA . ASN A 1 357 ? 3.331 8.980 5.080 1.00 85.38 357 ASN A CA 1
ATOM 2714 C C . ASN A 1 357 ? 4.511 8.414 5.864 1.00 85.38 357 ASN A C 1
ATOM 2716 O O . ASN A 1 357 ? 5.558 8.134 5.289 1.00 85.38 357 ASN A O 1
ATOM 2720 N N . VAL A 1 358 ? 4.348 8.241 7.175 1.00 88.38 358 VAL A N 1
ATOM 2721 C CA . VAL A 1 358 ? 5.411 7.716 8.041 1.00 88.38 358 VAL A CA 1
ATOM 2722 C C . VAL A 1 358 ? 5.773 6.292 7.645 1.00 88.38 358 VAL A C 1
ATOM 2724 O O . VAL A 1 358 ? 6.955 5.969 7.554 1.00 88.38 358 VAL A O 1
ATOM 2727 N N . LEU A 1 359 ? 4.771 5.471 7.326 1.00 89.94 359 LEU A N 1
ATOM 2728 C CA . LEU A 1 359 ? 4.977 4.125 6.800 1.00 89.94 359 LEU A CA 1
ATOM 2729 C C . LEU A 1 359 ? 5.703 4.162 5.443 1.00 89.94 359 LEU A C 1
ATOM 2731 O O . LEU A 1 359 ? 6.660 3.422 5.245 1.00 89.94 359 LEU A O 1
ATOM 2735 N N . GLY A 1 360 ? 5.333 5.068 4.535 1.00 88.50 360 GLY A N 1
ATOM 2736 C CA . GLY A 1 360 ? 6.041 5.246 3.261 1.00 88.50 360 GLY A CA 1
ATOM 2737 C C . GLY A 1 360 ? 7.519 5.617 3.438 1.00 88.50 360 GLY A C 1
ATOM 2738 O O . GLY A 1 360 ? 8.390 4.997 2.831 1.00 88.50 360 GLY A O 1
ATOM 2739 N N . PHE A 1 361 ? 7.826 6.573 4.320 1.00 89.44 361 PHE A N 1
ATOM 2740 C CA . PHE A 1 361 ? 9.211 6.949 4.630 1.00 89.44 361 PHE A CA 1
ATOM 2741 C C . PHE A 1 361 ? 9.993 5.821 5.306 1.00 89.44 361 PHE A C 1
ATOM 2743 O O . PHE A 1 361 ? 11.180 5.663 5.031 1.00 89.44 361 PHE A O 1
ATOM 2750 N N . ALA A 1 362 ? 9.346 5.011 6.145 1.00 90.75 362 ALA A N 1
ATOM 2751 C CA . ALA A 1 362 ? 9.979 3.828 6.710 1.00 90.75 362 ALA A CA 1
ATOM 2752 C C . ALA A 1 362 ? 10.343 2.805 5.625 1.00 90.75 362 ALA A C 1
ATOM 2754 O O . ALA A 1 362 ? 11.461 2.294 5.632 1.00 90.75 362 ALA A O 1
ATOM 2755 N N . ALA A 1 363 ? 9.455 2.562 4.654 1.00 92.25 363 ALA A N 1
ATOM 2756 C CA . ALA A 1 363 ? 9.752 1.693 3.515 1.00 92.25 363 ALA A CA 1
ATOM 2757 C C . ALA A 1 363 ? 10.930 2.224 2.681 1.00 92.25 363 ALA A C 1
ATOM 2759 O O . ALA A 1 363 ? 11.826 1.458 2.328 1.00 92.25 363 ALA A O 1
ATOM 2760 N N . LEU A 1 364 ? 10.971 3.539 2.425 1.00 92.31 364 LEU A N 1
ATOM 2761 C CA . LEU A 1 364 ? 12.103 4.189 1.755 1.00 92.31 364 LEU A CA 1
ATOM 2762 C C . LEU A 1 364 ? 13.402 4.041 2.556 1.00 92.31 364 LEU A C 1
ATOM 2764 O O . LEU A 1 364 ? 14.438 3.744 1.972 1.00 92.31 364 LEU A O 1
ATOM 2768 N N . GLY A 1 365 ? 13.352 4.204 3.880 1.00 91.69 365 GLY A N 1
ATOM 2769 C CA . GLY A 1 365 ? 14.506 4.016 4.760 1.00 91.69 365 GLY A CA 1
ATOM 2770 C C . GLY A 1 365 ? 15.073 2.597 4.689 1.00 91.69 365 GLY A C 1
ATOM 2771 O O . GLY A 1 365 ? 16.279 2.435 4.522 1.00 91.69 365 GLY A O 1
ATOM 2772 N N . VAL A 1 366 ? 14.211 1.572 4.734 1.00 93.88 366 VAL A N 1
ATOM 2773 C CA . VAL A 1 366 ? 14.624 0.169 4.533 1.00 93.88 366 VAL A CA 1
ATOM 2774 C C . VAL A 1 366 ? 15.235 -0.021 3.144 1.00 93.88 366 VAL A C 1
ATOM 2776 O O . VAL A 1 366 ? 16.309 -0.605 3.030 1.00 93.88 366 VAL A O 1
ATOM 2779 N N . GLY A 1 367 ? 14.605 0.534 2.105 1.00 94.62 367 GLY A N 1
ATOM 2780 C CA . GLY A 1 367 ? 15.126 0.520 0.739 1.00 94.62 367 GLY A CA 1
ATOM 2781 C C . GLY A 1 367 ? 16.529 1.110 0.619 1.00 94.62 367 GLY A C 1
ATOM 2782 O O . GLY A 1 367 ? 17.402 0.487 0.024 1.00 94.62 367 GLY A O 1
ATOM 2783 N N . LEU A 1 368 ? 16.774 2.282 1.209 1.00 94.38 368 LEU A N 1
ATOM 2784 C CA . LEU A 1 368 ? 18.082 2.946 1.176 1.00 94.38 368 LEU A CA 1
ATOM 2785 C C . LEU A 1 368 ? 19.160 2.155 1.925 1.00 94.38 368 LEU A C 1
ATOM 2787 O O . LEU A 1 368 ? 20.288 2.063 1.445 1.00 94.38 368 LEU A O 1
ATOM 2791 N N . ILE A 1 369 ? 18.817 1.546 3.065 1.00 94.94 369 ILE A N 1
ATOM 2792 C CA . ILE A 1 369 ? 19.741 0.661 3.788 1.00 94.94 369 ILE A CA 1
ATOM 2793 C C . ILE A 1 369 ? 20.090 -0.549 2.911 1.00 94.94 369 ILE A C 1
ATOM 2795 O O . ILE A 1 369 ? 21.265 -0.872 2.756 1.00 94.94 369 ILE A O 1
ATOM 2799 N N . CYS A 1 370 ? 19.096 -1.180 2.279 1.00 93.94 370 CYS A N 1
ATOM 2800 C CA . CYS A 1 370 ? 19.326 -2.295 1.360 1.00 93.94 370 CYS A CA 1
ATOM 2801 C C . CYS A 1 370 ? 20.128 -1.887 0.115 1.00 93.94 370 CYS A C 1
ATOM 2803 O O . CYS A 1 370 ? 20.956 -2.668 -0.344 1.00 93.94 370 CYS A O 1
ATOM 2805 N N . ALA A 1 371 ? 19.941 -0.670 -0.399 1.00 94.69 371 ALA A N 1
ATOM 2806 C CA . ALA A 1 371 ? 20.735 -0.130 -1.501 1.00 94.69 371 ALA A CA 1
ATOM 2807 C C . ALA A 1 371 ? 22.213 0.018 -1.115 1.00 94.69 371 ALA A C 1
ATOM 2809 O O . ALA A 1 371 ? 23.091 -0.389 -1.871 1.00 94.69 371 ALA A O 1
ATOM 2810 N N . GLY A 1 372 ? 22.484 0.548 0.084 1.00 93.19 372 GLY A N 1
ATOM 2811 C CA . GLY A 1 372 ? 23.840 0.658 0.624 1.00 93.19 372 GLY A CA 1
ATOM 2812 C C . GLY A 1 372 ? 24.496 -0.706 0.840 1.00 93.19 372 GLY A C 1
ATOM 2813 O O . GLY A 1 372 ? 25.658 -0.885 0.490 1.00 93.19 372 GLY A O 1
ATOM 2814 N N . VAL A 1 373 ? 23.743 -1.691 1.343 1.00 92.44 373 VAL A N 1
ATOM 2815 C CA . VAL A 1 373 ? 24.221 -3.079 1.465 1.00 92.44 373 VAL A CA 1
ATOM 2816 C C . VAL A 1 373 ? 24.516 -3.684 0.088 1.00 92.44 373 VAL A C 1
ATOM 2818 O O . VAL A 1 373 ? 25.560 -4.303 -0.080 1.00 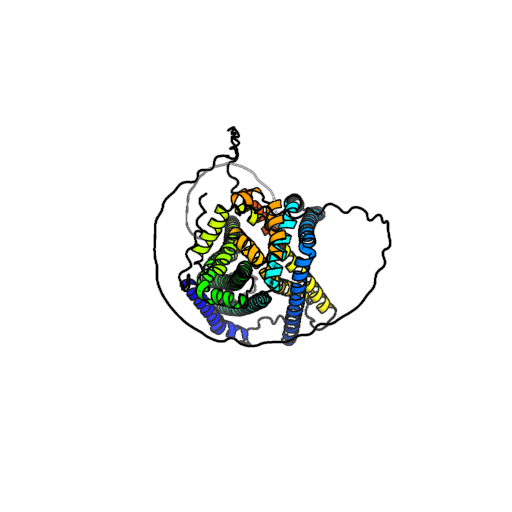92.44 373 VAL A O 1
ATOM 2821 N N . GLY A 1 374 ? 23.650 -3.468 -0.907 1.00 90.81 374 GLY A N 1
ATOM 2822 C CA . GLY A 1 374 ? 23.871 -3.930 -2.281 1.00 90.81 374 GLY A CA 1
ATOM 2823 C C . GLY A 1 374 ? 25.122 -3.319 -2.922 1.00 90.81 374 GLY A C 1
ATOM 2824 O O . GLY A 1 374 ? 25.911 -4.043 -3.527 1.00 90.81 374 GLY A O 1
ATOM 2825 N N . ALA A 1 375 ? 25.346 -2.015 -2.731 1.00 90.81 375 ALA A N 1
ATOM 2826 C CA . ALA A 1 375 ? 26.562 -1.335 -3.180 1.00 90.81 375 ALA A CA 1
ATOM 2827 C C . ALA A 1 375 ? 27.817 -1.881 -2.479 1.00 90.81 375 ALA A C 1
ATOM 2829 O O . ALA A 1 375 ? 28.812 -2.170 -3.136 1.00 90.81 375 ALA A O 1
ATOM 2830 N N . LEU A 1 376 ? 27.750 -2.089 -1.159 1.00 91.06 376 LEU A N 1
ATOM 2831 C CA . LEU A 1 376 ? 28.865 -2.630 -0.383 1.00 91.06 376 LEU A CA 1
ATOM 2832 C C . LEU A 1 376 ? 29.231 -4.052 -0.826 1.00 91.06 376 LEU A C 1
ATOM 2834 O O . LEU A 1 376 ? 30.411 -4.366 -0.949 1.00 91.06 376 LEU A O 1
ATOM 2838 N N . ILE A 1 377 ? 28.240 -4.909 -1.090 1.00 88.56 377 ILE A N 1
ATOM 2839 C CA . ILE A 1 377 ? 28.477 -6.266 -1.607 1.00 88.56 377 ILE A CA 1
ATOM 2840 C C . ILE A 1 377 ? 29.198 -6.202 -2.957 1.00 88.56 377 ILE A C 1
ATOM 2842 O O . ILE A 1 377 ? 30.149 -6.952 -3.160 1.00 88.56 377 ILE A O 1
ATOM 2846 N N . ALA A 1 378 ? 28.791 -5.287 -3.841 1.00 86.94 378 ALA A N 1
ATOM 2847 C CA . ALA A 1 378 ? 29.408 -5.118 -5.154 1.00 86.94 378 ALA A CA 1
ATOM 2848 C C . ALA A 1 378 ? 30.876 -4.663 -5.083 1.00 86.94 378 ALA A C 1
ATOM 2850 O O . ALA A 1 378 ? 31.679 -5.082 -5.905 1.00 86.94 378 ALA A O 1
ATOM 2851 N N . GLU A 1 379 ? 31.226 -3.812 -4.114 1.00 86.69 379 GLU A N 1
ATOM 2852 C CA . GLU A 1 379 ? 32.600 -3.312 -3.948 1.00 86.69 379 GLU A CA 1
ATOM 2853 C C . GLU A 1 379 ? 33.511 -4.279 -3.182 1.00 86.69 379 GLU A C 1
ATOM 2855 O O . GLU A 1 379 ? 34.724 -4.266 -3.369 1.00 86.69 379 GLU A O 1
ATOM 2860 N N . THR A 1 380 ? 32.945 -5.100 -2.294 1.00 86.56 380 THR A N 1
ATOM 2861 C CA . THR A 1 380 ? 33.720 -6.012 -1.433 1.00 86.56 380 THR A CA 1
ATOM 2862 C C . THR A 1 380 ? 33.851 -7.419 -1.999 1.00 86.56 380 THR A C 1
ATOM 2864 O O . THR A 1 380 ? 34.740 -8.157 -1.578 1.00 86.56 380 THR A O 1
ATOM 2867 N N . THR A 1 381 ? 32.967 -7.809 -2.918 1.00 81.56 381 THR A N 1
ATOM 2868 C CA . THR A 1 381 ? 32.926 -9.161 -3.470 1.00 81.56 381 THR A CA 1
ATOM 2869 C C . THR A 1 381 ? 33.141 -9.111 -4.978 1.00 81.56 381 THR A C 1
ATOM 2871 O O . THR A 1 381 ? 32.290 -8.604 -5.702 1.00 81.56 381 THR A O 1
ATOM 2874 N N . ASP A 1 382 ? 34.196 -9.763 -5.474 1.00 75.81 382 ASP A N 1
ATOM 2875 C CA . ASP A 1 382 ? 34.449 -9.960 -6.916 1.00 75.81 382 ASP A CA 1
ATOM 2876 C C . ASP A 1 382 ? 33.457 -10.948 -7.580 1.00 75.81 382 ASP A C 1
ATOM 2878 O O . ASP A 1 382 ? 33.735 -11.536 -8.623 1.00 75.81 382 ASP A O 1
ATOM 2882 N N . ALA A 1 383 ? 32.290 -11.178 -6.969 1.00 67.81 383 ALA A N 1
ATOM 2883 C CA . ALA A 1 383 ? 31.310 -12.170 -7.407 1.00 67.81 383 ALA A CA 1
ATOM 2884 C C . ALA A 1 383 ? 30.550 -11.759 -8.676 1.00 67.81 383 ALA A C 1
ATOM 2886 O O . ALA A 1 383 ? 29.901 -12.606 -9.282 1.00 67.81 383 ALA A O 1
ATOM 2887 N N . VAL A 1 384 ? 30.583 -10.476 -9.054 1.00 69.56 384 VAL A N 1
ATOM 2888 C CA . VAL A 1 384 ? 29.838 -9.937 -10.197 1.00 69.56 384 VAL A CA 1
ATOM 2889 C C . VAL A 1 384 ? 30.680 -8.871 -10.906 1.00 69.56 384 VAL A C 1
ATOM 2891 O O . VAL A 1 384 ? 30.851 -7.764 -10.395 1.00 69.56 384 VAL A O 1
ATOM 2894 N N . THR A 1 385 ? 31.196 -9.184 -12.096 1.00 69.25 385 THR A N 1
ATOM 2895 C CA . THR A 1 385 ? 32.238 -8.384 -12.776 1.00 69.25 385 THR A CA 1
ATOM 2896 C C . THR A 1 385 ? 31.781 -7.704 -14.074 1.00 69.25 385 THR A C 1
ATOM 2898 O O . THR A 1 385 ? 32.598 -7.398 -14.943 1.00 69.25 385 THR A O 1
ATOM 2901 N N . PHE A 1 386 ? 30.486 -7.405 -14.226 1.00 74.88 386 PHE A N 1
ATOM 2902 C CA . PHE A 1 386 ? 29.991 -6.629 -15.372 1.00 74.88 386 PHE A CA 1
ATOM 2903 C C . PHE A 1 386 ? 30.043 -5.107 -15.133 1.00 74.88 386 PHE A C 1
ATOM 2905 O O . PHE A 1 386 ? 30.037 -4.621 -14.000 1.00 74.88 386 PHE A O 1
ATOM 2912 N N . GLN A 1 387 ? 30.080 -4.323 -16.218 1.00 73.88 387 GLN A N 1
ATOM 2913 C CA . GLN A 1 387 ? 30.120 -2.856 -16.151 1.00 73.88 387 GLN A CA 1
ATOM 2914 C C . GLN A 1 387 ? 28.906 -2.292 -15.391 1.00 73.88 387 GLN A C 1
ATOM 2916 O O . GLN A 1 387 ? 27.764 -2.571 -15.743 1.00 73.88 387 GLN A O 1
ATOM 2921 N N . ASN A 1 388 ? 29.153 -1.429 -14.398 1.00 82.06 388 ASN A N 1
ATOM 2922 C CA . ASN A 1 388 ? 28.139 -0.837 -13.509 1.00 82.06 388 ASN A CA 1
ATOM 2923 C C . ASN A 1 388 ? 27.482 -1.813 -12.506 1.00 82.06 388 ASN A C 1
ATOM 2925 O O . ASN A 1 388 ? 26.375 -1.538 -12.033 1.00 82.06 388 ASN A O 1
ATOM 2929 N N . SER A 1 389 ? 28.156 -2.909 -12.132 1.00 82.19 389 SER A N 1
ATOM 2930 C CA . SER A 1 389 ? 27.667 -3.874 -11.130 1.00 82.19 389 SER A CA 1
ATOM 2931 C C . SER A 1 389 ? 27.257 -3.223 -9.800 1.00 82.19 389 SER A C 1
ATOM 2933 O O . SER A 1 389 ? 26.198 -3.557 -9.267 1.00 82.19 389 SER A O 1
ATOM 2935 N N . THR A 1 390 ? 28.002 -2.224 -9.308 1.00 87.62 390 THR A N 1
ATOM 2936 C CA . THR A 1 390 ? 27.660 -1.472 -8.085 1.00 87.62 390 THR A CA 1
ATOM 2937 C C . THR A 1 390 ? 26.316 -0.763 -8.187 1.00 87.62 390 THR A C 1
ATOM 2939 O O . THR A 1 390 ? 25.470 -0.906 -7.306 1.00 87.62 390 THR A O 1
ATOM 2942 N N . ALA A 1 391 ? 26.083 -0.022 -9.275 1.00 89.19 391 ALA A N 1
ATOM 2943 C CA . ALA A 1 391 ? 24.823 0.686 -9.481 1.00 89.19 391 ALA A CA 1
ATOM 2944 C C . ALA A 1 391 ? 23.659 -0.299 -9.657 1.00 89.19 391 ALA A C 1
ATOM 2946 O O . ALA A 1 391 ? 22.589 -0.097 -9.084 1.00 89.19 391 ALA A O 1
ATOM 2947 N N . PHE A 1 392 ? 23.880 -1.390 -10.396 1.00 89.00 392 PHE A N 1
ATOM 2948 C CA . PHE A 1 392 ? 22.876 -2.432 -10.587 1.00 89.00 392 PHE A CA 1
ATOM 2949 C C . PHE A 1 392 ? 22.474 -3.092 -9.263 1.00 89.00 392 PHE A C 1
ATOM 2951 O O . PHE A 1 392 ? 21.286 -3.141 -8.945 1.00 89.00 392 PHE A O 1
ATOM 2958 N N . LEU A 1 393 ? 23.442 -3.548 -8.460 1.00 89.44 393 LEU A N 1
ATOM 2959 C CA . LEU A 1 393 ? 23.174 -4.198 -7.175 1.00 89.44 393 LEU A CA 1
ATOM 2960 C C . LEU A 1 393 ? 22.578 -3.228 -6.146 1.00 89.44 393 LEU A C 1
ATOM 2962 O O . LEU A 1 393 ? 21.702 -3.627 -5.377 1.00 89.44 393 LEU A O 1
ATOM 2966 N N . ALA A 1 394 ? 22.966 -1.949 -6.166 1.00 92.44 394 ALA A N 1
ATOM 2967 C CA . ALA A 1 394 ? 22.346 -0.921 -5.332 1.00 92.44 394 ALA A CA 1
ATOM 2968 C C . ALA A 1 394 ? 20.869 -0.693 -5.696 1.00 92.44 394 ALA A C 1
ATOM 2970 O O . ALA A 1 394 ? 20.011 -0.659 -4.812 1.00 92.44 394 ALA A O 1
ATOM 2971 N N . ILE A 1 395 ? 20.547 -0.580 -6.991 1.00 92.81 395 ILE A N 1
ATOM 2972 C CA . ILE A 1 395 ? 19.163 -0.422 -7.467 1.00 92.81 395 ILE A CA 1
ATOM 2973 C C . ILE A 1 395 ? 18.346 -1.682 -7.164 1.00 92.81 395 ILE A C 1
ATOM 2975 O O . ILE A 1 395 ? 17.215 -1.582 -6.686 1.00 92.81 395 ILE A O 1
ATOM 2979 N N . LEU A 1 396 ? 18.920 -2.867 -7.384 1.00 90.31 396 LEU A N 1
ATOM 2980 C CA . LEU A 1 396 ? 18.282 -4.141 -7.067 1.00 90.31 396 LEU A CA 1
ATOM 2981 C C . LEU A 1 396 ? 17.959 -4.236 -5.568 1.00 90.31 396 LEU A C 1
ATOM 2983 O O . LEU A 1 396 ? 16.821 -4.529 -5.198 1.00 90.31 396 LEU A O 1
ATOM 2987 N N . GLY A 1 397 ? 18.932 -3.921 -4.708 1.00 92.25 397 GLY A N 1
ATOM 2988 C CA . GLY A 1 397 ? 18.756 -3.865 -3.258 1.00 92.25 397 GLY A CA 1
ATOM 2989 C C . GLY A 1 397 ? 17.702 -2.841 -2.833 1.00 92.25 397 GLY A C 1
ATOM 2990 O O . GLY A 1 397 ? 16.872 -3.140 -1.976 1.00 92.25 397 GLY A O 1
ATOM 2991 N N . PHE A 1 398 ? 17.665 -1.671 -3.473 1.00 94.31 398 PHE A N 1
ATOM 2992 C CA . PHE A 1 398 ? 16.654 -0.642 -3.222 1.00 94.31 398 PHE A CA 1
ATOM 2993 C C . PHE A 1 398 ? 15.233 -1.128 -3.535 1.00 94.31 398 PHE A C 1
ATOM 2995 O O . PHE A 1 398 ? 14.334 -1.009 -2.698 1.00 94.31 398 PHE A O 1
ATOM 3002 N N . VAL A 1 399 ? 15.029 -1.701 -4.725 1.00 91.94 399 VAL A N 1
ATOM 3003 C CA . VAL A 1 399 ? 13.716 -2.176 -5.186 1.00 91.94 399 VAL A CA 1
ATOM 3004 C C . VAL A 1 399 ? 13.223 -3.338 -4.326 1.00 91.94 399 VAL A C 1
ATOM 3006 O O . VAL A 1 399 ? 12.076 -3.314 -3.872 1.00 91.94 399 VAL A O 1
ATOM 3009 N N . ILE A 1 400 ? 14.089 -4.319 -4.049 1.00 90.56 400 ILE A N 1
ATOM 3010 C CA . ILE A 1 400 ? 13.759 -5.450 -3.171 1.00 90.56 400 ILE A CA 1
ATOM 3011 C C . ILE A 1 400 ? 13.461 -4.945 -1.757 1.00 90.56 400 ILE A C 1
ATOM 3013 O O . ILE A 1 400 ? 12.440 -5.317 -1.181 1.00 90.56 400 ILE A O 1
ATOM 3017 N N . GLY A 1 401 ? 14.298 -4.051 -1.226 1.00 92.94 401 GLY A N 1
ATOM 3018 C CA . GLY A 1 401 ? 14.135 -3.480 0.107 1.00 92.94 401 GLY A CA 1
ATOM 3019 C C . GLY A 1 401 ? 12.794 -2.772 0.287 1.00 92.94 401 GLY A C 1
ATOM 3020 O O . GLY A 1 401 ? 12.082 -3.059 1.248 1.00 92.94 401 GLY A O 1
ATOM 3021 N N . ILE A 1 402 ? 12.397 -1.911 -0.657 1.00 91.75 402 ILE A N 1
ATOM 3022 C CA . ILE A 1 402 ? 11.083 -1.246 -0.617 1.00 91.75 402 ILE A CA 1
ATOM 3023 C C . ILE A 1 402 ? 9.952 -2.261 -0.763 1.00 91.75 402 ILE A C 1
ATOM 3025 O O . ILE A 1 402 ? 9.012 -2.239 0.033 1.00 91.75 402 ILE A O 1
ATOM 3029 N N . GLY A 1 403 ? 10.023 -3.142 -1.766 1.00 87.62 403 GLY A N 1
ATOM 3030 C CA . GLY A 1 403 ? 8.958 -4.107 -2.047 1.00 87.62 403 GLY A CA 1
ATOM 3031 C C . GLY A 1 403 ? 8.664 -5.004 -0.845 1.00 87.62 403 GLY A C 1
ATOM 3032 O O . GLY A 1 403 ? 7.507 -5.186 -0.458 1.00 87.62 403 GLY A O 1
ATOM 3033 N N . VAL A 1 404 ? 9.718 -5.488 -0.189 1.00 90.69 404 VAL A N 1
ATOM 3034 C CA . VAL A 1 404 ? 9.602 -6.292 1.027 1.00 90.69 404 VAL A CA 1
ATOM 3035 C C . VAL A 1 404 ? 9.122 -5.443 2.207 1.00 90.69 404 VAL A C 1
ATOM 3037 O O . VAL A 1 404 ? 8.191 -5.856 2.901 1.00 90.69 404 VAL A O 1
ATOM 3040 N N . ALA A 1 405 ? 9.670 -4.240 2.412 1.00 92.88 405 ALA A N 1
ATOM 3041 C CA . ALA A 1 405 ? 9.320 -3.393 3.553 1.00 92.88 405 ALA A CA 1
ATOM 3042 C C . ALA A 1 405 ? 7.858 -2.943 3.572 1.00 92.88 405 ALA A C 1
ATOM 3044 O O . ALA A 1 405 ? 7.250 -2.861 4.641 1.00 92.88 405 ALA A O 1
ATOM 3045 N N . VAL A 1 406 ? 7.266 -2.700 2.401 1.00 91.12 406 VAL A N 1
ATOM 3046 C CA . VAL A 1 406 ? 5.849 -2.328 2.287 1.00 91.12 406 VAL A CA 1
ATOM 3047 C C . VAL A 1 406 ? 4.930 -3.417 2.852 1.00 91.12 406 VAL A C 1
ATOM 3049 O O . VAL A 1 406 ? 3.858 -3.095 3.357 1.00 91.12 406 VAL A O 1
ATOM 3052 N N . THR A 1 407 ? 5.348 -4.685 2.849 1.00 90.94 407 THR A N 1
ATOM 3053 C CA . THR A 1 407 ? 4.520 -5.827 3.273 1.00 90.94 407 THR A CA 1
ATOM 3054 C C . THR A 1 407 ? 4.053 -5.730 4.736 1.00 90.94 407 THR A C 1
ATOM 3056 O O . THR A 1 407 ? 2.840 -5.697 4.970 1.00 90.94 407 THR A O 1
ATOM 3059 N N . PRO A 1 408 ? 4.939 -5.662 5.751 1.00 92.06 408 PRO A N 1
ATOM 3060 C CA . PRO A 1 408 ? 4.507 -5.505 7.139 1.00 92.06 408 PRO A CA 1
ATOM 3061 C C . PRO A 1 408 ? 3.955 -4.100 7.436 1.00 92.06 408 PRO A C 1
ATOM 3063 O O . PRO A 1 408 ? 3.068 -3.958 8.277 1.00 92.06 408 PRO A O 1
ATOM 3066 N N . LEU A 1 409 ? 4.404 -3.064 6.720 1.00 92.38 409 LEU A N 1
ATOM 3067 C CA . LEU A 1 409 ? 3.903 -1.695 6.897 1.00 92.38 409 LEU A CA 1
ATOM 3068 C C . LEU A 1 409 ? 2.447 -1.547 6.420 1.00 92.38 409 LEU A C 1
ATOM 3070 O O . LEU A 1 409 ? 1.649 -0.880 7.077 1.00 92.38 409 LEU A O 1
ATOM 3074 N N . ALA A 1 410 ? 2.062 -2.230 5.340 1.00 92.31 410 ALA A N 1
ATOM 3075 C CA . ALA A 1 410 ? 0.685 -2.259 4.848 1.00 92.31 410 ALA A CA 1
ATOM 3076 C C . ALA A 1 410 ? -0.288 -2.911 5.846 1.00 92.31 410 ALA A C 1
ATOM 3078 O O . ALA A 1 410 ? -1.465 -2.543 5.884 1.00 92.31 410 ALA A O 1
ATOM 3079 N N . VAL A 1 411 ? 0.188 -3.841 6.686 1.00 95.31 411 VAL A N 1
ATOM 3080 C CA . VAL A 1 411 ? -0.619 -4.419 7.775 1.00 95.31 411 VAL A CA 1
ATOM 3081 C C . VAL A 1 411 ? -0.965 -3.342 8.801 1.00 95.31 411 VAL A C 1
ATOM 3083 O O . VAL A 1 411 ? -2.126 -3.228 9.180 1.00 95.31 411 VAL A O 1
ATOM 3086 N N . ILE A 1 412 ? -0.002 -2.504 9.200 1.00 94.88 412 ILE A N 1
ATOM 3087 C CA . ILE A 1 412 ? -0.259 -1.382 10.120 1.00 94.88 412 ILE A CA 1
ATOM 3088 C C . ILE A 1 412 ? -1.248 -0.395 9.503 1.00 94.88 412 ILE A C 1
ATOM 3090 O O . ILE A 1 412 ? -2.214 -0.024 10.166 1.00 94.88 412 ILE A O 1
ATOM 3094 N N . ASP A 1 413 ? -1.040 -0.007 8.241 1.00 93.56 413 ASP A N 1
ATOM 3095 C CA . ASP A 1 413 ? -1.939 0.921 7.543 1.00 93.56 413 ASP A CA 1
ATOM 3096 C C . ASP A 1 413 ? -3.389 0.407 7.526 1.00 93.56 413 ASP A C 1
ATOM 3098 O O . ASP A 1 413 ? -4.333 1.133 7.846 1.00 93.56 413 ASP A O 1
ATOM 3102 N N . SER A 1 414 ? -3.553 -0.883 7.227 1.00 95.62 414 SER A N 1
ATOM 3103 C CA . SER A 1 414 ? -4.853 -1.558 7.194 1.00 95.62 414 SER A CA 1
ATOM 3104 C C . SER A 1 414 ? -5.501 -1.632 8.579 1.00 95.62 414 SER A C 1
ATOM 3106 O O . SER A 1 414 ? -6.704 -1.390 8.719 1.00 95.62 414 SER A O 1
ATOM 3108 N N . SER A 1 415 ? -4.711 -1.928 9.613 1.00 96.00 415 SER A N 1
ATOM 3109 C CA . SER A 1 415 ? -5.174 -1.972 11.002 1.00 96.00 415 SER A CA 1
ATOM 3110 C C . SER A 1 415 ? -5.655 -0.609 11.481 1.00 96.00 415 SER A C 1
ATOM 3112 O O . SER A 1 415 ? -6.732 -0.508 12.063 1.00 96.00 415 SER A O 1
ATOM 3114 N N . VAL A 1 416 ? -4.904 0.450 11.182 1.00 94.81 416 VAL A N 1
ATOM 3115 C CA . VAL A 1 416 ? -5.268 1.825 11.534 1.00 94.81 416 VAL A CA 1
ATOM 3116 C C . VAL A 1 416 ? -6.571 2.234 10.852 1.00 94.81 416 VAL A C 1
ATOM 3118 O O . VAL A 1 416 ? -7.488 2.685 11.535 1.00 94.81 416 VAL A O 1
ATOM 3121 N N . ALA A 1 417 ? -6.706 2.011 9.540 1.00 94.50 417 ALA A N 1
ATOM 3122 C CA . ALA A 1 417 ? -7.953 2.292 8.822 1.00 94.50 417 ALA A CA 1
ATOM 3123 C C . ALA A 1 417 ? -9.159 1.557 9.442 1.00 94.50 417 ALA A C 1
ATOM 3125 O O . ALA A 1 417 ? -10.255 2.109 9.549 1.00 94.50 417 ALA A O 1
ATOM 3126 N N . THR A 1 418 ? -8.940 0.329 9.911 1.00 96.00 418 THR A N 1
ATOM 3127 C CA . THR A 1 418 ? -9.970 -0.466 10.588 1.00 96.00 418 THR A CA 1
ATOM 3128 C C . THR A 1 418 ? -10.341 0.111 11.949 1.00 96.00 418 THR A C 1
ATOM 3130 O O . THR A 1 418 ? -11.524 0.209 12.256 1.00 96.00 418 THR A O 1
ATOM 3133 N N . ILE A 1 419 ? -9.363 0.568 12.734 1.00 95.19 419 ILE A N 1
ATOM 3134 C CA . ILE A 1 419 ? -9.597 1.222 14.032 1.00 95.19 419 ILE A CA 1
ATOM 3135 C C . ILE A 1 419 ? -10.464 2.473 13.871 1.00 95.19 419 ILE A C 1
ATOM 3137 O O . ILE A 1 419 ? -11.416 2.641 14.629 1.00 95.19 419 ILE A O 1
ATOM 3141 N N . PHE A 1 420 ? -10.209 3.309 12.858 1.00 93.06 420 PHE A N 1
ATOM 3142 C CA . PHE A 1 420 ? -11.058 4.474 12.571 1.00 93.06 420 PHE A CA 1
ATOM 3143 C C . PHE A 1 42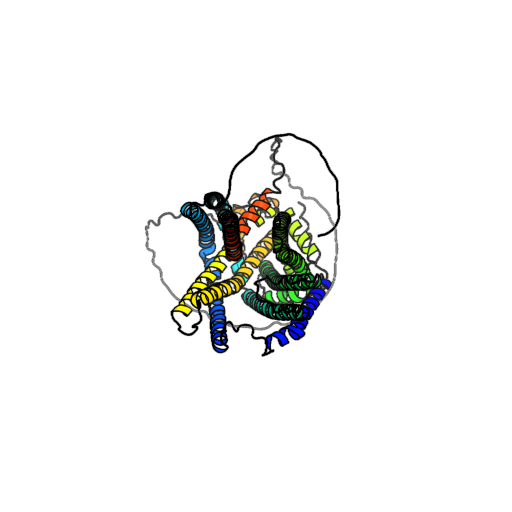0 ? -12.515 4.082 12.311 1.00 93.06 420 PHE A C 1
ATOM 3145 O O . PHE A 1 420 ? -13.431 4.726 12.823 1.00 93.06 420 PHE A O 1
ATOM 3152 N N . VAL A 1 421 ? -12.732 3.025 11.524 1.00 93.62 421 VAL A N 1
ATOM 3153 C CA . VAL A 1 421 ? -14.073 2.522 11.210 1.00 93.62 421 VAL A CA 1
ATOM 3154 C C . VAL A 1 421 ? -14.753 1.935 12.447 1.00 93.62 421 VAL A C 1
ATOM 3156 O O . VAL A 1 421 ? -15.877 2.325 12.757 1.00 93.62 421 VAL A O 1
ATOM 3159 N N . CYS A 1 422 ? -14.080 1.042 13.173 1.00 93.69 422 CYS A N 1
ATOM 3160 C CA . CYS A 1 422 ? -14.642 0.388 14.353 1.00 93.69 422 CYS A CA 1
ATOM 3161 C C . CYS A 1 422 ? -14.943 1.391 15.475 1.00 93.69 422 CYS A C 1
ATOM 3163 O O . CYS A 1 422 ? -15.996 1.304 16.106 1.00 93.69 422 CYS A O 1
ATOM 3165 N N . PHE A 1 423 ? -14.082 2.394 15.666 1.00 91.94 423 PHE A N 1
ATOM 3166 C CA . PHE A 1 423 ? -14.317 3.478 16.620 1.00 91.94 423 PHE A CA 1
ATOM 3167 C C . PHE A 1 423 ? -15.497 4.373 16.220 1.00 91.94 423 PHE A C 1
ATOM 3169 O O . PHE A 1 423 ? -16.268 4.805 17.075 1.00 91.94 423 PHE A O 1
ATOM 3176 N N . ALA A 1 424 ? -15.670 4.654 14.924 1.00 90.25 424 ALA A N 1
ATOM 3177 C CA . ALA A 1 424 ? -16.821 5.412 14.429 1.00 90.25 424 ALA A CA 1
ATOM 3178 C C . ALA A 1 424 ? -18.151 4.653 14.595 1.00 90.25 424 ALA A C 1
ATOM 3180 O O . ALA A 1 424 ? -19.215 5.271 14.689 1.00 90.25 424 ALA A O 1
ATOM 3181 N N . GLU A 1 425 ? -18.105 3.324 14.589 1.00 90.44 425 GLU A N 1
ATOM 3182 C CA . GLU A 1 425 ? -19.290 2.480 14.672 1.00 90.44 425 GLU A CA 1
ATOM 3183 C C . GLU A 1 425 ? -19.720 2.229 16.119 1.00 90.44 425 GLU A C 1
ATOM 3185 O O . GLU A 1 425 ? -20.835 2.610 16.495 1.00 90.44 425 GLU A O 1
ATOM 3190 N N . ASP A 1 426 ? -18.832 1.637 16.923 1.00 89.12 426 ASP A N 1
ATOM 3191 C CA . ASP A 1 426 ? -19.092 1.294 18.320 1.00 89.12 426 ASP A CA 1
ATOM 3192 C C . ASP A 1 426 ? -17.796 1.300 19.162 1.00 89.12 426 ASP A C 1
ATOM 3194 O O . ASP A 1 426 ? -17.080 0.291 19.232 1.00 89.12 426 ASP A O 1
ATOM 3198 N N . PRO A 1 427 ? -17.481 2.426 19.831 1.00 89.38 427 PRO A N 1
ATOM 3199 C CA . PRO A 1 427 ? -16.338 2.500 20.734 1.00 89.38 427 PRO A CA 1
ATOM 3200 C C . PRO A 1 427 ? -16.574 1.761 22.061 1.00 89.38 427 PRO A C 1
ATOM 3202 O O . PRO A 1 427 ? -15.608 1.339 22.693 1.00 89.38 427 PRO A O 1
ATOM 3205 N N . ALA A 1 428 ? -17.826 1.555 22.487 1.00 88.25 428 ALA A N 1
ATOM 3206 C CA . ALA A 1 428 ? -18.131 0.924 23.772 1.00 88.25 428 ALA A CA 1
ATOM 3207 C C . ALA A 1 428 ? -17.788 -0.572 23.773 1.00 88.25 428 ALA A C 1
ATOM 3209 O O . ALA A 1 428 ? -17.364 -1.105 24.800 1.00 88.25 428 ALA A O 1
ATOM 3210 N N . ALA A 1 429 ? -17.906 -1.242 22.622 1.00 88.81 429 ALA A N 1
ATOM 3211 C CA . ALA A 1 429 ? -17.434 -2.615 22.469 1.00 88.81 429 ALA A CA 1
ATOM 3212 C C . ALA A 1 429 ? -15.935 -2.757 22.793 1.00 88.81 429 ALA A C 1
ATOM 3214 O O . ALA A 1 429 ? -15.541 -3.718 23.452 1.00 88.81 429 ALA A O 1
ATOM 3215 N N . PHE A 1 430 ? -15.113 -1.772 22.412 1.00 91.69 430 PHE A N 1
ATOM 3216 C CA . PHE A 1 430 ? -13.671 -1.806 22.676 1.00 91.69 430 PHE A CA 1
ATOM 3217 C C . PHE A 1 430 ? -13.335 -1.627 24.158 1.00 91.69 430 PHE A C 1
ATOM 3219 O O . PHE A 1 430 ? -12.389 -2.225 24.663 1.00 91.69 430 PHE A O 1
ATOM 3226 N N . GLN A 1 431 ? -14.146 -0.854 24.886 1.00 90.56 431 GLN A N 1
ATOM 3227 C CA . GLN A 1 431 ? -14.013 -0.721 26.337 1.00 90.56 431 GLN A CA 1
ATOM 3228 C C . GLN A 1 431 ? -14.220 -2.059 27.062 1.00 90.56 431 GLN A C 1
ATOM 3230 O O . GLN A 1 431 ? -13.588 -2.304 28.088 1.00 90.56 431 GLN A O 1
ATOM 3235 N N . GLN A 1 432 ? -15.115 -2.907 26.548 1.00 88.62 432 GLN A N 1
ATOM 3236 C CA . GLN A 1 432 ? -15.429 -4.206 27.148 1.00 88.62 432 GLN A CA 1
ATOM 3237 C C . GLN A 1 432 ? -14.362 -5.257 26.828 1.00 88.62 432 GLN A C 1
ATOM 3239 O O . GLN A 1 432 ? -14.031 -6.069 27.689 1.00 88.62 432 GLN A O 1
ATOM 3244 N N . SER A 1 433 ? -13.837 -5.248 25.599 1.00 89.88 433 SER A N 1
ATOM 3245 C CA . SER A 1 433 ? -12.840 -6.218 25.130 1.00 89.88 433 SER A CA 1
ATOM 3246 C C . SER A 1 433 ? -11.417 -5.905 25.602 1.00 89.88 433 SER A C 1
ATOM 3248 O O . SER A 1 433 ? -10.707 -6.831 25.992 1.00 89.88 433 SER A O 1
ATOM 3250 N N . HIS A 1 434 ? -11.010 -4.630 25.578 1.00 91.31 434 HIS A N 1
ATOM 3251 C CA . HIS A 1 434 ? -9.631 -4.174 25.806 1.00 91.31 434 HIS A CA 1
ATOM 3252 C C . HIS A 1 434 ? -9.575 -2.835 26.576 1.00 91.31 434 HIS A C 1
ATOM 3254 O O . HIS A 1 434 ? -9.178 -1.797 26.023 1.00 91.31 434 HIS A O 1
ATOM 3260 N N . PRO A 1 435 ? -9.956 -2.816 27.869 1.00 89.44 435 PRO A N 1
ATOM 3261 C CA . PRO A 1 435 ? -10.012 -1.589 28.670 1.00 89.44 435 PRO A CA 1
ATOM 3262 C C . PRO A 1 435 ? -8.657 -0.869 28.798 1.00 89.44 435 PRO A C 1
ATOM 3264 O O . PRO A 1 435 ? -8.614 0.362 28.872 1.00 89.44 435 PRO A O 1
ATOM 3267 N N . GLU A 1 436 ? -7.547 -1.610 28.787 1.00 89.69 436 GLU A N 1
ATOM 3268 C CA . GLU A 1 436 ? -6.179 -1.093 28.892 1.00 89.69 436 GLU A CA 1
ATOM 3269 C C . GLU A 1 436 ? -5.748 -0.253 27.680 1.00 89.69 436 GLU A C 1
ATOM 3271 O O . GLU A 1 436 ? -4.991 0.709 27.826 1.00 89.69 436 GLU A O 1
ATOM 3276 N N . LEU A 1 437 ? -6.260 -0.583 26.491 1.00 89.81 437 LEU A N 1
ATOM 3277 C CA . LEU A 1 437 ? -5.994 0.145 25.249 1.00 89.81 437 LEU A CA 1
ATOM 3278 C C . LEU A 1 437 ? -7.046 1.231 24.977 1.00 89.81 437 LEU A C 1
ATOM 3280 O O . LEU A 1 437 ? -6.751 2.218 24.301 1.00 89.81 437 LEU A O 1
ATOM 3284 N N . TYR A 1 438 ? -8.255 1.073 25.522 1.00 91.00 438 TYR A N 1
ATOM 3285 C CA . TYR A 1 438 ? -9.370 2.000 25.337 1.00 91.00 438 TYR A CA 1
ATOM 3286 C C . TYR A 1 438 ? -9.121 3.376 25.969 1.00 91.00 438 TYR A C 1
ATOM 3288 O O . TYR A 1 438 ? -9.287 4.395 25.298 1.00 91.00 438 TYR A O 1
ATOM 3296 N N . ALA A 1 439 ? -8.691 3.424 27.236 1.00 89.62 439 ALA A N 1
ATOM 3297 C CA . ALA A 1 439 ? -8.509 4.680 27.972 1.00 89.62 439 ALA A CA 1
ATOM 3298 C C . ALA A 1 439 ? -7.561 5.686 27.277 1.00 89.62 439 ALA A C 1
ATOM 3300 O O . ALA A 1 439 ? -7.980 6.824 27.047 1.00 89.62 439 ALA A O 1
ATOM 3301 N N . PRO A 1 440 ? -6.323 5.313 26.881 1.00 89.94 440 PRO A N 1
ATOM 3302 C CA . PRO A 1 440 ? -5.435 6.244 26.187 1.00 89.94 440 PRO A CA 1
ATOM 3303 C C . PRO A 1 440 ? -5.948 6.619 24.791 1.00 89.94 440 PRO A C 1
ATOM 3305 O O . PRO A 1 440 ? -5.685 7.727 24.334 1.00 89.94 440 PRO A O 1
ATOM 3308 N N . LEU A 1 441 ? -6.681 5.729 24.111 1.00 90.75 441 LEU A N 1
ATOM 3309 C CA . LEU A 1 441 ? -7.284 6.041 22.817 1.00 90.75 441 LEU A CA 1
ATOM 3310 C C . LEU A 1 441 ? -8.344 7.135 22.977 1.00 90.75 441 LEU A C 1
ATOM 3312 O O . LEU A 1 441 ? -8.214 8.206 22.390 1.00 90.75 441 LEU A O 1
ATOM 3316 N N . VAL A 1 442 ? -9.357 6.903 23.809 1.00 89.69 442 VAL A N 1
ATOM 3317 C CA . VAL A 1 442 ? -10.474 7.843 23.990 1.00 89.69 442 VAL A CA 1
ATOM 3318 C C . VAL A 1 442 ? -10.015 9.193 24.517 1.00 89.69 442 VAL A C 1
ATOM 3320 O O . VAL A 1 442 ? -10.494 10.219 24.037 1.00 89.69 442 VAL A O 1
ATOM 3323 N N . GLN A 1 443 ? -9.040 9.210 25.426 1.00 89.75 443 GLN A N 1
ATOM 3324 C CA . GLN A 1 443 ? -8.475 10.453 25.938 1.00 89.75 443 GLN A CA 1
ATOM 3325 C C . GLN A 1 443 ? -7.906 11.334 24.813 1.00 89.75 443 GLN A C 1
ATOM 3327 O O . GLN A 1 443 ? -8.195 12.529 24.756 1.00 89.75 443 GLN A O 1
ATOM 3332 N N . GLU A 1 444 ? -7.128 10.761 23.891 1.00 89.25 444 GLU A N 1
ATOM 3333 C CA . GLU A 1 444 ? -6.549 11.527 22.779 1.00 89.25 444 GLU A CA 1
ATOM 3334 C C . GLU A 1 444 ? -7.597 11.929 21.732 1.00 89.25 444 GLU A C 1
ATOM 3336 O O . GLU A 1 444 ? -7.513 13.016 21.153 1.00 89.25 444 GLU A O 1
ATOM 3341 N N . TRP A 1 445 ? -8.620 11.097 21.519 1.00 86.50 445 TRP A N 1
ATOM 3342 C CA . TRP A 1 445 ? -9.774 11.456 20.690 1.00 86.50 445 TRP A CA 1
ATOM 3343 C C . TRP A 1 445 ? -10.551 12.642 21.284 1.00 86.50 445 TRP A C 1
ATOM 3345 O O . TRP A 1 445 ? -10.900 13.566 20.545 1.00 86.50 445 TRP A O 1
ATOM 3355 N N . HIS A 1 446 ? -10.754 12.667 22.606 1.00 86.31 446 HIS A N 1
ATOM 3356 C CA . HIS A 1 446 ? -11.454 13.748 23.303 1.00 86.31 446 HIS A CA 1
ATOM 3357 C C . HIS A 1 446 ? -10.662 15.056 23.277 1.00 86.31 446 HIS A C 1
ATOM 3359 O O . HIS A 1 446 ? -11.232 16.118 23.034 1.00 86.31 446 HIS A O 1
ATOM 3365 N N . ASN A 1 447 ? -9.341 14.983 23.462 1.00 86.81 447 ASN A N 1
ATOM 3366 C CA . ASN A 1 447 ? -8.465 16.153 23.412 1.00 86.81 447 ASN A CA 1
ATOM 3367 C C . ASN A 1 447 ? -8.480 16.836 22.036 1.00 86.81 447 ASN A C 1
ATOM 3369 O O . ASN A 1 447 ? -8.413 18.064 21.957 1.00 86.81 447 ASN A O 1
ATOM 3373 N N . LEU A 1 448 ? -8.533 16.051 20.955 1.00 85.00 448 LEU A N 1
ATOM 3374 C CA . LEU A 1 448 ? -8.428 16.573 19.594 1.00 85.00 448 LEU A CA 1
ATOM 3375 C C . LEU A 1 448 ? -9.788 16.952 18.989 1.00 85.00 448 LEU A C 1
ATOM 3377 O O . LEU A 1 448 ? -9.876 17.936 18.254 1.00 85.00 448 LEU A O 1
ATOM 3381 N N . TYR A 1 449 ? -10.843 16.193 19.302 1.00 84.88 449 TYR A N 1
ATOM 3382 C CA . TYR A 1 449 ? -12.177 16.361 18.719 1.00 84.88 449 TYR A CA 1
ATOM 3383 C C . TYR A 1 449 ? -13.303 16.284 19.769 1.00 84.88 449 TYR A C 1
ATOM 3385 O O . TYR A 1 449 ? -14.202 15.442 19.647 1.00 84.88 449 TYR A O 1
ATOM 3393 N N . PRO A 1 450 ? -13.320 17.182 20.773 1.00 83.44 450 PRO A N 1
ATOM 3394 C CA . PRO A 1 450 ? -14.300 17.124 21.861 1.00 83.44 450 PRO A CA 1
ATOM 3395 C C . PRO A 1 450 ? -15.742 17.242 21.345 1.00 83.44 450 PRO A C 1
ATOM 3397 O O . PRO A 1 450 ? -16.611 16.457 21.720 1.00 83.44 450 PRO A O 1
ATOM 3400 N N . GLU A 1 451 ? -15.982 18.158 20.404 1.00 82.31 451 GLU A N 1
ATOM 3401 C CA . GLU A 1 451 ? -17.306 18.395 19.815 1.00 82.31 451 GLU A CA 1
ATOM 3402 C C . GLU A 1 451 ? -17.840 17.179 19.053 1.00 82.31 451 GLU A C 1
ATOM 3404 O O . GLU A 1 451 ? -19.026 16.865 19.129 1.00 82.31 451 GLU A O 1
ATOM 3409 N N . ILE A 1 452 ? -16.966 16.465 18.336 1.00 81.00 452 ILE A N 1
ATOM 3410 C CA . ILE A 1 452 ? -17.363 15.295 17.543 1.00 81.00 452 ILE A CA 1
ATOM 3411 C C . ILE A 1 452 ? -17.751 14.146 18.474 1.00 81.00 452 ILE A C 1
ATOM 3413 O O . ILE A 1 452 ? -18.744 13.466 18.225 1.00 81.00 452 ILE A O 1
ATOM 3417 N N . MET A 1 453 ? -17.024 13.955 19.578 1.00 79.50 453 MET A N 1
ATOM 3418 C CA . MET A 1 453 ? -17.365 12.930 20.567 1.00 79.50 453 MET A CA 1
ATOM 3419 C C . MET A 1 453 ? -18.718 13.188 21.237 1.00 79.50 453 MET A C 1
ATOM 3421 O O . MET A 1 453 ? -19.512 12.258 21.395 1.00 79.50 453 MET A O 1
ATOM 3425 N N . VAL A 1 454 ? -19.011 14.448 21.569 1.00 79.81 454 VAL A N 1
ATOM 3426 C CA . VAL A 1 454 ? -20.308 14.845 22.136 1.00 79.81 454 VAL A CA 1
ATOM 3427 C C . VAL A 1 454 ? -21.430 14.660 21.111 1.00 79.81 454 VAL A C 1
ATOM 3429 O O . VAL A 1 454 ? -22.452 14.052 21.428 1.00 79.81 454 VAL A O 1
ATOM 3432 N N . GLN A 1 455 ? -21.236 15.115 19.868 1.00 77.88 455 GLN A N 1
ATOM 3433 C CA . GLN A 1 455 ? -22.223 14.972 18.787 1.00 77.88 455 GLN A CA 1
ATOM 3434 C C . GLN A 1 455 ? -22.498 13.510 18.424 1.00 77.88 455 GLN A C 1
ATOM 3436 O O . GLN A 1 455 ? -23.639 13.144 18.142 1.00 77.88 455 GLN A O 1
ATOM 3441 N N . ALA A 1 456 ? -21.474 12.657 18.465 1.00 71.94 456 ALA A N 1
ATOM 3442 C CA . ALA A 1 456 ? -21.616 11.227 18.234 1.00 71.94 456 ALA A CA 1
ATOM 3443 C C . ALA A 1 456 ? -22.323 10.494 19.393 1.00 71.94 456 ALA A C 1
ATOM 3445 O O . ALA A 1 456 ? -22.648 9.313 19.252 1.00 71.94 456 ALA A O 1
ATOM 3446 N N . GLY A 1 457 ? -22.604 11.175 20.509 1.00 67.31 457 GLY A N 1
ATOM 3447 C CA . GLY A 1 457 ? -23.270 10.595 21.673 1.00 67.31 457 GLY A CA 1
ATOM 3448 C C . GLY A 1 457 ? -22.361 9.695 22.510 1.00 67.31 457 GLY A C 1
ATOM 3449 O O . GLY A 1 457 ? -22.863 8.919 23.321 1.00 67.31 457 GLY A O 1
ATOM 3450 N N . TYR A 1 458 ? -21.038 9.799 22.344 1.00 70.56 458 TYR A N 1
ATOM 3451 C CA . TYR A 1 458 ? -20.045 9.105 23.167 1.00 70.56 458 TYR A CA 1
ATOM 3452 C C . TYR A 1 458 ? -19.850 9.851 24.495 1.00 70.56 458 TYR A C 1
ATOM 3454 O O . TYR A 1 458 ? -18.743 10.254 24.842 1.00 70.56 458 TYR A O 1
ATOM 3462 N N . CYS A 1 459 ? -20.934 10.130 25.223 1.00 52.62 459 CYS A N 1
ATOM 3463 C CA . CYS A 1 459 ? -20.817 10.764 26.530 1.00 52.62 459 CYS A CA 1
ATOM 3464 C C . CYS A 1 459 ? -20.237 9.761 27.532 1.00 52.62 459 CYS A C 1
ATOM 3466 O O . CYS A 1 459 ? -20.882 8.775 27.887 1.00 52.62 459 CYS A O 1
ATOM 3468 N N . GLU A 1 460 ? -19.022 10.044 28.002 1.00 48.53 460 GLU A N 1
ATOM 3469 C CA . GLU A 1 460 ? -18.393 9.363 29.128 1.00 48.53 460 GLU A CA 1
ATOM 3470 C C . GLU A 1 460 ? -19.296 9.419 30.364 1.00 48.53 460 GLU A C 1
ATOM 3472 O O . GLU A 1 460 ? -19.669 10.491 30.852 1.00 48.53 460 GLU A O 1
ATOM 3477 N N . SER A 1 461 ? -19.595 8.252 30.940 1.00 38.81 461 SER A N 1
ATOM 3478 C CA . SER A 1 461 ? -19.941 8.185 32.353 1.00 38.81 461 SER A CA 1
ATOM 3479 C C . SER A 1 461 ? -18.714 8.656 33.135 1.00 38.81 461 SER A C 1
ATOM 3481 O O . SER A 1 461 ? -17.721 7.932 33.217 1.00 38.81 461 SER A O 1
ATOM 3483 N N . ARG A 1 462 ? -18.765 9.876 33.671 1.00 36.09 462 ARG A N 1
ATOM 3484 C CA . ARG A 1 462 ? -17.769 10.449 34.588 1.00 36.09 462 ARG A CA 1
ATOM 3485 C C . ARG A 1 462 ? -17.291 9.393 35.600 1.00 36.09 462 ARG A C 1
ATOM 3487 O O . ARG A 1 462 ? -17.999 9.076 36.553 1.00 36.09 462 ARG A O 1
ATOM 3494 N N . ARG A 1 463 ? -16.080 8.874 35.419 1.00 41.62 463 ARG A N 1
ATOM 3495 C CA . ARG A 1 463 ? -15.243 8.384 36.515 1.00 41.62 463 ARG A CA 1
ATOM 3496 C C . ARG A 1 463 ? -13.895 9.066 36.359 1.00 41.62 463 ARG A C 1
ATOM 3498 O O . ARG A 1 463 ? -13.227 8.887 35.348 1.00 41.62 463 ARG A O 1
ATOM 3505 N N . ASP A 1 464 ? -13.579 9.911 37.335 1.00 36.78 464 ASP A N 1
ATOM 3506 C CA . ASP A 1 464 ? -12.317 10.634 37.453 1.00 36.78 464 ASP A CA 1
ATOM 3507 C C . ASP A 1 464 ? -11.130 9.696 37.213 1.00 36.78 464 ASP A C 1
ATOM 3509 O O . ASP A 1 464 ? -10.903 8.758 37.978 1.00 36.78 464 ASP A O 1
ATOM 3513 N N . TYR A 1 465 ? -10.338 9.980 36.182 1.00 34.19 465 TYR A N 1
ATOM 3514 C CA . TYR A 1 465 ? -8.931 9.603 36.191 1.00 34.19 465 TYR A CA 1
ATOM 3515 C C . TYR A 1 465 ? -8.168 10.720 36.908 1.00 34.19 465 TYR A C 1
ATOM 3517 O O . TYR A 1 465 ? -8.316 11.889 36.535 1.00 34.19 465 TYR A O 1
ATOM 3525 N N . PRO A 1 466 ? -7.342 10.412 37.923 1.00 34.56 466 PRO A N 1
ATOM 3526 C CA . PRO A 1 466 ? -6.568 11.439 38.595 1.00 34.56 466 PRO A CA 1
ATOM 3527 C C . PRO A 1 466 ? -5.599 12.067 37.589 1.00 34.56 466 PRO A C 1
ATOM 3529 O O . PRO A 1 466 ? -4.736 11.394 37.019 1.00 34.56 466 PRO A O 1
ATOM 3532 N N . ARG A 1 467 ? -5.741 13.379 37.368 1.00 35.19 467 ARG A N 1
ATOM 3533 C CA . ARG A 1 467 ? -4.736 14.187 36.669 1.00 35.19 467 ARG A CA 1
ATOM 3534 C C . ARG A 1 467 ? -3.386 13.957 37.352 1.00 35.19 467 ARG A C 1
ATOM 3536 O O . ARG A 1 467 ? -3.219 14.328 38.512 1.00 35.19 467 ARG A O 1
ATOM 3543 N N . ARG A 1 468 ? -2.404 13.394 36.641 1.00 36.56 468 ARG A N 1
ATOM 3544 C CA . ARG A 1 468 ? -1.000 13.478 37.071 1.00 36.56 468 ARG A CA 1
ATOM 3545 C C . ARG A 1 468 ? -0.589 14.951 37.057 1.00 36.56 468 ARG A C 1
ATOM 3547 O O . ARG A 1 468 ? -0.440 15.538 35.988 1.00 36.56 468 ARG A O 1
ATOM 3554 N N . GLY A 1 469 ? -0.452 15.540 38.244 1.00 31.33 469 GLY A N 1
ATOM 3555 C CA . GLY A 1 469 ? 0.220 16.823 38.445 1.00 31.33 469 GLY A CA 1
ATOM 3556 C C . GLY A 1 469 ? 1.730 16.714 38.182 1.00 31.33 469 GLY A C 1
ATOM 3557 O O . GLY A 1 469 ? 2.265 15.601 38.132 1.00 31.33 469 GLY A O 1
ATOM 3558 N N . PRO A 1 470 ? 2.422 17.846 37.966 1.00 32.19 470 PRO A N 1
ATOM 3559 C CA . PRO A 1 470 ? 3.842 17.856 37.648 1.00 32.19 470 PRO A CA 1
ATOM 3560 C C . PRO A 1 470 ? 4.686 17.458 38.865 1.00 32.19 470 PRO A C 1
ATOM 3562 O O . PRO A 1 470 ? 4.313 17.701 40.010 1.00 32.19 470 PRO A O 1
ATOM 3565 N N . ALA A 1 471 ? 5.827 16.831 38.579 1.00 37.25 471 ALA A N 1
ATOM 3566 C CA . ALA A 1 471 ? 6.808 16.360 39.546 1.00 37.25 471 ALA A CA 1
ATOM 3567 C C . ALA A 1 471 ? 7.232 17.467 40.528 1.00 37.25 471 ALA A C 1
ATOM 3569 O O . ALA A 1 471 ? 7.727 18.513 40.112 1.00 37.25 471 ALA A O 1
ATOM 3570 N N . GLY A 1 472 ? 7.066 17.198 41.824 1.00 28.44 472 GLY A N 1
ATOM 3571 C CA . GLY A 1 472 ? 7.576 18.007 42.924 1.00 28.44 472 GLY A CA 1
ATOM 3572 C C . GLY A 1 472 ? 8.432 17.146 43.849 1.00 28.44 472 GLY A C 1
ATOM 3573 O O . GLY A 1 472 ? 7.928 16.202 44.447 1.00 28.44 472 GLY A O 1
ATOM 3574 N N . SER A 1 473 ? 9.730 17.460 43.873 1.00 26.25 473 SER A N 1
ATOM 3575 C CA . SER A 1 473 ? 10.650 17.410 45.022 1.00 26.25 473 SER A CA 1
ATOM 3576 C C . SER A 1 473 ? 10.386 16.366 46.119 1.00 26.25 473 SER A C 1
ATOM 3578 O O . SER A 1 473 ? 9.556 16.570 47.002 1.00 26.25 473 SER A O 1
ATOM 3580 N N . TYR A 1 474 ? 11.200 15.306 46.129 1.00 26.14 474 TYR A N 1
ATOM 3581 C CA . TYR A 1 474 ? 11.457 14.529 47.339 1.00 26.14 474 TYR A CA 1
ATOM 3582 C C . TYR A 1 474 ? 12.377 15.334 48.259 1.00 26.14 474 TYR A C 1
ATOM 3584 O O . TYR A 1 474 ? 13.562 15.492 47.971 1.00 26.14 474 TYR A O 1
ATOM 3592 N N . GLU A 1 475 ? 11.825 15.808 49.369 1.00 27.86 475 GLU A N 1
ATOM 3593 C CA . GLU A 1 475 ? 12.573 16.286 50.528 1.00 27.86 475 GLU A CA 1
ATOM 3594 C C . GLU A 1 475 ? 12.202 15.377 51.703 1.00 27.86 475 GLU A C 1
ATOM 3596 O O . GLU A 1 475 ? 11.026 15.177 52.008 1.00 27.86 475 GLU A O 1
ATOM 3601 N N . GLY A 1 476 ? 13.208 14.707 52.264 1.00 25.59 476 GLY A N 1
ATOM 3602 C CA . GLY A 1 476 ? 13.033 13.653 53.258 1.00 25.59 476 GLY A CA 1
ATOM 3603 C C . GLY A 1 476 ? 12.973 14.164 54.695 1.00 25.59 476 GLY A C 1
ATOM 3604 O O . GLY A 1 476 ? 13.640 15.139 55.025 1.00 25.59 476 GLY A O 1
ATOM 3605 N N . ARG A 1 477 ? 12.217 13.444 55.534 1.00 24.91 477 ARG A N 1
ATOM 3606 C CA . ARG A 1 477 ? 12.315 13.252 57.004 1.00 24.91 477 ARG A CA 1
ATOM 3607 C C . ARG A 1 477 ? 11.048 12.463 57.402 1.00 24.91 477 ARG A C 1
ATOM 3609 O O . ARG A 1 477 ? 9.989 12.819 56.911 1.00 24.91 477 ARG A O 1
ATOM 3616 N N . GLY A 1 478 ? 10.992 11.415 58.214 1.00 24.38 478 GLY A N 1
ATOM 3617 C CA . GLY A 1 478 ? 11.905 10.635 59.043 1.00 24.38 478 GLY A CA 1
ATOM 3618 C C . GLY A 1 478 ? 11.053 9.572 59.781 1.00 24.38 478 GLY A C 1
ATOM 3619 O O . GLY A 1 478 ? 9.851 9.494 59.547 1.00 24.38 478 GLY A O 1
ATOM 3620 N N . GLU A 1 479 ? 11.697 8.831 60.686 1.00 27.59 479 GLU A N 1
ATOM 3621 C CA . GLU A 1 479 ? 11.127 8.017 61.786 1.00 27.59 479 GLU A CA 1
ATOM 3622 C C . GLU A 1 479 ? 10.774 6.532 61.534 1.00 27.59 479 GLU A C 1
ATOM 3624 O O . GLU A 1 479 ? 9.714 6.148 61.052 1.00 27.59 479 GLU A O 1
ATOM 3629 N N . GLU A 1 480 ? 11.772 5.706 61.876 1.00 25.52 480 GLU A N 1
ATOM 3630 C CA . GLU A 1 480 ? 11.761 4.576 62.824 1.00 25.52 480 GLU A CA 1
ATOM 3631 C C . GLU A 1 480 ? 10.427 3.926 63.245 1.00 25.52 480 GLU A C 1
ATOM 3633 O O . GLU A 1 480 ? 9.523 4.561 63.775 1.00 25.52 480 GLU A O 1
ATOM 3638 N N . GLY A 1 481 ? 10.395 2.589 63.174 1.00 26.58 481 GLY A N 1
ATOM 3639 C CA . GLY A 1 481 ? 9.397 1.762 63.853 1.00 26.58 481 GLY A CA 1
ATOM 3640 C C . GLY A 1 481 ? 9.584 0.270 63.576 1.00 26.58 481 GLY A C 1
ATOM 3641 O O . GLY A 1 481 ? 9.298 -0.212 62.488 1.00 26.58 481 GLY A O 1
ATOM 3642 N N . GLN A 1 482 ? 10.109 -0.441 64.569 1.00 24.25 482 GLN A N 1
ATOM 3643 C CA . GLN A 1 482 ? 10.466 -1.863 64.603 1.00 24.25 482 GLN A CA 1
ATOM 3644 C C . GLN A 1 482 ? 9.271 -2.825 64.438 1.00 24.25 482 GLN A C 1
ATOM 3646 O O . GLN A 1 482 ? 8.159 -2.506 64.849 1.00 24.25 482 GLN A O 1
ATOM 3651 N N . GLY A 1 483 ? 9.538 -4.063 63.989 1.00 25.98 483 GLY A N 1
ATOM 3652 C CA . GLY A 1 483 ? 8.677 -5.216 64.299 1.00 25.98 483 GLY A CA 1
ATOM 3653 C C . GLY A 1 483 ? 8.729 -6.397 63.320 1.00 25.98 483 GLY A C 1
ATOM 3654 O O . GLY A 1 483 ? 8.105 -6.346 62.270 1.00 25.98 483 GLY A O 1
ATOM 3655 N N . SER A 1 484 ? 9.457 -7.451 63.717 1.00 24.72 484 SER A N 1
ATOM 3656 C CA . SER A 1 484 ? 9.307 -8.906 63.459 1.00 24.72 484 SER A CA 1
ATOM 3657 C C . SER A 1 484 ? 8.013 -9.420 62.799 1.00 24.72 484 SER A C 1
ATOM 3659 O O . SER A 1 484 ? 6.956 -8.845 62.991 1.00 24.72 484 SER A O 1
ATOM 3661 N N . ALA A 1 485 ? 7.894 -10.623 62.229 1.00 25.42 485 ALA A N 1
ATOM 3662 C CA . ALA A 1 485 ? 8.734 -11.719 61.729 1.00 25.42 485 ALA A CA 1
ATOM 3663 C C . ALA A 1 485 ? 7.740 -12.836 61.288 1.00 25.42 485 ALA A C 1
ATOM 3665 O O . ALA A 1 485 ? 6.583 -12.814 61.701 1.00 25.42 485 ALA A O 1
ATOM 3666 N N . THR A 1 486 ? 8.231 -13.862 60.572 1.00 26.80 486 THR A N 1
ATOM 3667 C CA . THR A 1 486 ? 7.655 -15.227 60.366 1.00 26.80 486 THR A CA 1
ATOM 3668 C C . THR A 1 486 ? 6.571 -15.389 59.274 1.00 26.80 486 THR A C 1
ATOM 3670 O O . THR A 1 486 ? 5.555 -14.711 59.291 1.00 26.80 486 THR A O 1
ATOM 3673 N N . HIS A 1 487 ? 6.881 -16.083 58.157 1.00 24.84 487 HIS A N 1
ATOM 3674 C CA . HIS A 1 487 ? 6.657 -17.530 57.858 1.00 24.84 487 HIS A CA 1
ATOM 3675 C C . HIS A 1 487 ? 5.150 -17.896 57.818 1.00 24.84 487 HIS A C 1
ATOM 3677 O O . HIS A 1 487 ? 4.425 -17.517 58.718 1.00 24.84 487 HIS A O 1
ATOM 3683 N N . SER A 1 488 ? 4.558 -18.629 56.865 1.00 23.45 488 SER A N 1
ATOM 3684 C CA . SER A 1 488 ? 5.040 -19.651 55.925 1.00 23.45 488 SER A CA 1
ATOM 3685 C C . SER A 1 488 ? 3.870 -20.188 55.061 1.00 23.45 488 SER A C 1
ATOM 3687 O O . SER A 1 488 ? 2.739 -20.247 55.526 1.00 23.45 488 SER A O 1
ATOM 3689 N N . THR A 1 489 ? 4.210 -20.705 53.871 1.00 25.55 489 THR A N 1
ATOM 3690 C CA . THR A 1 489 ? 3.648 -21.903 53.187 1.00 25.55 489 THR A CA 1
ATOM 3691 C C . THR A 1 489 ? 2.190 -21.972 52.691 1.00 25.55 489 THR A C 1
ATOM 3693 O O . THR A 1 489 ? 1.240 -22.123 53.449 1.00 25.55 489 THR A O 1
ATOM 3696 N N . SER A 1 490 ? 2.078 -22.081 51.361 1.00 24.19 490 SER A N 1
ATOM 3697 C CA . SER A 1 490 ? 1.081 -22.848 50.586 1.00 24.19 490 SER A CA 1
ATOM 3698 C C . SER A 1 490 ? 1.171 -24.372 50.847 1.00 24.19 490 SER A C 1
ATOM 3700 O O . SER A 1 490 ? 2.249 -24.812 51.259 1.00 24.19 490 SER A O 1
ATOM 3702 N N . PRO A 1 491 ? 0.152 -25.211 50.529 1.00 35.31 491 PRO A N 1
ATOM 3703 C CA . PRO A 1 491 ? 0.067 -25.784 49.170 1.00 35.31 491 PRO A CA 1
ATOM 3704 C C . PRO A 1 491 ? -1.346 -26.152 48.626 1.00 35.31 491 PRO A C 1
ATOM 3706 O O . PRO A 1 491 ? -2.361 -26.160 49.308 1.00 35.31 491 PRO A O 1
ATOM 3709 N N . SER A 1 492 ? -1.314 -26.479 47.333 1.00 24.88 492 SER A N 1
ATOM 3710 C CA . SER A 1 492 ? -2.261 -27.018 46.334 1.00 24.88 492 SER A CA 1
ATOM 3711 C C . SER A 1 492 ? -3.128 -28.265 46.635 1.00 24.88 492 SER A C 1
ATOM 3713 O O . SER A 1 492 ? -2.638 -29.188 47.279 1.00 24.88 492 SER A O 1
ATOM 3715 N N . ARG A 1 493 ? -4.307 -28.373 45.972 1.00 26.45 493 ARG A N 1
ATOM 3716 C CA . ARG A 1 493 ? -4.868 -29.539 45.199 1.00 26.45 493 ARG A CA 1
ATOM 3717 C C . ARG A 1 493 ? -6.318 -29.242 44.736 1.00 26.45 493 ARG A C 1
ATOM 3719 O O . ARG A 1 493 ? -7.107 -28.764 45.534 1.00 26.45 493 ARG A O 1
ATOM 3726 N N . GLN A 1 494 ? -6.644 -29.238 43.435 1.00 25.62 494 GLN A N 1
ATOM 3727 C CA . GLN A 1 494 ? -7.116 -30.337 42.550 1.00 25.62 494 GLN A CA 1
ATOM 3728 C C . GLN A 1 494 ? -8.518 -30.938 42.839 1.00 25.62 494 GLN A C 1
ATOM 3730 O O . GLN A 1 494 ? -8.700 -31.635 43.824 1.00 25.62 494 GLN A O 1
ATOM 3735 N N . GLN A 1 495 ? -9.430 -30.689 41.878 1.00 25.22 495 GLN A N 1
ATOM 3736 C CA . GLN A 1 495 ? -10.438 -31.564 41.226 1.00 25.22 495 GLN A CA 1
ATOM 3737 C C . GLN A 1 495 ? -11.322 -32.534 42.043 1.00 25.22 495 GLN A C 1
ATOM 3739 O O . GLN A 1 495 ? -10.811 -33.472 42.635 1.00 25.22 495 GLN A O 1
ATOM 3744 N N . LEU A 1 496 ? -12.652 -32.423 41.861 1.00 26.22 496 LEU A N 1
ATOM 3745 C CA . LEU A 1 496 ? -13.594 -33.498 41.449 1.00 26.22 496 LEU A CA 1
ATOM 3746 C C . LEU A 1 496 ? -14.989 -32.863 41.195 1.00 26.22 496 LEU A C 1
ATOM 3748 O O . LEU A 1 496 ? -15.476 -32.109 42.026 1.00 26.22 496 LEU A O 1
ATOM 3752 N N . ALA A 1 497 ? -15.501 -32.890 39.961 1.00 27.22 497 ALA A N 1
ATOM 3753 C CA . ALA A 1 497 ? -16.502 -33.830 39.425 1.00 27.22 497 ALA A CA 1
ATOM 3754 C C . ALA A 1 497 ? -17.962 -33.527 39.831 1.00 27.22 497 ALA A C 1
ATOM 3756 O O . ALA A 1 497 ? -18.339 -33.558 40.997 1.00 27.22 497 ALA A O 1
ATOM 3757 N N . ALA A 1 498 ? -18.752 -33.229 38.797 1.00 25.75 498 ALA A N 1
ATOM 3758 C CA . ALA A 1 498 ? -20.173 -32.917 38.806 1.00 25.75 498 ALA A CA 1
ATOM 3759 C C . ALA A 1 498 ? -21.045 -34.171 38.986 1.00 25.75 498 ALA A C 1
ATOM 3761 O O . ALA A 1 498 ? -20.665 -35.260 38.558 1.00 25.75 498 ALA A O 1
ATOM 3762 N N . HIS A 1 499 ? -22.236 -33.977 39.556 1.00 26.36 499 HIS A N 1
ATOM 3763 C CA . HIS A 1 499 ? -23.312 -34.961 39.602 1.00 26.36 499 HIS A CA 1
ATOM 3764 C C . HIS A 1 499 ? -24.636 -34.303 39.177 1.00 26.36 499 HIS A C 1
ATOM 3766 O O . HIS A 1 499 ? -24.874 -33.129 39.464 1.00 26.36 499 HIS A O 1
ATOM 3772 N N . ASP A 1 500 ? -25.433 -35.095 38.464 1.00 24.75 500 ASP A N 1
ATOM 3773 C CA . ASP A 1 500 ? -26.759 -34.864 37.878 1.00 24.75 500 ASP A CA 1
ATOM 3774 C C . ASP A 1 500 ? -27.808 -34.169 38.770 1.00 24.75 500 ASP A C 1
ATOM 3776 O O . ASP A 1 500 ? -27.775 -34.297 39.992 1.00 24.75 500 ASP A O 1
ATOM 3780 N N . VAL A 1 501 ? -28.826 -33.554 38.138 1.00 28.59 501 VAL A N 1
ATOM 3781 C CA . VAL A 1 501 ? -30.234 -34.047 38.091 1.00 28.59 501 VAL A CA 1
ATOM 3782 C C . VAL A 1 501 ? -31.221 -32.939 37.645 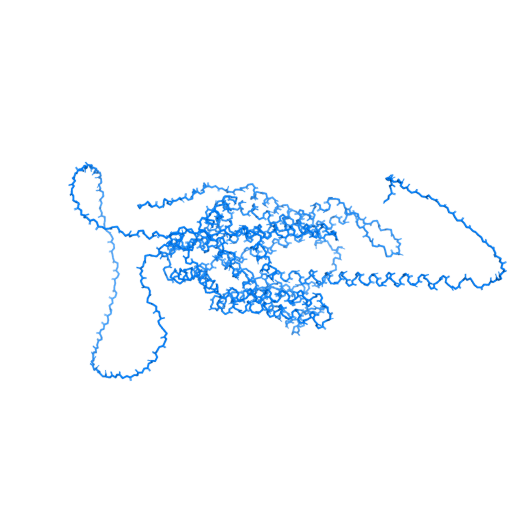1.00 28.59 501 VAL A C 1
ATOM 3784 O O . VAL A 1 501 ? -31.250 -31.861 38.224 1.00 28.59 501 VAL A O 1
ATOM 3787 N N . GLY A 1 502 ? -32.078 -33.284 36.664 1.00 24.62 502 GLY A N 1
ATOM 3788 C CA . GLY A 1 502 ? -33.530 -32.977 36.569 1.00 24.62 502 GLY A CA 1
ATOM 3789 C C . GLY A 1 502 ? -33.963 -31.521 36.317 1.00 24.62 502 GLY A C 1
ATOM 3790 O O . GLY A 1 502 ? -33.780 -30.659 37.159 1.00 24.62 502 GLY A O 1
ATOM 3791 N N . ALA A 1 503 ? -34.495 -31.132 35.153 1.00 24.12 503 ALA A N 1
ATOM 3792 C CA . ALA A 1 503 ? -35.807 -31.462 34.560 1.00 24.12 503 ALA A CA 1
ATOM 3793 C C . ALA A 1 503 ? -37.042 -30.980 35.362 1.00 24.12 503 ALA A C 1
ATOM 3795 O O . ALA A 1 503 ? -37.342 -31.540 36.407 1.00 24.12 503 ALA A O 1
ATOM 3796 N N . HIS A 1 504 ? -37.766 -29.998 34.792 1.00 25.25 504 HIS A N 1
ATOM 3797 C CA . HIS A 1 504 ? -39.234 -29.762 34.740 1.00 25.25 504 HIS A CA 1
ATOM 3798 C C . HIS A 1 504 ? -39.539 -28.243 34.756 1.00 25.25 504 HIS A C 1
ATOM 3800 O O . HIS A 1 504 ? -39.116 -27.531 35.651 1.00 25.25 504 HIS A O 1
ATOM 3806 N N . HIS A 1 505 ? -40.025 -27.636 33.667 1.00 24.41 505 HIS A N 1
ATOM 3807 C CA . HIS A 1 505 ? -41.402 -27.566 33.135 1.00 24.41 505 HIS A CA 1
ATOM 3808 C C . HIS A 1 505 ? -42.294 -26.455 33.740 1.00 24.41 505 HIS A C 1
ATOM 3810 O O . HIS A 1 505 ? -42.745 -26.567 34.867 1.00 24.41 505 HIS A O 1
ATOM 3816 N N . ARG A 1 506 ? -42.666 -25.520 32.842 1.00 24.53 506 ARG A N 1
ATOM 3817 C CA . ARG A 1 506 ? -43.988 -24.876 32.620 1.00 24.53 506 ARG A CA 1
ATOM 3818 C C . ARG A 1 506 ? -44.582 -23.864 33.620 1.00 24.53 506 ARG A C 1
ATOM 3820 O O . ARG A 1 506 ? -44.772 -24.161 34.784 1.00 24.53 506 ARG A O 1
ATOM 3827 N N . GLY A 1 507 ? -45.113 -22.795 33.001 1.00 24.00 507 GLY A N 1
ATOM 3828 C CA . GLY A 1 507 ? -46.267 -21.985 33.434 1.00 24.00 507 GLY A CA 1
ATOM 3829 C C . GLY A 1 507 ? -45.874 -20.844 34.371 1.00 24.00 507 GLY A C 1
ATOM 3830 O O . GLY A 1 507 ? -45.285 -21.102 35.402 1.00 24.00 507 GLY A O 1
ATOM 3831 N N . GLY A 1 508 ? -46.067 -19.557 34.088 1.00 23.48 508 GLY A N 1
ATOM 3832 C CA . GLY A 1 508 ? -47.067 -18.904 33.252 1.00 23.48 508 GLY A CA 1
ATOM 3833 C C . GLY A 1 508 ? -48.160 -18.347 34.154 1.00 23.48 508 GLY A C 1
ATOM 3834 O O . GLY A 1 508 ? -49.050 -19.105 34.491 1.00 23.48 508 GLY A O 1
ATOM 3835 N N . GLU A 1 509 ? -48.104 -17.060 34.511 1.00 25.42 509 GLU A N 1
ATOM 3836 C CA . GLU A 1 509 ? -49.295 -16.290 34.894 1.00 25.42 509 GLU A CA 1
ATOM 3837 C C . GLU A 1 509 ? -49.030 -14.775 34.868 1.00 25.42 509 GLU A C 1
ATOM 3839 O O . GLU A 1 509 ? -47.980 -14.287 35.284 1.00 25.42 509 GLU A O 1
ATOM 3844 N N . GLN A 1 510 ? -49.995 -14.059 34.291 1.00 25.28 510 GLN A N 1
ATOM 3845 C CA . GLN A 1 510 ? -50.137 -12.605 34.207 1.00 25.28 510 GLN A CA 1
ATOM 3846 C C . GLN A 1 510 ? -51.020 -12.119 35.364 1.00 25.28 510 GLN A C 1
ATOM 3848 O O . GLN A 1 510 ? -51.997 -12.794 35.651 1.00 25.28 510 GLN A O 1
ATOM 3853 N N . LEU A 1 511 ? -50.760 -10.927 35.920 1.00 25.14 511 LEU A N 1
ATOM 3854 C CA . LEU A 1 511 ? -51.724 -10.012 36.582 1.00 25.14 511 LEU A CA 1
ATOM 3855 C C . LEU A 1 511 ? -51.004 -8.650 36.775 1.00 25.14 511 LEU A C 1
ATOM 3857 O O . LEU A 1 511 ? -49.915 -8.619 37.338 1.00 25.14 511 LEU A O 1
ATOM 3861 N N . ALA A 1 512 ? -51.356 -7.576 36.048 1.00 24.56 512 ALA A N 1
ATOM 3862 C CA . ALA A 1 512 ? -52.389 -6.556 36.348 1.00 24.56 512 ALA A CA 1
ATOM 3863 C C . ALA A 1 512 ? -52.145 -5.830 37.698 1.00 24.56 512 ALA A C 1
ATOM 3865 O O . ALA A 1 512 ? -52.285 -6.445 38.744 1.00 24.56 512 ALA A O 1
ATOM 3866 N N . VAL A 1 513 ? -51.507 -4.644 37.693 1.00 25.45 513 VAL A N 1
ATOM 3867 C CA . VAL A 1 513 ? -52.093 -3.273 37.800 1.00 25.45 513 VAL A CA 1
ATOM 3868 C C . VAL A 1 513 ? -52.840 -3.029 39.120 1.00 25.45 513 VAL A C 1
ATOM 3870 O O . VAL A 1 513 ? -53.882 -3.642 39.309 1.00 25.45 513 VAL A O 1
ATOM 3873 N N . ASP A 1 514 ? -52.332 -2.140 39.996 1.00 25.83 514 ASP A N 1
ATOM 3874 C CA . ASP A 1 514 ? -52.871 -0.781 40.283 1.00 25.83 514 ASP A CA 1
ATOM 3875 C C . ASP A 1 514 ? -51.970 -0.011 41.317 1.00 25.83 514 ASP A C 1
ATOM 3877 O O . ASP A 1 514 ? -50.892 -0.536 41.612 1.00 25.83 514 ASP A O 1
ATOM 3881 N N . PRO A 1 515 ? -52.249 1.235 41.790 1.00 40.50 515 PRO A N 1
ATOM 3882 C CA . PRO A 1 515 ? -51.378 2.396 41.553 1.00 40.50 515 PRO A CA 1
ATOM 3883 C C . PRO A 1 515 ? -50.921 3.141 42.843 1.00 40.50 515 PRO A C 1
ATOM 3885 O O . PRO A 1 515 ? -51.027 2.634 43.953 1.00 40.50 515 PRO A O 1
ATOM 3888 N N . ASP A 1 516 ? -50.446 4.379 42.655 1.00 25.86 516 ASP A N 1
ATOM 3889 C CA . ASP A 1 516 ? -50.147 5.447 43.628 1.00 25.86 516 ASP A CA 1
ATOM 3890 C C . ASP A 1 516 ? -48.793 5.470 44.358 1.00 25.86 516 ASP A C 1
ATOM 3892 O O . ASP A 1 516 ? -48.367 4.557 45.057 1.00 25.86 516 ASP A O 1
ATOM 3896 N N . GLY A 1 517 ? -48.126 6.623 44.223 1.00 25.92 517 GLY A N 1
ATOM 3897 C CA . GLY A 1 517 ? -46.887 6.963 44.917 1.00 25.92 517 GLY A CA 1
ATOM 3898 C C . GLY A 1 517 ? -46.158 8.138 44.270 1.00 25.92 517 GLY A C 1
ATOM 3899 O O . GLY A 1 517 ? -45.068 7.977 43.728 1.00 25.92 517 GLY A O 1
ATOM 3900 N N . GLY A 1 518 ? -46.776 9.322 44.275 1.00 23.48 518 GLY A N 1
ATOM 3901 C CA . GLY A 1 518 ? -46.140 10.554 43.813 1.00 23.48 518 GLY A CA 1
ATOM 3902 C C . GLY A 1 518 ? -44.964 10.976 44.699 1.00 23.48 518 GLY A C 1
ATOM 3903 O O . GLY A 1 518 ? -45.046 10.898 45.920 1.00 23.48 518 GLY A O 1
ATOM 3904 N N . LEU A 1 519 ? -43.898 11.488 44.077 1.00 27.22 519 LEU A N 1
ATOM 3905 C CA . LEU A 1 519 ? -42.897 12.333 44.728 1.00 27.22 519 LEU A CA 1
ATOM 3906 C C . LEU A 1 519 ? -42.350 13.370 43.738 1.00 27.22 519 LEU A C 1
ATOM 3908 O O . LEU A 1 519 ? -42.142 13.115 42.553 1.00 27.22 519 LEU A O 1
ATOM 3912 N N . ASP A 1 520 ? -42.214 14.575 44.275 1.00 24.81 520 ASP A N 1
ATOM 3913 C CA . ASP A 1 520 ? -42.211 15.875 43.619 1.00 24.81 520 ASP A CA 1
ATOM 3914 C C . ASP A 1 520 ? -40.813 16.298 43.107 1.00 24.81 520 ASP A C 1
ATOM 3916 O O . ASP A 1 520 ? -39.797 16.062 43.755 1.00 24.81 520 ASP A O 1
ATOM 3920 N N . LYS A 1 521 ? -40.818 16.986 41.954 1.00 25.00 521 LYS A N 1
ATOM 3921 C CA . LYS A 1 521 ? -39.900 18.036 41.444 1.00 25.00 521 LYS A CA 1
ATOM 3922 C C . LYS A 1 521 ? -38.374 17.932 41.657 1.00 25.00 521 LYS A C 1
ATOM 3924 O O . LYS A 1 521 ? -37.865 18.109 42.758 1.00 25.00 521 LYS A O 1
ATOM 3929 N N . ARG A 1 522 ? -37.641 18.048 40.535 1.00 23.28 522 ARG A N 1
ATOM 3930 C CA . ARG A 1 522 ? -36.998 19.316 40.082 1.00 23.28 522 ARG A CA 1
ATOM 3931 C C . ARG A 1 522 ? -36.432 19.194 38.644 1.00 23.28 522 ARG A C 1
ATOM 3933 O O . ARG A 1 522 ? -35.734 18.225 38.363 1.00 23.28 522 ARG A O 1
ATOM 3940 N N . PRO A 1 523 ? -36.684 20.165 37.741 1.00 28.39 523 PRO A N 1
ATOM 3941 C CA . PRO A 1 523 ? -36.119 20.189 36.389 1.00 28.39 523 PRO A CA 1
ATOM 3942 C C . PRO A 1 523 ? -34.772 20.938 36.340 1.00 28.39 523 PRO A C 1
ATOM 3944 O O . PRO A 1 523 ? -34.662 22.064 36.826 1.00 28.39 523 PRO A O 1
ATOM 3947 N N . CYS A 1 524 ? -33.749 20.336 35.725 1.00 25.89 524 CYS A N 1
ATOM 3948 C CA . CYS A 1 524 ? -32.499 21.025 35.390 1.00 25.89 524 CYS A CA 1
ATOM 3949 C C . CYS A 1 524 ? -32.704 21.936 34.171 1.00 25.89 524 CYS A C 1
ATOM 3951 O O . CYS A 1 524 ? -33.274 21.533 33.158 1.00 25.89 524 CYS A O 1
ATOM 3953 N N . GLY A 1 525 ? -32.268 23.187 34.322 1.00 24.52 525 GLY A N 1
ATOM 3954 C CA . GLY A 1 525 ? -32.605 24.312 33.463 1.00 24.52 525 GLY A CA 1
ATOM 3955 C C . GLY A 1 525 ? -32.084 24.230 32.029 1.00 24.52 525 GLY A C 1
ATOM 3956 O O . GLY A 1 525 ? -30.931 23.894 31.769 1.00 24.52 525 GLY A O 1
ATOM 3957 N N . LEU A 1 526 ? -32.955 24.655 31.111 1.00 26.05 526 LEU A N 1
ATOM 3958 C CA . LEU A 1 526 ? -32.579 25.193 29.812 1.00 26.05 526 LEU A CA 1
ATOM 3959 C C . LEU A 1 526 ? -31.888 26.546 30.019 1.00 26.05 526 LEU A C 1
ATOM 3961 O O . LEU A 1 526 ? -32.531 27.511 30.436 1.00 26.05 526 LEU A O 1
ATOM 3965 N N . HIS A 1 527 ? -30.617 26.653 29.637 1.00 24.52 527 HIS A N 1
ATOM 3966 C CA . HIS A 1 527 ? -30.054 27.953 29.293 1.00 24.52 527 HIS A CA 1
ATOM 3967 C C . HIS A 1 527 ? -30.421 28.283 27.845 1.00 24.52 527 HIS A C 1
ATOM 3969 O O . HIS A 1 527 ? -29.894 27.723 26.888 1.00 24.52 527 HIS A O 1
ATOM 3975 N N . ARG A 1 528 ? -31.366 29.212 27.716 1.00 23.59 528 ARG A N 1
ATOM 3976 C CA . ARG A 1 528 ? -31.688 29.947 26.495 1.00 23.59 528 ARG A CA 1
ATOM 3977 C C . ARG A 1 528 ? -30.507 30.881 26.211 1.00 23.59 528 ARG A C 1
ATOM 3979 O O . ARG A 1 528 ? -30.310 31.841 26.954 1.00 23.59 528 ARG A O 1
ATOM 3986 N N . VAL A 1 529 ? -29.712 30.600 25.180 1.00 25.44 529 VAL A N 1
ATOM 3987 C CA . VAL A 1 529 ? -28.789 31.588 24.604 1.00 25.44 529 VAL A CA 1
ATOM 3988 C C . VAL A 1 529 ? -29.353 32.024 23.262 1.00 25.44 529 VAL A C 1
ATOM 3990 O O . VAL A 1 529 ? -29.807 31.226 22.453 1.00 25.44 529 VAL A O 1
ATOM 3993 N N . ASN A 1 530 ? -29.406 33.340 23.155 1.00 23.94 530 ASN A N 1
ATOM 3994 C CA . ASN A 1 530 ? -30.135 34.164 22.219 1.00 23.94 530 ASN A CA 1
ATOM 3995 C C . ASN A 1 530 ? -29.573 34.057 20.794 1.00 23.94 530 ASN A C 1
ATOM 3997 O O . ASN A 1 530 ? -28.355 34.070 20.604 1.00 23.94 530 ASN A O 1
ATOM 4001 N N . ASP A 1 531 ? -30.472 34.036 19.813 1.00 25.86 531 ASP A N 1
ATOM 4002 C CA . ASP A 1 531 ? -30.171 34.180 18.393 1.00 25.86 531 ASP A CA 1
ATOM 4003 C C . ASP A 1 531 ? -29.472 35.516 18.108 1.00 25.86 531 ASP A C 1
ATOM 4005 O O . ASP A 1 531 ? -30.037 36.594 18.304 1.00 25.86 531 ASP A O 1
ATOM 4009 N N . ARG A 1 532 ? -28.258 35.445 17.555 1.00 24.11 532 ARG A N 1
ATOM 4010 C CA . ARG A 1 532 ? -27.733 36.442 16.613 1.00 24.11 532 ARG A CA 1
ATOM 4011 C C . ARG A 1 532 ? -26.892 35.732 15.558 1.00 24.11 532 ARG A C 1
ATOM 4013 O O . ARG A 1 532 ? -25.758 35.337 15.813 1.00 24.11 532 ARG A O 1
ATOM 4020 N N . HIS A 1 533 ? -27.442 35.615 14.352 1.00 25.42 533 HIS A N 1
ATOM 4021 C CA . HIS A 1 533 ? -26.646 35.417 13.143 1.00 25.42 533 HIS A CA 1
ATOM 4022 C C . HIS A 1 533 ? -25.634 36.568 12.981 1.00 25.42 533 HIS A C 1
ATOM 4024 O O . HIS A 1 533 ? -25.915 37.709 13.358 1.00 25.42 533 HIS A O 1
ATOM 4030 N N . PRO A 1 534 ? -24.479 36.290 12.358 1.00 26.59 534 PRO A N 1
ATOM 4031 C CA . PRO A 1 534 ? -24.384 36.709 10.967 1.00 26.59 534 PRO A CA 1
ATOM 4032 C C . PRO A 1 534 ? -23.807 35.633 10.039 1.00 26.59 534 PRO A C 1
ATOM 4034 O O . PRO A 1 534 ? -23.042 34.751 10.418 1.00 26.59 534 PRO A O 1
ATOM 4037 N N . HIS A 1 535 ? -24.225 35.750 8.784 1.00 27.38 535 HIS A N 1
ATOM 4038 C CA . HIS A 1 535 ? -23.713 35.096 7.589 1.00 27.38 535 HIS A CA 1
ATOM 4039 C C . HIS A 1 535 ? -22.185 34.902 7.573 1.00 27.38 535 HIS A C 1
ATOM 4041 O O . HIS A 1 535 ? -21.461 35.845 7.872 1.00 27.38 535 HIS A O 1
ATOM 4047 N N . LEU A 1 536 ? -21.730 33.721 7.115 1.00 25.97 536 LEU A N 1
ATOM 4048 C CA . LEU A 1 536 ? -20.580 33.460 6.215 1.00 25.97 536 LEU A CA 1
ATOM 4049 C C . LEU A 1 536 ? -19.885 32.121 6.538 1.00 25.97 536 LEU A C 1
ATOM 4051 O O . LEU A 1 536 ? -19.038 32.044 7.420 1.00 25.97 536 LEU A O 1
ATOM 4055 N N . ARG A 1 537 ? -20.128 31.094 5.715 1.00 28.16 537 ARG A N 1
ATOM 4056 C CA . ARG A 1 537 ? -19.103 30.534 4.807 1.00 28.16 537 ARG A CA 1
ATOM 4057 C C . ARG A 1 537 ? -19.723 29.473 3.894 1.00 28.16 537 ARG A C 1
ATOM 4059 O O . ARG A 1 537 ? -19.943 28.333 4.281 1.00 28.16 537 ARG A O 1
ATOM 4066 N N . ARG A 1 538 ? -19.950 29.916 2.654 1.00 27.94 538 ARG A N 1
ATOM 4067 C CA . ARG A 1 538 ? -19.967 29.119 1.424 1.00 27.94 538 ARG A CA 1
ATOM 4068 C C . ARG A 1 538 ? -18.815 28.106 1.395 1.00 27.94 538 ARG A C 1
ATOM 4070 O O . ARG A 1 538 ? -17.697 28.433 1.793 1.00 27.94 538 ARG A O 1
ATOM 4077 N N . ASP A 1 539 ? -19.123 26.928 0.862 1.00 30.45 539 ASP A N 1
ATOM 4078 C CA . ASP A 1 539 ? -18.264 26.068 0.043 1.00 30.45 539 ASP A CA 1
ATOM 4079 C C . ASP A 1 539 ? -16.783 25.964 0.439 1.00 30.45 539 ASP A C 1
ATOM 4081 O O . ASP A 1 539 ? -15.916 26.687 -0.050 1.00 30.45 539 ASP A O 1
ATOM 4085 N N . ARG A 1 540 ? -16.457 24.960 1.261 1.00 33.22 540 ARG A N 1
ATOM 4086 C CA . ARG A 1 540 ? -15.082 24.448 1.428 1.00 33.22 540 ARG A CA 1
ATOM 4087 C C . ARG A 1 540 ? -14.911 23.014 0.908 1.00 33.22 540 ARG A C 1
ATOM 4089 O O . ARG A 1 540 ? -14.044 22.288 1.379 1.00 33.22 540 ARG A O 1
ATOM 4096 N N . ALA A 1 541 ? -15.686 22.619 -0.098 1.00 30.61 541 ALA A N 1
ATOM 4097 C CA . ALA A 1 541 ? -15.509 21.334 -0.777 1.00 30.61 541 ALA A CA 1
ATOM 4098 C C . ALA A 1 541 ? -14.226 21.227 -1.652 1.00 30.61 541 ALA A C 1
ATOM 4100 O O . ALA A 1 541 ? -13.641 20.146 -1.677 1.00 30.61 541 ALA A O 1
ATOM 4101 N N . PRO A 1 542 ? -13.694 22.287 -2.309 1.00 26.86 542 PRO A N 1
ATOM 4102 C CA . PRO A 1 542 ? -12.534 22.111 -3.198 1.00 26.86 542 PRO A CA 1
ATOM 4103 C C . PRO A 1 542 ? -11.153 22.233 -2.518 1.00 26.86 542 PRO A C 1
ATOM 4105 O O . PRO A 1 542 ? -10.150 21.834 -3.103 1.00 26.86 542 PRO A O 1
ATOM 4108 N N . VAL A 1 543 ? -11.059 22.740 -1.280 1.00 29.31 543 VAL A N 1
ATOM 4109 C CA . VAL A 1 543 ? -9.757 22.974 -0.606 1.00 29.31 543 VAL A CA 1
ATOM 4110 C C . VAL A 1 543 ? -9.240 21.730 0.131 1.00 29.31 543 VAL A C 1
ATOM 4112 O O . VAL A 1 543 ? -8.030 21.552 0.259 1.00 29.31 543 VAL A O 1
ATOM 4115 N N . ALA A 1 544 ? -10.127 20.831 0.569 1.00 30.47 544 ALA A N 1
ATOM 4116 C CA . ALA A 1 544 ? -9.730 19.557 1.175 1.00 30.47 544 ALA A CA 1
ATOM 4117 C C . ALA A 1 544 ? -9.039 18.632 0.152 1.00 30.47 544 ALA A C 1
ATOM 4119 O O . ALA A 1 544 ? -7.986 18.081 0.445 1.00 30.47 544 ALA A O 1
ATOM 4120 N N . LEU A 1 545 ? -9.537 18.589 -1.091 1.00 32.00 545 LEU A N 1
ATOM 4121 C CA . LEU A 1 545 ? -8.947 17.837 -2.212 1.00 32.00 545 LEU A CA 1
ATOM 4122 C C . LEU A 1 545 ? -7.550 18.337 -2.633 1.00 32.00 545 LEU A C 1
ATOM 4124 O O . LEU A 1 545 ? -6.709 17.549 -3.062 1.00 32.00 545 LEU A O 1
ATOM 4128 N N . LEU A 1 546 ? -7.274 19.636 -2.480 1.00 29.64 546 LEU A N 1
ATOM 4129 C CA . LEU A 1 546 ? -5.942 20.218 -2.695 1.00 29.64 546 LEU A CA 1
ATOM 4130 C C . LEU A 1 546 ? -4.961 19.880 -1.558 1.00 29.64 546 LEU A C 1
ATOM 4132 O O . LEU A 1 546 ? -3.775 19.678 -1.819 1.00 29.64 546 LEU A O 1
ATOM 4136 N N . LYS A 1 547 ? -5.449 19.746 -0.317 1.00 31.69 547 LYS A N 1
ATOM 4137 C CA . LYS A 1 547 ? -4.634 19.335 0.839 1.00 31.69 547 LYS A CA 1
ATOM 4138 C C . LYS A 1 547 ? -4.224 17.864 0.766 1.00 31.69 547 LYS A C 1
ATOM 4140 O O . LYS A 1 547 ? -3.057 17.563 0.995 1.00 31.69 547 LYS A O 1
ATOM 4145 N N . THR A 1 548 ? -5.124 16.971 0.355 1.00 34.59 548 THR A N 1
ATOM 4146 C CA . THR A 1 548 ? -4.790 15.552 0.143 1.00 34.59 548 THR A CA 1
ATOM 4147 C C . THR A 1 548 ? -3.814 15.377 -1.024 1.00 34.59 548 THR A C 1
ATOM 4149 O O . THR A 1 548 ? -2.931 14.526 -0.965 1.00 34.59 548 THR A O 1
ATOM 4152 N N . ARG A 1 549 ? -3.894 16.238 -2.053 1.00 33.53 549 ARG A N 1
ATOM 4153 C CA . ARG A 1 549 ? -2.954 16.253 -3.184 1.00 33.53 549 ARG A CA 1
ATOM 4154 C C . ARG A 1 549 ? -1.531 16.635 -2.783 1.00 33.53 549 ARG A C 1
ATOM 4156 O O . ARG A 1 549 ? -0.624 15.947 -3.222 1.00 33.53 549 ARG A O 1
ATOM 4163 N N . ALA A 1 550 ? -1.310 17.645 -1.941 1.00 29.92 550 ALA A N 1
ATOM 4164 C CA . ALA A 1 550 ? 0.048 17.999 -1.496 1.00 29.92 550 ALA A CA 1
ATOM 4165 C C . ALA A 1 550 ? 0.711 16.875 -0.673 1.00 29.92 550 ALA A C 1
ATOM 4167 O O . ALA A 1 550 ? 1.907 16.630 -0.798 1.00 29.92 550 ALA A O 1
ATOM 4168 N N . VAL A 1 551 ? -0.085 16.146 0.112 1.00 34.34 551 VAL A N 1
ATOM 4169 C CA . VAL A 1 551 ? 0.390 15.063 0.980 1.00 34.34 551 VAL A CA 1
ATOM 4170 C C . VAL A 1 551 ? 0.657 13.767 0.192 1.00 34.34 551 VAL A C 1
ATOM 4172 O O . VAL A 1 551 ? 1.699 13.144 0.383 1.00 34.34 551 VAL A O 1
ATOM 4175 N N . TYR A 1 552 ? -0.194 13.419 -0.784 1.00 29.06 552 TYR A N 1
ATOM 4176 C CA . TYR A 1 552 ? 0.069 12.324 -1.738 1.00 29.06 552 TYR A CA 1
ATOM 4177 C C . TYR A 1 552 ? 1.209 12.642 -2.724 1.00 29.06 552 TYR A C 1
ATOM 4179 O O . TYR A 1 552 ? 1.869 11.736 -3.234 1.00 29.06 552 TYR A O 1
ATOM 4187 N N . TRP A 1 553 ? 1.465 13.926 -3.003 1.00 28.89 553 TRP A N 1
ATOM 4188 C CA . TRP A 1 553 ? 2.532 14.358 -3.908 1.00 28.89 553 TRP A CA 1
ATOM 4189 C C . TRP A 1 553 ? 3.939 14.021 -3.397 1.00 28.89 553 TRP A C 1
ATOM 4191 O O . TRP A 1 553 ? 4.819 13.775 -4.223 1.00 28.89 553 TRP A O 1
ATOM 4201 N N . VAL A 1 554 ? 4.144 13.955 -2.078 1.00 35.53 554 VAL A N 1
ATOM 4202 C CA . VAL A 1 554 ? 5.466 13.685 -1.487 1.00 35.53 554 VAL A CA 1
ATOM 4203 C C . VAL A 1 554 ? 5.775 12.184 -1.380 1.00 35.53 554 VAL A C 1
ATOM 4205 O O . VAL A 1 554 ? 6.914 11.780 -1.592 1.00 35.53 554 VAL A O 1
ATOM 4208 N N . GLY A 1 555 ? 4.776 11.329 -1.135 1.00 27.75 555 GLY A N 1
ATOM 4209 C CA . GLY A 1 555 ? 4.981 9.875 -1.004 1.00 27.75 555 GLY A CA 1
ATOM 4210 C C . GLY A 1 555 ? 5.296 9.142 -2.318 1.00 27.75 555 GLY A C 1
ATOM 4211 O O . GLY A 1 555 ? 5.917 8.084 -2.303 1.00 27.75 555 GLY A O 1
ATOM 4212 N N . ALA A 1 556 ? 4.927 9.709 -3.471 1.00 29.25 556 ALA A N 1
ATOM 4213 C CA . ALA A 1 556 ? 5.163 9.120 -4.796 1.00 29.25 556 ALA A CA 1
ATOM 4214 C C . ALA A 1 556 ? 6.542 9.470 -5.412 1.00 29.25 556 ALA A C 1
ATOM 4216 O O . ALA A 1 556 ? 6.758 9.272 -6.610 1.00 29.25 556 ALA A O 1
ATOM 4217 N N . GLY A 1 557 ? 7.474 10.010 -4.616 1.00 26.30 557 GLY A N 1
ATOM 4218 C CA . GLY A 1 557 ? 8.762 10.545 -5.081 1.00 26.30 557 GLY A CA 1
ATOM 4219 C C . GLY A 1 557 ? 9.710 9.535 -5.743 1.00 26.30 557 GLY A C 1
ATOM 4220 O O . GLY A 1 557 ? 10.509 9.929 -6.585 1.00 26.30 557 GLY A O 1
ATOM 4221 N N . ALA A 1 558 ? 9.597 8.236 -5.451 1.00 27.81 558 ALA A N 1
ATOM 4222 C CA . ALA A 1 558 ? 10.503 7.233 -6.023 1.00 27.81 558 ALA A CA 1
ATOM 4223 C C . ALA A 1 558 ? 10.204 6.903 -7.502 1.00 27.81 558 ALA A C 1
ATOM 4225 O O . ALA A 1 558 ? 11.125 6.663 -8.274 1.00 27.81 558 ALA A O 1
ATOM 4226 N N . GLY A 1 559 ? 8.935 6.951 -7.927 1.00 29.62 559 GLY A N 1
ATOM 4227 C CA . GLY A 1 559 ? 8.559 6.718 -9.330 1.00 29.62 559 GLY A CA 1
ATOM 4228 C C . GLY A 1 559 ? 8.794 7.935 -10.230 1.00 29.62 559 GLY A C 1
ATOM 4229 O O . GLY A 1 559 ? 9.083 7.788 -11.414 1.00 29.62 559 GLY A O 1
ATOM 4230 N N . ARG A 1 560 ? 8.724 9.149 -9.665 1.00 34.56 560 ARG A N 1
ATOM 4231 C CA . ARG A 1 560 ? 8.910 10.392 -10.425 1.00 34.56 560 ARG A CA 1
ATOM 4232 C C . ARG A 1 560 ? 10.354 10.847 -10.575 1.00 34.56 560 ARG A C 1
ATOM 4234 O O . ARG A 1 560 ? 10.605 11.601 -11.499 1.00 34.56 560 ARG A O 1
ATOM 4241 N N . ALA A 1 561 ? 11.300 10.369 -9.766 1.00 28.61 561 ALA A N 1
ATOM 4242 C CA . ALA A 1 561 ? 12.717 10.630 -10.030 1.00 28.61 561 ALA A CA 1
ATOM 4243 C C . ALA A 1 561 ? 13.136 10.064 -11.402 1.00 28.61 561 ALA A C 1
ATOM 4245 O O . ALA A 1 561 ? 13.841 10.731 -12.148 1.00 28.61 561 ALA A O 1
ATOM 4246 N N . CYS A 1 562 ? 12.612 8.896 -11.794 1.00 29.09 562 CYS A N 1
ATOM 4247 C CA . CYS A 1 562 ? 12.797 8.355 -13.144 1.00 29.09 562 CYS A CA 1
ATOM 4248 C C . CYS A 1 562 ? 12.038 9.163 -14.212 1.00 29.09 562 CYS A C 1
ATOM 4250 O O . CYS A 1 562 ? 12.628 9.492 -15.236 1.00 29.09 562 CYS A O 1
ATOM 4252 N N . ASP A 1 563 ? 10.777 9.547 -13.968 1.00 32.88 563 ASP A N 1
ATOM 4253 C CA . ASP A 1 563 ? 9.986 10.343 -14.927 1.00 32.88 563 ASP A CA 1
ATOM 4254 C C . ASP A 1 563 ? 10.555 11.773 -15.126 1.00 32.88 563 ASP A C 1
ATOM 4256 O O . ASP A 1 563 ? 10.538 12.285 -16.244 1.00 32.88 563 ASP A O 1
ATOM 4260 N N . GLU A 1 564 ? 11.106 12.417 -14.087 1.00 34.50 564 GLU A N 1
ATOM 4261 C CA . GLU A 1 564 ? 11.738 13.745 -14.168 1.00 34.50 564 GLU A CA 1
ATOM 4262 C C . GLU A 1 564 ? 13.153 13.690 -14.742 1.00 34.50 564 GLU A C 1
ATOM 4264 O O . GLU A 1 564 ? 13.491 14.567 -15.532 1.00 34.50 564 GLU A O 1
ATOM 4269 N N . ILE A 1 565 ? 13.954 12.660 -14.444 1.00 34.97 565 ILE A N 1
ATOM 4270 C CA . ILE A 1 565 ? 15.249 12.447 -15.115 1.00 34.97 565 ILE A CA 1
ATOM 4271 C C . ILE A 1 565 ? 15.020 12.166 -16.607 1.00 34.97 565 ILE A C 1
ATOM 4273 O O . ILE A 1 565 ? 15.722 12.726 -17.447 1.00 34.97 565 ILE A O 1
ATOM 4277 N N . CYS A 1 566 ? 13.984 11.400 -16.966 1.00 32.59 566 CYS A N 1
ATOM 4278 C CA . CYS A 1 566 ? 13.618 11.153 -18.363 1.00 32.59 566 CYS A CA 1
ATOM 4279 C C . CYS A 1 566 ? 13.053 12.417 -19.048 1.00 32.59 566 CYS A C 1
ATOM 4281 O O . CYS A 1 566 ? 13.381 12.695 -20.203 1.00 32.59 566 CYS A O 1
ATOM 4283 N N . ALA A 1 567 ? 12.278 13.244 -18.334 1.00 35.56 567 ALA A N 1
ATOM 4284 C CA . ALA A 1 567 ? 11.793 14.536 -18.831 1.00 35.56 567 ALA A CA 1
ATOM 4285 C C . ALA A 1 567 ? 12.908 15.593 -18.963 1.00 35.56 567 ALA A C 1
ATOM 4287 O O . ALA A 1 567 ? 12.872 16.396 -19.901 1.00 35.56 567 ALA A O 1
ATOM 4288 N N . LEU A 1 568 ? 13.912 15.580 -18.076 1.00 32.69 568 LEU A N 1
ATOM 4289 C CA . LEU A 1 568 ? 15.127 16.393 -18.192 1.00 32.69 568 LEU A CA 1
ATOM 4290 C C . LEU A 1 568 ? 15.952 15.950 -19.400 1.00 32.69 568 LEU A C 1
ATOM 4292 O O . LEU A 1 568 ? 16.304 16.799 -20.212 1.00 32.69 568 LEU A O 1
ATOM 4296 N N . HIS A 1 569 ? 16.140 14.644 -19.608 1.00 33.91 569 HIS A N 1
ATOM 4297 C CA . HIS A 1 569 ? 16.843 14.121 -20.783 1.00 33.91 569 HIS A CA 1
ATOM 4298 C C . 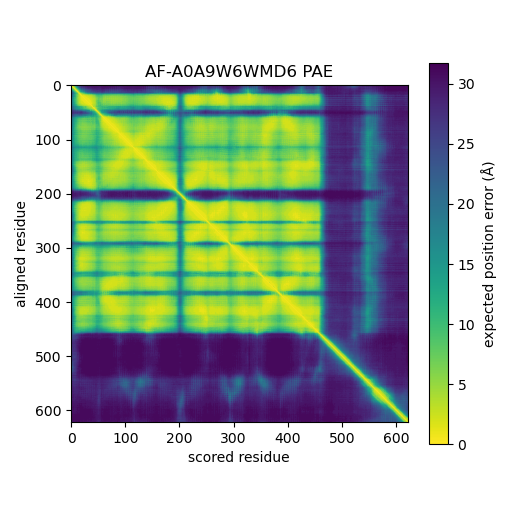HIS A 1 569 ? 16.083 14.397 -22.098 1.00 33.91 569 HIS A C 1
ATOM 4300 O O . HIS A 1 569 ? 16.687 14.661 -23.140 1.00 33.91 569 HIS A O 1
ATOM 4306 N N . LEU A 1 570 ? 14.744 14.428 -22.066 1.00 36.31 570 LEU A N 1
ATOM 4307 C CA . LEU A 1 570 ? 13.898 14.828 -23.200 1.00 36.31 570 LEU A CA 1
ATOM 4308 C C . LEU A 1 570 ? 13.921 16.341 -23.478 1.00 36.31 570 LEU A C 1
ATOM 4310 O O . LEU A 1 570 ? 13.806 16.747 -24.638 1.00 36.31 570 LEU A O 1
ATOM 4314 N N . ARG A 1 571 ? 14.082 17.189 -22.452 1.00 37.84 571 ARG A N 1
ATOM 4315 C CA . ARG A 1 571 ? 14.312 18.636 -22.631 1.00 37.84 571 ARG A CA 1
ATOM 4316 C C . ARG A 1 571 ? 15.714 18.918 -23.157 1.00 37.84 571 ARG A C 1
ATOM 4318 O O . ARG A 1 571 ? 15.846 19.683 -24.106 1.00 37.84 571 ARG A O 1
ATOM 4325 N N . GLU A 1 572 ? 16.722 18.240 -22.628 1.00 36.47 572 GLU A N 1
ATOM 4326 C CA . GLU A 1 572 ? 18.116 18.361 -23.057 1.00 36.47 572 GLU A CA 1
ATOM 4327 C C . GLU A 1 572 ? 18.291 17.871 -24.508 1.00 36.47 572 GLU A C 1
ATOM 4329 O O . GLU A 1 572 ? 18.905 18.548 -25.329 1.00 36.47 572 GLU A O 1
ATOM 4334 N N . THR A 1 573 ? 17.609 16.788 -24.909 1.00 40.12 573 THR A N 1
ATOM 4335 C CA . THR A 1 573 ? 17.559 16.349 -26.321 1.00 40.12 573 THR A CA 1
ATOM 4336 C C . THR A 1 573 ? 16.670 17.210 -27.229 1.00 40.12 573 THR A C 1
ATOM 4338 O O . THR A 1 573 ? 16.807 17.119 -28.454 1.00 40.12 573 THR A O 1
ATOM 4341 N N . ARG A 1 574 ? 15.765 18.045 -26.689 1.00 39.91 574 ARG A N 1
ATOM 4342 C CA . ARG A 1 574 ? 15.050 19.089 -27.455 1.00 39.91 574 ARG A CA 1
ATOM 4343 C C . ARG A 1 574 ? 15.921 20.326 -27.659 1.00 39.91 574 ARG A C 1
ATOM 4345 O O . ARG A 1 574 ? 15.912 20.858 -28.763 1.00 39.91 574 ARG A O 1
ATOM 4352 N N . GLU A 1 575 ? 16.701 20.734 -26.663 1.00 41.69 575 GLU A N 1
ATOM 4353 C CA . GLU A 1 575 ? 17.650 21.851 -26.776 1.00 41.69 575 GLU A CA 1
ATOM 4354 C C . GLU A 1 575 ? 18.844 21.489 -27.668 1.00 41.69 575 GLU A C 1
ATOM 4356 O O . GLU A 1 575 ? 19.231 22.284 -28.520 1.00 41.69 575 GLU A O 1
ATOM 4361 N N . LEU A 1 576 ? 19.344 20.250 -27.597 1.00 35.97 576 LEU A N 1
ATOM 4362 C CA . LEU A 1 576 ? 20.363 19.741 -28.521 1.00 35.97 576 LEU A CA 1
ATOM 4363 C C . LEU A 1 576 ? 19.831 19.601 -29.957 1.00 35.97 576 LEU A C 1
ATOM 4365 O O . LEU A 1 576 ? 20.563 19.890 -30.901 1.00 35.97 576 LEU A O 1
ATOM 4369 N N . ARG A 1 577 ? 18.550 19.237 -30.153 1.00 38.03 577 ARG A N 1
ATOM 4370 C CA . ARG A 1 577 ? 17.904 19.245 -31.484 1.00 38.03 577 ARG A CA 1
ATOM 4371 C C . ARG A 1 577 ? 17.615 20.655 -31.998 1.00 38.03 577 ARG A C 1
ATOM 4373 O O . ARG A 1 577 ? 17.774 20.894 -33.190 1.00 38.03 577 ARG A O 1
ATOM 4380 N N . ALA A 1 578 ? 17.236 21.595 -31.135 1.00 41.38 578 ALA A N 1
ATOM 4381 C CA . ALA A 1 578 ? 17.070 23.001 -31.502 1.00 41.38 578 ALA A CA 1
ATOM 4382 C C . ALA A 1 578 ? 18.425 23.652 -31.834 1.00 41.38 578 ALA A C 1
ATOM 4384 O O . ALA A 1 578 ? 18.533 24.369 -32.827 1.00 41.38 578 ALA A O 1
ATOM 4385 N N . GLY A 1 579 ? 19.478 23.321 -31.082 1.00 36.06 579 GLY A N 1
ATOM 4386 C CA . GLY A 1 579 ? 20.861 23.714 -31.348 1.00 36.06 579 GLY A CA 1
ATOM 4387 C C . GLY A 1 579 ? 21.417 23.103 -32.637 1.00 36.06 579 GLY A C 1
ATOM 4388 O O . GLY A 1 579 ? 21.989 23.830 -33.444 1.00 36.06 579 GLY A O 1
ATOM 4389 N N . GLN A 1 580 ? 21.184 21.810 -32.898 1.00 38.12 580 GLN A N 1
ATOM 4390 C CA . GLN A 1 580 ? 21.571 21.151 -34.158 1.00 38.12 580 GLN A CA 1
ATOM 4391 C C . GLN A 1 580 ? 20.782 21.662 -35.367 1.00 38.12 580 GLN A C 1
ATOM 4393 O O . GLN A 1 580 ? 21.360 21.781 -36.443 1.00 38.12 580 GLN A O 1
ATOM 4398 N N . ASN A 1 581 ? 19.506 22.025 -35.212 1.00 37.09 581 ASN A N 1
ATOM 4399 C CA . ASN A 1 581 ? 18.722 22.654 -36.279 1.00 37.09 581 ASN A CA 1
ATOM 4400 C C . ASN A 1 581 ? 19.151 24.111 -36.524 1.00 37.09 581 ASN A C 1
ATOM 4402 O O . ASN A 1 581 ? 19.133 24.564 -37.664 1.00 37.09 581 ASN A O 1
ATOM 4406 N N . CYS A 1 582 ? 19.618 24.823 -35.494 1.00 36.00 582 CYS A N 1
ATOM 4407 C CA . CYS A 1 582 ? 20.193 26.166 -35.618 1.00 36.00 582 CYS A CA 1
ATOM 4408 C C . CYS A 1 582 ? 21.618 26.140 -36.219 1.00 36.00 582 CYS A C 1
ATOM 4410 O O . CYS A 1 582 ? 22.005 27.064 -36.935 1.00 36.00 582 CYS A O 1
ATOM 4412 N N . TRP A 1 583 ? 22.376 25.054 -36.006 1.00 33.94 583 TRP A N 1
ATOM 4413 C CA . TRP A 1 583 ? 23.646 24.772 -36.693 1.00 33.94 583 TRP A CA 1
ATOM 4414 C C . TRP A 1 583 ? 23.451 24.256 -38.130 1.00 33.94 583 TRP A C 1
ATOM 4416 O O . TRP A 1 583 ? 24.208 24.654 -39.010 1.00 33.94 583 TRP A O 1
ATOM 4426 N N . ARG A 1 584 ? 22.414 23.452 -38.417 1.00 34.06 584 ARG A N 1
ATOM 4427 C CA . ARG A 1 584 ? 22.031 23.073 -39.796 1.00 34.06 584 ARG A CA 1
ATOM 4428 C C . ARG A 1 584 ? 21.479 24.253 -40.595 1.00 34.06 584 ARG A C 1
ATOM 4430 O O . ARG A 1 584 ? 21.773 24.341 -41.780 1.00 34.06 584 ARG A O 1
ATOM 4437 N N . GLY A 1 585 ? 20.744 25.163 -39.950 1.00 35.09 585 GLY A N 1
ATOM 4438 C CA . GLY A 1 585 ? 20.278 26.411 -40.559 1.00 35.09 585 GLY A CA 1
ATOM 4439 C C . GLY A 1 585 ? 21.429 27.353 -40.919 1.00 35.09 585 GLY A C 1
ATOM 4440 O O . GLY A 1 585 ? 21.452 27.883 -42.018 1.00 35.09 585 GLY A O 1
ATOM 4441 N N . ARG A 1 586 ? 22.451 27.478 -40.056 1.00 33.03 586 ARG A N 1
ATOM 4442 C CA . ARG A 1 586 ? 23.659 28.278 -40.354 1.00 33.03 586 ARG A CA 1
ATOM 4443 C C . ARG A 1 586 ? 24.679 27.592 -41.270 1.00 33.03 586 ARG A C 1
ATOM 4445 O O . ARG A 1 586 ? 25.458 28.282 -41.915 1.00 33.03 586 ARG A O 1
ATOM 4452 N N . GLY A 1 587 ? 24.689 26.260 -41.344 1.00 33.56 587 GLY A N 1
ATOM 4453 C CA . GLY A 1 587 ? 25.576 25.501 -42.235 1.00 33.56 587 GLY A CA 1
ATOM 4454 C C . GLY A 1 587 ? 25.151 25.523 -43.707 1.00 33.56 587 GLY A C 1
ATOM 4455 O O . GLY A 1 587 ? 25.992 25.322 -44.581 1.00 33.56 587 GLY A O 1
ATOM 4456 N N . HIS A 1 588 ? 23.874 25.803 -43.990 1.00 34.72 588 HIS A N 1
ATOM 4457 C CA . HIS A 1 588 ? 23.369 25.950 -45.359 1.00 34.72 588 HIS A CA 1
ATOM 4458 C C . HIS A 1 588 ? 23.632 27.349 -45.950 1.00 34.72 588 HIS A C 1
ATOM 4460 O O . HIS A 1 588 ? 23.819 27.460 -47.158 1.00 34.72 588 HIS A O 1
ATOM 4466 N N . ASP A 1 589 ? 23.779 28.381 -45.110 1.00 36.31 589 ASP A 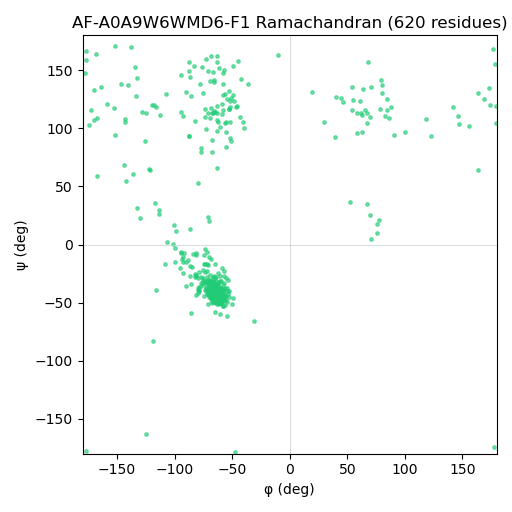N 1
ATOM 4467 C CA . ASP A 1 589 ? 24.055 29.760 -45.552 1.00 36.31 589 ASP A CA 1
ATOM 4468 C C . ASP A 1 589 ? 25.549 30.061 -45.802 1.00 36.31 589 ASP A C 1
ATOM 4470 O O . ASP A 1 589 ? 25.888 31.103 -46.357 1.00 36.31 589 ASP A O 1
ATOM 4474 N N . VAL A 1 590 ? 26.472 29.150 -45.458 1.00 35.28 590 VAL A N 1
ATOM 4475 C CA . VAL A 1 590 ? 27.925 29.337 -45.694 1.00 35.28 590 VAL A CA 1
ATOM 4476 C C . VAL A 1 590 ? 28.427 28.598 -46.945 1.00 35.28 590 VAL A C 1
ATOM 4478 O O . VAL A 1 590 ? 29.483 28.931 -47.479 1.00 35.28 590 VAL A O 1
ATOM 4481 N N . HIS A 1 591 ? 27.653 27.654 -47.493 1.00 32.97 591 HIS A N 1
ATOM 4482 C CA . HIS A 1 591 ? 28.041 26.896 -48.694 1.00 32.97 591 HIS A CA 1
ATOM 4483 C C . HIS A 1 591 ? 27.393 27.365 -50.006 1.00 32.97 591 HIS A C 1
ATOM 4485 O O . HIS A 1 591 ? 27.740 26.841 -51.063 1.00 32.97 591 HIS A O 1
ATOM 4491 N N . GLN A 1 592 ? 26.551 28.402 -49.976 1.00 32.00 592 GLN A N 1
ATOM 4492 C CA . GLN A 1 592 ? 26.006 29.048 -51.182 1.00 32.00 592 GLN A CA 1
ATOM 4493 C C . GLN A 1 592 ? 26.604 30.435 -51.483 1.00 32.00 592 GLN A C 1
ATOM 4495 O O . GLN A 1 592 ? 26.263 31.040 -52.493 1.00 32.00 592 GLN A O 1
ATOM 4500 N N . ALA A 1 593 ? 27.564 30.903 -50.675 1.00 30.08 593 ALA A N 1
ATOM 4501 C CA . ALA A 1 593 ? 28.232 32.201 -50.837 1.00 30.08 593 ALA A CA 1
ATOM 4502 C C . ALA A 1 593 ? 29.634 32.124 -51.490 1.00 30.08 593 ALA A C 1
ATOM 4504 O O . ALA A 1 593 ? 30.412 33.067 -51.386 1.00 30.08 593 ALA A O 1
ATOM 4505 N N . ARG A 1 594 ? 29.997 31.012 -52.155 1.00 29.22 594 ARG A N 1
ATOM 4506 C CA . ARG A 1 594 ? 31.330 30.850 -52.785 1.00 29.22 594 ARG A CA 1
ATOM 4507 C C . ARG A 1 594 ? 31.318 30.371 -54.240 1.00 29.22 594 ARG A C 1
ATOM 4509 O O . ARG A 1 594 ? 32.308 29.822 -54.713 1.00 29.22 594 ARG A O 1
ATOM 4516 N N . ALA A 1 595 ? 30.214 30.584 -54.952 1.00 30.97 595 ALA A N 1
ATOM 4517 C CA . ALA A 1 595 ? 30.085 30.213 -56.361 1.00 30.97 595 ALA A CA 1
ATOM 4518 C C . ALA A 1 595 ? 29.290 31.257 -57.165 1.00 30.97 595 ALA A C 1
ATOM 4520 O O . ALA A 1 595 ? 28.293 30.913 -57.784 1.00 30.97 595 ALA A O 1
ATOM 4521 N N . ALA A 1 596 ? 29.703 32.529 -57.132 1.00 30.41 596 ALA A N 1
ATOM 4522 C CA . ALA A 1 596 ? 29.267 33.547 -58.099 1.00 30.41 596 ALA A CA 1
ATOM 4523 C C . ALA A 1 596 ? 30.129 34.825 -58.005 1.00 30.41 596 ALA A C 1
ATOM 4525 O O . ALA A 1 596 ? 29.620 35.908 -57.752 1.00 30.41 596 ALA A O 1
ATOM 4526 N N . GLU A 1 597 ? 31.443 34.721 -58.204 1.00 29.88 597 GLU A N 1
ATOM 4527 C CA . GLU A 1 597 ? 32.280 35.888 -58.522 1.00 29.88 597 GLU A CA 1
ATOM 4528 C C . GLU A 1 597 ? 33.046 35.594 -59.809 1.00 29.88 597 GLU A C 1
ATOM 4530 O O . GLU A 1 597 ? 34.119 34.998 -59.803 1.00 29.88 597 GLU A O 1
ATOM 4535 N N . THR A 1 598 ? 32.438 35.939 -60.943 1.00 31.03 598 THR A N 1
ATOM 4536 C CA . THR A 1 598 ? 33.129 36.296 -62.192 1.00 31.03 598 THR A CA 1
ATOM 4537 C C . THR A 1 598 ? 32.108 36.867 -63.179 1.00 31.03 598 THR A C 1
ATOM 4539 O O . THR A 1 598 ? 31.328 36.127 -63.765 1.00 31.03 598 THR A O 1
ATOM 4542 N N . GLY A 1 599 ? 32.150 38.188 -63.402 1.00 27.61 599 GLY A N 1
ATOM 4543 C CA . GLY A 1 599 ? 31.727 38.787 -64.675 1.00 27.61 599 GLY A CA 1
ATOM 4544 C C . GLY A 1 599 ? 30.619 39.852 -64.654 1.00 27.61 599 GLY A C 1
ATOM 4545 O O . GLY A 1 599 ? 29.466 39.517 -64.861 1.00 27.61 599 GLY A O 1
ATOM 4546 N N . ARG A 1 600 ? 31.053 41.123 -64.579 1.00 27.62 600 ARG A N 1
ATOM 4547 C CA . ARG A 1 600 ? 30.554 42.352 -65.256 1.00 27.62 600 ARG A CA 1
ATOM 4548 C C . ARG A 1 600 ? 29.111 42.874 -65.036 1.00 27.62 600 ARG A C 1
ATOM 4550 O O . ARG A 1 600 ? 28.131 42.234 -65.385 1.00 27.62 600 ARG A O 1
ATOM 4557 N N . ASP A 1 601 ? 29.086 44.139 -64.602 1.00 25.70 601 ASP A N 1
ATOM 4558 C CA . ASP A 1 601 ? 28.068 45.217 -64.663 1.00 25.70 601 ASP A CA 1
ATOM 4559 C C . ASP A 1 601 ? 27.404 45.463 -66.052 1.00 25.70 601 ASP A C 1
ATOM 4561 O O . ASP A 1 601 ? 27.927 44.948 -67.047 1.00 25.70 601 ASP A O 1
ATOM 4565 N N . PRO A 1 602 ? 26.476 46.449 -66.229 1.00 49.16 602 PRO A N 1
ATOM 4566 C CA . PRO A 1 602 ? 25.323 46.916 -65.411 1.00 49.16 602 PRO A CA 1
ATOM 4567 C C . PRO A 1 602 ? 24.040 47.228 -66.257 1.00 49.16 602 PRO A C 1
ATOM 4569 O O . PRO A 1 602 ? 24.130 47.324 -67.476 1.00 49.16 602 PRO A O 1
ATOM 4572 N N . CYS A 1 603 ? 22.872 47.455 -65.620 1.00 25.30 603 CYS A N 1
ATOM 4573 C CA . CYS A 1 603 ? 21.747 48.369 -66.005 1.00 25.30 603 CYS A CA 1
ATOM 4574 C C . CYS A 1 603 ? 20.513 48.082 -65.110 1.00 25.30 603 CYS A C 1
ATOM 4576 O O . CYS A 1 603 ? 20.239 46.916 -64.842 1.00 25.30 603 CYS A O 1
ATOM 4578 N N . GLU A 1 604 ? 19.939 49.080 -64.411 1.00 26.20 604 GLU A N 1
ATOM 4579 C CA . GLU A 1 604 ? 18.657 49.780 -64.731 1.00 26.20 604 GLU A CA 1
ATOM 4580 C C . GLU A 1 604 ? 17.454 48.824 -64.902 1.00 26.20 604 GLU A C 1
ATOM 4582 O O . GLU A 1 604 ? 17.579 47.816 -65.581 1.00 26.20 604 GLU A O 1
ATOM 4587 N N . THR A 1 605 ? 16.235 49.003 -64.388 1.00 26.94 605 THR A N 1
ATOM 4588 C CA . THR A 1 605 ? 15.449 50.025 -63.667 1.00 26.94 605 THR A CA 1
ATOM 4589 C C . THR A 1 605 ? 14.087 49.349 -63.368 1.00 26.94 605 THR A C 1
ATOM 4591 O O . THR A 1 605 ? 13.764 48.360 -64.020 1.00 26.94 605 THR A O 1
ATOM 4594 N N . GLU A 1 606 ? 13.264 49.937 -62.479 1.00 26.95 606 GLU A N 1
ATOM 4595 C CA . GLU A 1 606 ? 11.777 49.852 -62.503 1.00 26.95 606 GLU A CA 1
ATOM 4596 C C . GLU A 1 606 ? 11.101 48.482 -62.217 1.00 26.95 606 GLU A C 1
ATOM 4598 O O . GLU A 1 606 ? 11.657 47.413 -62.410 1.00 26.95 606 GLU A O 1
ATOM 4603 N N . ASP A 1 607 ? 9.846 48.362 -61.789 1.00 26.36 607 ASP A N 1
ATOM 4604 C CA . ASP A 1 607 ? 8.917 49.175 -61.006 1.00 26.36 607 ASP A CA 1
ATOM 4605 C C . ASP A 1 607 ? 7.722 48.250 -60.664 1.00 26.36 607 ASP A C 1
ATOM 4607 O O . ASP A 1 607 ? 7.506 47.216 -61.296 1.00 26.36 607 ASP A O 1
ATOM 4611 N N . HIS A 1 608 ? 6.917 48.665 -59.691 1.00 27.14 608 HIS A N 1
ATOM 4612 C CA . HIS A 1 608 ? 5.482 48.390 -59.568 1.00 27.14 608 HIS A CA 1
ATOM 4613 C C . HIS A 1 608 ? 4.879 46.957 -59.499 1.00 27.14 608 HIS A C 1
ATOM 4615 O O . HIS A 1 608 ? 4.610 46.274 -60.477 1.00 27.14 608 HIS A O 1
ATOM 4621 N N . ALA A 1 609 ? 4.334 46.711 -58.298 1.00 28.42 609 ALA A N 1
ATOM 4622 C CA . ALA A 1 609 ? 2.896 46.556 -58.028 1.00 28.42 609 ALA A CA 1
ATOM 4623 C C . ALA A 1 609 ? 2.162 45.226 -58.312 1.00 28.42 609 ALA A C 1
ATOM 4625 O O . ALA A 1 609 ? 2.113 44.696 -59.412 1.00 28.42 609 ALA A O 1
ATOM 4626 N N . SER A 1 610 ? 1.317 44.897 -57.321 1.00 26.22 610 SER A N 1
ATOM 4627 C CA . SER A 1 610 ? -0.129 44.655 -57.484 1.00 26.22 610 SER A CA 1
ATOM 4628 C C . SER A 1 610 ? -0.637 43.252 -57.118 1.00 26.22 610 SER A C 1
ATOM 4630 O O . SER A 1 610 ? -0.600 42.314 -57.903 1.00 26.22 610 SER A O 1
ATOM 4632 N N . ARG A 1 611 ? -1.348 43.249 -55.980 1.00 28.67 611 ARG A N 1
ATOM 4633 C CA . ARG A 1 611 ? -2.734 42.765 -55.809 1.00 28.67 611 ARG A CA 1
ATOM 4634 C C . ARG A 1 611 ? -3.043 41.266 -55.674 1.00 28.67 611 ARG A C 1
ATOM 4636 O O . ARG A 1 611 ? -2.699 40.447 -56.510 1.00 28.67 611 ARG A O 1
ATOM 4643 N N . ARG A 1 612 ? -4.031 41.085 -54.775 1.00 27.61 612 ARG A N 1
ATOM 4644 C CA . ARG A 1 612 ? -5.024 39.999 -54.611 1.00 27.61 612 ARG A CA 1
ATOM 4645 C C . ARG A 1 612 ? -4.474 38.748 -53.916 1.00 27.61 612 ARG A C 1
ATOM 4647 O O . ARG A 1 612 ? -3.438 38.243 -54.288 1.00 27.61 612 ARG A O 1
ATOM 4654 N N . GLY A 1 613 ? -5.109 38.174 -52.899 1.00 24.53 613 GLY A N 1
ATOM 4655 C CA . GLY A 1 613 ? -6.443 38.370 -52.340 1.00 24.53 613 GLY A CA 1
ATOM 4656 C C . GLY A 1 613 ? -7.012 37.007 -51.934 1.00 24.53 613 GLY A C 1
ATOM 4657 O O . GLY A 1 613 ? -7.203 36.166 -52.795 1.00 24.53 613 GLY A O 1
ATOM 4658 N N . VAL A 1 614 ? -7.283 36.847 -50.635 1.00 25.91 614 VAL A N 1
ATOM 4659 C CA . VAL A 1 614 ? -8.480 36.209 -50.047 1.00 25.91 614 VAL A CA 1
ATOM 4660 C C . VAL A 1 614 ? -8.873 34.776 -50.482 1.00 25.91 614 VAL A C 1
ATOM 4662 O O . VAL A 1 614 ? -9.371 34.552 -51.575 1.00 25.91 614 VAL A O 1
ATOM 4665 N N . HIS A 1 615 ? -8.804 33.873 -49.490 1.00 27.02 615 HIS A N 1
ATOM 4666 C CA . HIS A 1 615 ? -9.672 32.714 -49.189 1.00 27.02 615 HIS A CA 1
ATOM 4667 C C . HIS A 1 615 ? -10.110 31.737 -50.300 1.00 27.02 615 HIS A C 1
ATOM 4669 O O . HIS A 1 615 ? -10.925 32.080 -51.152 1.00 27.02 615 HIS A O 1
ATOM 4675 N N . ARG A 1 616 ? -9.787 30.447 -50.091 1.00 24.86 616 ARG A N 1
ATOM 4676 C CA . ARG A 1 616 ? -10.689 29.260 -50.085 1.00 24.86 616 ARG A CA 1
ATOM 4677 C C . ARG A 1 616 ? -9.829 28.010 -49.820 1.00 24.86 616 ARG A C 1
ATOM 4679 O O . ARG A 1 616 ? -8.772 27.874 -50.409 1.00 24.86 616 ARG A O 1
ATOM 4686 N N . ALA A 1 617 ? -10.072 27.264 -48.745 1.00 25.98 617 ALA A N 1
ATOM 4687 C CA . ALA A 1 617 ? -11.059 26.186 -48.597 1.00 25.98 617 ALA A CA 1
ATOM 4688 C C . ALA A 1 617 ? -10.534 24.807 -49.058 1.00 25.98 617 ALA A C 1
ATOM 4690 O O . ALA A 1 617 ? -10.398 24.565 -50.245 1.00 25.98 617 ALA A O 1
ATOM 4691 N N . TRP A 1 618 ? -10.302 23.952 -48.053 1.00 26.03 618 TRP A N 1
ATOM 4692 C CA . TRP A 1 618 ? -10.648 22.526 -47.940 1.00 26.03 618 TRP A CA 1
ATOM 4693 C C . TRP A 1 618 ? -10.215 21.495 -49.011 1.00 26.03 618 TRP A C 1
ATOM 4695 O O . TRP A 1 618 ? -10.657 21.534 -50.149 1.00 26.03 618 TRP A O 1
ATOM 4705 N N . CYS A 1 619 ? -9.521 20.467 -48.491 1.00 23.39 619 CYS A N 1
ATOM 4706 C CA . CYS A 1 619 ? -9.471 19.050 -48.898 1.00 23.39 619 CYS A CA 1
ATOM 4707 C C . CYS A 1 619 ? -8.847 18.663 -50.250 1.00 23.39 619 CYS A C 1
ATOM 4709 O O . CYS A 1 619 ? -9.528 18.679 -51.265 1.00 23.39 619 CYS A O 1
ATOM 4711 N N . HIS A 1 620 ? -7.626 18.114 -50.229 1.00 22.67 620 HIS A N 1
ATOM 4712 C CA . HIS A 1 620 ? -7.355 16.662 -50.274 1.00 22.67 620 HIS A CA 1
ATOM 4713 C C . HIS A 1 620 ? -5.834 16.401 -50.181 1.00 22.67 620 HIS A C 1
ATOM 4715 O O . HIS A 1 620 ? -5.054 17.202 -50.678 1.00 22.67 620 HIS A O 1
ATOM 4721 N N . GLU A 1 621 ? -5.462 15.273 -49.565 1.00 28.08 621 GLU A N 1
ATOM 4722 C CA . GLU A 1 621 ? -4.170 14.561 -49.688 1.00 28.08 621 GLU A CA 1
ATOM 4723 C C . GLU A 1 621 ? -2.873 15.263 -49.240 1.00 28.08 621 GLU A C 1
ATOM 4725 O O . GLU A 1 621 ? -2.219 15.959 -50.011 1.00 28.08 621 GLU A O 1
ATOM 4730 N N . LEU A 1 622 ? -2.446 14.976 -48.001 1.00 28.12 622 LEU A N 1
ATOM 4731 C CA . LEU A 1 622 ? -1.260 14.150 -47.682 1.00 28.12 622 LEU A CA 1
ATOM 4732 C C . LEU A 1 622 ? -1.052 14.048 -46.166 1.00 28.12 622 LEU A C 1
ATOM 4734 O O . LEU A 1 622 ? -1.004 15.106 -45.498 1.00 28.12 622 LEU A O 1
#

Secondary structure (DSSP, 8-state):
----------PPPSS-TTHHHHHHHHHHHHHHHHHIIIIIHHHHH-TT-----SS-HHHHHHHHHHHHHHHHHHHHHHHHHHHHHHHTHHHHHHHHHHHHHHHHHHHHHHHHHTT-HHHHHHHHHHHHHHHHHHHHHGGGHHHHHHHHHHHHHHHHHTTHHHHHHHHHHHHHHHHHHHHHHHHHHHHHHHHHHS--------S---------HHHHHHHHHHHHHHHHHHHHHHHHHHHHHHHHHHHHHH-S--TTHHHHHHHHHHTTTHHHHHHHHHHHHHHHHHHHHGGG--SHHHHHHHHHHHHHHHHHHHHHHHHHHHHHHH---HHHHHHHHHHHHHHHTTHHHHTT--HHHHHHHHHHHHHHHHHHHHHHHHHH-TT--STTHHHHHHHHHHHHHHHHHHHHHHHHHHHHHHHHHHHHH-HHHHHHH-HHHHHHHHHHHHHH-HHHHHHTT------PPPP-PPP---------------------------------------------------PPPP--------------HHHHHHHHHHHHHHHTHHHHHHHHHHHHHHHHHHHHHHHHHHHHHHHHSSSSSSS---------------------------

pLDDT: mean 70.3, std 27.48, range [22.67, 97.5]

Radius of gyration: 34.54 Å; Cα contacts (8 Å, |Δi|>4): 526; chains: 1; bounding box: 87×85×131 Å

Sequence (622 aa):
MSTPSSRTSPRAKAGCQDWPFALLFVVNVGVIIALMALWGAKTVTDPDNNSSELLSGDDTKVVVAIAVSMAVVSMALALLMVKLIVAYARAMILFVLWFNVGISFALAAYGFAIGNIFIAIIGALIAMLNLCYARAVQHRIPFAVANLRVAEGAIAKHWSTYIVSVVFTVVQIVWVVIWAMALLGVANQIAEDNPSSSSTTTTSTRSTYKQSGESYVAYFFLLLSFYWGLQVFKNVAHTTVAGTVATFWYNAESSGATGASLKRSTTTSFGSICFGSLIVAFLQALRASGRQDGSALACFAECILGCLQSLMEYFNRWAYVYVGIYGYKFTQAGKAVLQLFKQRGFDAIINDDLIGNVLGFAALGVGLICAGVGALIAETTDAVTFQNSTAFLAILGFVIGIGVAVTPLAVIDSSVATIFVCFAEDPAAFQQSHPELYAPLVQEWHNLYPEIMVQAGYCESRRDYPRRGPAGSYEGRGEEGQGSATHSTSPSRQQLAAHDVGAHHRGGEQLAVDPDGGLDKRPCGLHRVNDRHPHLRRDRAPVALLKTRAVYWVGAGAGRACDEICALHLRETRELRAGQNCWRGRGHDVHQARAAETGRDPCETEDHASRRGVHRAWCHEL

Organism: NCBI:txid1490495

InterPro domains:
  IPR007603 Choline transporter-like [PF04515] (121-427)
  IPR007603 Choline transporter-like [PTHR12385] (8-443)

Solvent-accessible surface area (backbone atoms only — not comparable to full-atom values): 35838 Å² total; per-residue (Å²): 138,79,78,80,74,80,76,71,73,79,76,52,74,94,58,64,22,51,46,69,37,35,52,52,48,54,50,50,52,50,50,44,52,47,41,17,64,69,36,14,48,51,63,74,67,42,84,85,64,75,66,76,71,90,54,54,79,68,46,46,55,50,52,49,52,50,51,52,52,48,43,53,51,26,39,55,51,32,56,51,47,53,52,49,42,61,77,39,31,66,59,47,51,50,47,51,47,52,48,54,28,49,52,26,46,50,48,15,52,50,17,55,73,73,67,40,63,68,51,18,53,54,23,46,52,51,20,51,51,40,47,54,48,48,64,68,49,58,84,50,45,64,42,54,41,34,47,46,52,50,29,46,55,46,41,70,78,39,56,63,51,50,53,50,29,50,52,37,50,51,52,45,53,53,48,51,52,48,49,51,38,19,50,53,13,53,54,49,52,57,48,64,79,54,63,74,81,80,72,91,62,100,63,98,65,83,81,74,78,82,76,53,74,66,58,56,54,52,52,48,52,52,42,27,50,52,39,25,52,54,36,30,41,54,46,41,42,39,15,14,38,11,18,23,42,47,40,43,42,66,27,71,75,50,84,65,31,48,60,56,18,37,53,39,30,71,50,36,21,27,8,17,44,35,47,60,19,41,59,44,12,45,41,51,29,52,46,65,62,48,68,76,51,93,44,76,65,36,53,53,50,43,52,53,37,49,53,53,35,56,52,47,52,55,52,46,58,54,16,36,31,39,26,28,61,59,41,31,39,44,72,58,14,37,51,50,49,53,47,51,30,64,74,41,61,40,66,66,62,64,76,66,67,61,59,65,57,46,46,48,53,49,17,50,52,44,7,52,53,31,15,52,52,25,29,48,49,42,77,74,36,90,78,58,87,58,92,62,38,39,61,51,35,16,51,50,24,24,53,45,10,29,61,45,19,44,40,61,45,48,52,49,52,28,27,38,58,30,49,57,51,47,50,71,73,50,51,66,47,28,45,74,34,39,50,86,60,33,55,64,36,53,53,36,49,44,73,75,38,49,69,44,39,56,74,56,62,64,68,76,80,90,69,89,72,82,78,83,72,82,94,74,84,94,78,89,86,83,83,89,84,90,81,89,82,83,90,82,82,86,88,91,84,86,89,83,86,88,79,89,82,84,92,84,85,85,84,89,88,89,82,84,90,88,88,91,80,89,84,83,87,84,85,85,78,84,80,86,77,79,92,73,86,78,93,86,79,81,84,72,76,73,59,56,61,53,54,54,46,61,59,56,59,63,73,52,50,78,66,44,54,56,55,49,53,50,48,49,53,52,48,51,56,47,51,53,47,51,50,50,50,55,48,54,58,55,56,58,66,66,74,72,77,82,82,85,89,84,84,83,87,90,81,90,78,91,77,83,87,82,84,87,80,84,90,83,85,86,91,82,93,134

Mean predicted aligned error: 16.73 Å

Foldseek 3Di:
DDDPPPPPPPFPDPFAFLVVLVVVLVVLVVVLLCLLVPQLVCQVPDPPPPPPCLADPLLVVVLVVLLVVLLVVLLVLLVVLLVVCLVPVLVLLLCLLVVLLVVLVVQLVVCVVVVNVVSNVVSVVLSVVSVVVSVVQNLCSLLLNLLLNLLCVLCVVPVCLLVLLVVLLVVLVVLVVSLVSSVSRLVVVQCVVQPQPPPPDPDDDPRDRPDDPVSLVVLLSSQLSSQLSNQLSLLLSLLLLLQSLVLLQQALDRPCSSVVLSCLSVGRLSSLSSVLSSVLSNLRSVLVSLVPDPDPVSVVVNVVSVLVNVVSVVLQLQLSSQCSNRVDRSVVSSVVSVVLCVQLVCPVVVLSNSLVSSLLVSLQVQLQVQLVVQLVCQVVDPSNDDPPSSVVSSVSRNVSSSSSSVSVSSSSVSSSSSCSSSCSSDLVSNCVNPVPSSVSNVVSCCSVCVPSCVSSVVDDPDDDDDPPDDDDDDDDDDDDDDDDDDDDDDDDDDDDDDDDDDDDDDDDDDDDDDDDDDDDDDDDDDDDDDDDDDDDDPDPPPVSSVSSVSSVVSSCVVVVVVVVVVVVVVVVVVVVVVVVVVVVVVVVVVVVPPPDPDDDDDDDDDDDDDDDDDDDDDDDDD